Protein AF-0000000075216576 (afdb_homodimer)

Organism: NCBI:txid1325335

Foldseek 3Di:
DDQAEAFDALDPVLVVQPQQQDQEAEEALQQLCCLVVVHDCNVSSVVSLVVSVVVNHFYEYEVLSLVVLLVVLLLVLLVVVLVVVVPDDPSSSVVSCVPDDPVVNVVSSVVSVVVSVVSVVVRVVGHYYDYCCVVPVVQLVVQLVQQCVPQNDDSSLSSSCSRCLVVQHQHYEDQDLSNSSGHQHYYYYNHPNSVVRHDSPDHHGHRDRVSCVRVVVVVVVVVVVVVVD/DDQAEAFDALDPVLVVQPQQQDQEAEEALQQLCCLVVVHDCNVSSVVSLVVSVVVNHFYEYEVLSLVVLLVVLLLVLLVVVLVVVVPDDPSSSVVSCVPDDPVVNVVSSVVSVVVSVVSVVVRVVGHYYDYCCVVPVVQLVVQLVQQCVPQNDDSSLSSSCSSCLVVQHQHYEDQDLSNSSGHQHYYYYNHPNSVVRHDSPDHHGHRDRVSCVRVVVVVVVVVVVVVVD

Sequence (458 aa):
MNRTSISFDIRKENWNNRFLFPDIIYIDTCAIIDIFMQREHGSLTEQYIHELINRDGMITWSQHTVNEIIQFVHVDTYSKIAKKKNIKGNKTWKIAENIVSDEESRKAAEITMNKVYRIIEYLEQFGMKTDVDIAAPQCVETLTTELYLRYGGNQYDARHVAIANISGVNNILTQDGGYLRYPSLNIFGASKELVSNYNMNQSPNPYLDLTRSILHKEFREELDRENAKMNRTSISFDIRKENWNNRFLFPDIIYIDTCAIIDIFMQREHGSLTEQYIHELINRDGMITWSQHTVNEIIQFVHVDTYSKIAKKKNIKGNKTWKIAENIVSDEESRKAAEITMNKVYRIIEYLEQFGMKTDVDIAAPQCVETLTTELYLRYGGNQYDARHVAIANISGVNNILTQDGGYLRYPSLNIFGASKELVSNYNMNQSPNPYLDLTRSILHKEFREELDRENAK

pLDDT: mean 93.6, std 12.25, range [37.47, 98.94]

Solvent-accessible surface area (backbone atoms only — not comparable to full-atom values): 23889 Å² total; per-residue (Å²): 132,84,66,61,26,46,33,39,45,60,50,74,91,46,67,81,44,72,82,75,50,53,61,57,31,33,50,38,53,66,43,53,48,21,41,78,67,62,39,96,58,4,64,58,51,50,50,45,51,54,50,26,43,74,66,69,16,32,39,31,39,38,64,70,40,50,53,52,50,46,52,51,40,41,46,53,53,27,37,52,50,11,57,75,69,66,53,76,74,81,65,30,26,59,56,34,64,71,65,51,50,64,68,55,28,17,51,51,30,45,56,29,48,55,52,44,50,52,52,50,56,58,49,53,74,49,35,48,73,49,56,55,68,53,76,38,30,61,60,33,52,52,44,12,51,49,44,18,46,70,34,15,79,48,60,68,59,24,35,51,51,27,43,32,34,77,70,73,34,41,32,36,34,32,56,61,55,72,61,39,56,41,76,40,27,31,36,34,23,69,28,70,62,26,43,73,59,39,49,92,86,60,74,78,56,64,80,64,63,53,63,56,66,56,52,43,48,50,51,48,50,49,50,50,52,57,66,71,98,132,82,65,61,26,46,34,38,45,59,50,74,92,45,68,81,43,72,83,75,50,52,61,56,30,34,50,39,55,67,42,53,48,20,39,77,67,60,38,95,56,5,64,60,52,50,52,45,51,53,51,27,43,76,67,69,16,31,40,30,38,39,64,68,39,51,52,52,48,45,51,50,41,42,47,52,53,28,36,51,51,11,56,75,68,66,53,75,74,83,64,30,26,60,56,34,64,70,66,51,51,64,66,54,28,17,50,50,29,44,56,30,49,54,52,45,50,50,51,51,55,57,48,52,76,50,34,49,75,48,55,54,65,53,76,38,31,61,61,34,52,53,43,12,52,49,45,18,47,70,36,15,77,48,60,69,60,25,35,52,51,27,45,32,31,77,72,72,34,42,33,35,34,33,56,62,56,71,61,40,55,41,77,40,27,31,37,33,23,67,30,70,63,26,43,74,59,40,48,91,85,61,75,78,56,64,81,62,63,53,64,57,65,55,53,44,47,50,51,49,50,49,48,51,52,57,65,72,99

Radius of gyration: 23.41 Å; Cα contacts (8 Å, |Δi|>4): 763; chains: 2; bounding box: 71×69×46 Å

Nearest PDB structures (foldseek):
  9h6a-assembly1_A  TM=6.955E-01  e=4.518E-04  Escherichia coli KLY
  5ecw-assembly1_A  TM=6.661E-01  e=1.236E-03  Shigella flexneri
  6sd6-assembly1_C  TM=6.846E-01  e=1.728E-03  Shigella sonnei
  5ecw-assembly1_B  TM=6.128E-01  e=2.555E-03  Shigella flexneri
  9h6a-assembly1_A  TM=6.956E-01  e=4.509E-04  Escherichia coli KLY

InterPro domains:
  IPR029060 PIN-like domain superfamily [SSF88723] (25-185)

Secondary structure (DSSP, 8-state):
-----EEEE-SGGGTT-GGGS-SEEEEPHHHHHHHHTT-TTHHHHHHHHHHHHHTT-EEEE-HHHHHHHHHHHHHHHHHHHHHHTT--SSSHHHHHHHHS-HHHHHHHHHHHHHHHHHHHHHHHTTEEE--HHHHSHHHHHHHHHHHHHHH-S-HHHHHHHHHHHHTT--EEE-S-GGGGGSTT-EEEE-SHHHHHTB-TTPPPPPP--HIIIIIIHHHHHHHHHHHT-/-----EEEE-SGGGTT-GGGS-SEEEEPHHHHHHHHTT-TTHHHHHHHHHHHHHTT-EEEE-HHHHHHHHHHHHHHHHHHHHHHTT--SSSHHHHHHHHS-HHHHHHHHHHHHHHHHHHHHHHHTTEEE--HHHHSHHHHHHHHHHHHHHH-S-HHHHHHHHHHHHTT--EEE-S-GGGGGSTT-EEEE-SHHHHHTB-TTPPPPPP--HIIIIIIHHHHHHHHHHHT-

Structure (mmCIF, N/CA/C/O backbone):
data_AF-0000000075216576-model_v1
#
loop_
_entity.id
_entity.type
_entity.pdbx_description
1 polymer 'PIN domain'
#
loop_
_atom_site.group_PDB
_atom_site.id
_atom_site.type_symbol
_atom_site.label_atom_id
_atom_site.label_alt_id
_atom_site.label_comp_id
_atom_site.label_asym_id
_atom_site.label_entity_id
_atom_site.label_seq_id
_atom_site.pdbx_PDB_ins_code
_atom_site.Cartn_x
_atom_site.Cartn_y
_atom_site.Cartn_z
_atom_site.occupancy
_atom_site.B_iso_or_equiv
_atom_site.auth_seq_id
_atom_site.auth_comp_id
_atom_site.auth_asym_id
_atom_site.auth_atom_id
_atom_site.pdbx_PDB_model_num
ATOM 1 N N . MET A 1 1 ? -22.641 15.742 4.066 1 54.28 1 MET A N 1
ATOM 2 C CA . MET A 1 1 ? -22.375 15.945 5.488 1 54.28 1 MET A CA 1
ATOM 3 C C . MET A 1 1 ? -21.391 17.094 5.691 1 54.28 1 MET A C 1
ATOM 5 O O . MET A 1 1 ? -20.5 17.312 4.855 1 54.28 1 MET A O 1
ATOM 9 N N . ASN A 1 2 ? -21.625 17.922 6.621 1 74.06 2 ASN A N 1
ATOM 10 C CA . ASN A 1 2 ? -20.75 19.078 6.883 1 74.06 2 ASN A CA 1
ATOM 11 C C . ASN A 1 2 ? -19.406 18.641 7.441 1 74.06 2 ASN A C 1
ATOM 13 O O . ASN A 1 2 ? -19.344 17.766 8.32 1 74.06 2 ASN A O 1
ATOM 17 N N . ARG A 1 3 ? -18.359 19.125 6.797 1 87.38 3 ARG A N 1
ATOM 18 C CA . ARG A 1 3 ? -17.016 18.859 7.289 1 87.38 3 ARG A CA 1
ATOM 19 C C . ARG A 1 3 ? -16.812 19.406 8.695 1 87.38 3 ARG A C 1
ATOM 21 O O . ARG A 1 3 ? -17.266 20.516 9 1 87.38 3 ARG A O 1
ATOM 28 N N . THR A 1 4 ? -16.297 18.578 9.539 1 91.56 4 THR A N 1
ATOM 29 C CA . THR A 1 4 ? -16.078 18.984 10.914 1 91.56 4 THR A CA 1
ATOM 30 C C . THR A 1 4 ? 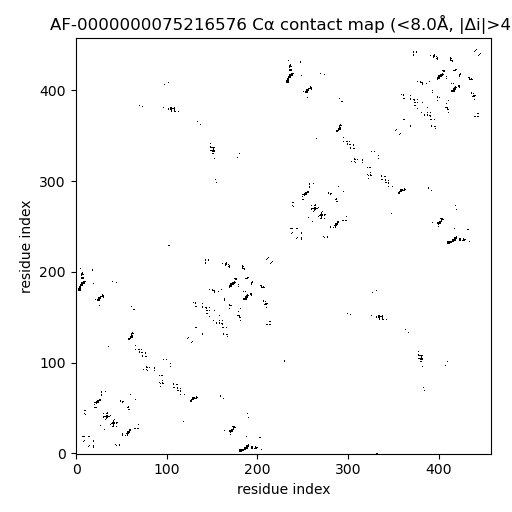-14.594 19.25 11.164 1 91.56 4 THR A C 1
ATOM 32 O O . THR A 1 4 ? -14.219 19.844 12.188 1 91.56 4 THR A O 1
ATOM 35 N N . SER A 1 5 ? -13.766 18.875 10.203 1 96.56 5 SER A N 1
ATOM 36 C CA . SER A 1 5 ? -12.336 19.094 10.336 1 96.56 5 SER A CA 1
ATOM 37 C C . SER A 1 5 ? -11.953 20.531 9.969 1 96.56 5 SER A C 1
ATOM 39 O O . SER A 1 5 ? -12.68 21.188 9.219 1 96.56 5 SER A O 1
ATOM 41 N N . ILE A 1 6 ? -10.867 20.953 10.547 1 97.31 6 ILE A N 1
ATOM 42 C CA . ILE A 1 6 ? -10.461 22.344 10.344 1 97.31 6 ILE A CA 1
ATOM 43 C C . ILE A 1 6 ? -9.039 22.391 9.805 1 97.31 6 ILE A C 1
ATOM 45 O O . ILE A 1 6 ? -8.258 21.453 10 1 97.31 6 ILE A O 1
ATOM 49 N N . SER A 1 7 ? -8.773 23.469 9.133 1 97.56 7 SER A N 1
ATOM 50 C CA . SER A 1 7 ? -7.469 23.656 8.508 1 97.56 7 SER A CA 1
ATOM 51 C C . SER A 1 7 ? -6.645 24.703 9.25 1 97.56 7 SER A C 1
ATOM 53 O O . SER A 1 7 ? -7.188 25.703 9.719 1 97.56 7 SER A O 1
ATOM 55 N N . PHE A 1 8 ? -5.391 24.484 9.359 1 98.44 8 PHE A N 1
ATOM 56 C CA . PHE A 1 8 ? -4.41 25.438 9.867 1 98.44 8 PHE A CA 1
ATOM 57 C C . PHE A 1 8 ? -3.342 25.719 8.828 1 98.44 8 PHE A C 1
ATOM 59 O O . PHE A 1 8 ? -2.656 24.812 8.359 1 98.44 8 PHE A O 1
ATOM 66 N N . ASP A 1 9 ? -3.219 26.969 8.469 1 98.44 9 ASP A N 1
ATOM 67 C CA . ASP A 1 9 ? -2.221 27.453 7.52 1 98.44 9 ASP A CA 1
ATOM 68 C C . ASP A 1 9 ? -0.854 27.594 8.188 1 98.44 9 ASP A C 1
ATOM 70 O O . ASP A 1 9 ? -0.656 28.484 9.016 1 98.44 9 ASP A O 1
ATOM 74 N N . ILE A 1 10 ? 0.132 26.812 7.73 1 98.44 10 ILE A N 1
ATOM 75 C CA . ILE A 1 10 ? 1.381 26.719 8.477 1 98.44 10 ILE A CA 1
ATOM 76 C C . ILE A 1 10 ? 2.363 27.781 7.973 1 98.44 10 ILE A C 1
ATOM 78 O O . ILE A 1 10 ? 3.543 27.766 8.336 1 98.44 10 ILE A O 1
ATOM 82 N N . ARG A 1 11 ? 2.025 28.688 7.133 1 97.56 11 ARG A N 1
ATOM 83 C CA . ARG A 1 11 ? 2.898 29.766 6.668 1 97.56 11 ARG A CA 1
ATOM 84 C C . ARG A 1 11 ? 3.322 30.672 7.828 1 97.56 11 ARG A C 1
ATOM 86 O O . ARG A 1 11 ? 2.566 30.844 8.781 1 97.56 11 ARG A O 1
ATOM 93 N N . LYS A 1 12 ? 4.391 31.266 7.68 1 96.94 12 LYS A N 1
ATOM 94 C CA . LYS A 1 12 ? 5.102 31.906 8.781 1 96.94 12 LYS A CA 1
ATOM 95 C C . LYS A 1 12 ? 4.305 33.094 9.32 1 96.94 12 LYS A C 1
ATOM 97 O O . LYS A 1 12 ? 4.379 33.406 10.508 1 96.94 12 LYS A O 1
ATOM 102 N N . GLU A 1 13 ? 3.541 33.719 8.539 1 96.5 13 GLU A N 1
ATOM 103 C CA . GLU A 1 13 ? 2.773 34.906 8.945 1 96.5 13 GLU A CA 1
ATOM 104 C C . GLU A 1 13 ? 1.729 34.531 10 1 96.5 13 GLU A C 1
ATOM 106 O O . GLU A 1 13 ? 1.229 35.406 10.711 1 96.5 13 GLU A O 1
ATOM 111 N N . ASN A 1 14 ? 1.429 33.25 10.109 1 97.19 14 ASN A N 1
ATOM 112 C CA . ASN A 1 14 ? 0.389 32.812 11.031 1 97.19 14 ASN A CA 1
ATOM 113 C C . ASN A 1 14 ? 0.985 32.219 12.312 1 97.19 14 ASN A C 1
ATOM 115 O O . ASN A 1 14 ? 0.254 31.766 13.188 1 97.19 14 ASN A O 1
ATOM 119 N N . TRP A 1 15 ? 2.312 32.281 12.508 1 97.06 15 TRP A N 1
ATOM 120 C CA . TRP A 1 15 ? 3.002 31.531 13.555 1 97.06 15 TRP A CA 1
ATOM 121 C C . TRP A 1 15 ? 2.76 32.156 14.922 1 97.06 15 TRP A C 1
ATOM 123 O O . TRP A 1 15 ? 3.117 31.578 15.953 1 97.06 15 TRP A O 1
ATOM 133 N N . ASN A 1 16 ? 2.053 33.281 14.953 1 94.75 16 ASN A N 1
ATOM 134 C CA . ASN A 1 16 ? 1.645 33.875 16.219 1 94.75 16 ASN A CA 1
ATOM 135 C C . ASN A 1 16 ? 0.415 33.188 16.797 1 94.75 16 ASN A C 1
ATOM 137 O O . ASN A 1 16 ? 0.091 33.344 17.969 1 94.75 16 ASN A O 1
ATOM 141 N N . ASN A 1 17 ? -0.267 32.406 15.945 1 93.81 17 ASN A N 1
ATOM 142 C CA . ASN A 1 17 ? -1.388 31.609 16.422 1 93.81 17 ASN A CA 1
ATOM 143 C C . ASN A 1 17 ? -0.909 30.406 17.234 1 93.81 17 ASN A C 1
ATOM 145 O O . ASN A 1 17 ? -0.28 29.5 16.688 1 93.81 17 ASN A O 1
ATOM 149 N N . ARG A 1 18 ? -1.271 30.406 18.422 1 88.38 18 ARG A N 1
ATOM 150 C CA . ARG A 1 18 ? -0.771 29.391 19.328 1 88.38 18 ARG A CA 1
ATOM 151 C C . ARG A 1 18 ? -1.291 28 18.938 1 88.38 18 ARG A C 1
ATOM 153 O O . ARG A 1 18 ? -0.661 26.984 19.25 1 88.38 18 ARG A O 1
ATOM 160 N N . PHE A 1 19 ? -2.365 27.922 18.234 1 94.5 19 PHE A N 1
ATOM 161 C CA . PHE A 1 19 ? -2.988 26.656 17.906 1 94.5 19 PHE A CA 1
ATOM 162 C C . PHE A 1 19 ? -2.256 25.984 16.75 1 94.5 19 PHE A C 1
ATOM 164 O O . PHE A 1 19 ? -2.496 24.812 16.453 1 94.5 19 PHE A O 1
ATOM 171 N N . LEU A 1 20 ? -1.272 26.641 16.234 1 97.38 20 LEU A N 1
ATOM 172 C CA . LEU A 1 20 ? -0.559 26.141 15.078 1 97.38 20 LEU A CA 1
ATOM 173 C C . LEU A 1 20 ? 0.508 25.125 15.5 1 97.38 20 LEU A C 1
ATOM 175 O O . LEU A 1 20 ? 1.057 24.406 14.656 1 97.38 20 LEU A O 1
ATOM 179 N N . PHE A 1 21 ? 0.774 25.078 16.734 1 98.12 21 PHE A N 1
ATOM 180 C CA . PHE A 1 21 ? 1.86 24.219 17.188 1 98.12 21 PHE A CA 1
ATOM 181 C C . PHE A 1 21 ? 1.392 23.297 18.297 1 98.12 21 PHE A C 1
ATOM 183 O O . PHE A 1 21 ? 1.674 23.547 19.484 1 98.12 21 PHE A O 1
ATOM 190 N N . PRO A 1 22 ? 0.727 22.25 17.938 1 98.25 22 PRO A N 1
ATOM 191 C CA . PRO A 1 22 ? 0.306 21.281 18.953 1 98.25 22 PRO A CA 1
ATOM 192 C C . PRO A 1 22 ? 1.47 20.469 19.5 1 98.25 22 PRO A C 1
ATOM 194 O O . PRO A 1 22 ? 2.58 20.516 18.969 1 98.25 22 PRO A O 1
ATOM 197 N N . ASP A 1 23 ? 1.195 19.688 20.531 1 98.31 23 ASP A N 1
ATOM 198 C CA . ASP A 1 23 ? 2.221 18.859 21.172 1 98.31 23 ASP A CA 1
ATOM 199 C C . ASP A 1 23 ? 2.66 17.719 20.266 1 98.31 23 ASP A C 1
ATOM 201 O O . ASP A 1 23 ? 3.83 17.328 20.266 1 98.31 23 ASP A O 1
ATOM 205 N N . ILE A 1 24 ? 1.7 17.109 19.594 1 98.75 24 ILE A N 1
ATOM 206 C CA . ILE A 1 24 ? 1.989 15.977 18.734 1 98.75 24 ILE A CA 1
ATOM 207 C C . ILE A 1 24 ? 1.259 16.141 17.406 1 98.75 24 ILE A C 1
ATOM 209 O O . ILE A 1 24 ? 0.073 16.484 17.375 1 98.75 24 ILE A O 1
ATOM 213 N N . ILE A 1 25 ? 1.927 15.93 16.297 1 98.88 25 ILE A N 1
ATOM 214 C CA . ILE A 1 25 ? 1.327 15.961 14.969 1 98.88 25 ILE A CA 1
ATOM 215 C C . ILE A 1 25 ? 1.729 14.711 14.195 1 98.88 25 ILE A C 1
ATOM 217 O O . ILE A 1 25 ? 2.898 14.312 14.203 1 98.88 25 ILE A O 1
ATOM 221 N N . TYR A 1 26 ? 0.755 13.992 13.641 1 98.94 26 TYR A N 1
ATOM 222 C CA . TYR A 1 26 ? 1.015 12.891 12.727 1 98.94 26 TYR A CA 1
ATOM 223 C C . TYR A 1 26 ? 1.34 13.406 11.328 1 98.94 26 TYR A C 1
ATOM 225 O O . TYR A 1 26 ? 0.58 14.188 10.758 1 98.94 26 TYR A O 1
ATOM 233 N N . ILE A 1 27 ? 2.475 13.008 10.789 1 98.94 27 ILE A N 1
ATOM 234 C CA . ILE A 1 27 ? 2.904 13.555 9.508 1 98.94 27 ILE A CA 1
ATOM 235 C C . ILE A 1 27 ? 2.547 12.578 8.391 1 98.94 27 ILE A C 1
ATOM 237 O O . ILE A 1 27 ? 2.895 11.398 8.445 1 98.94 27 ILE A O 1
ATOM 241 N N . ASP A 1 28 ? 1.837 13.062 7.402 1 98.44 28 ASP A N 1
ATOM 242 C CA . ASP A 1 28 ? 1.485 12.352 6.18 1 98.44 28 ASP A CA 1
ATOM 243 C C . ASP A 1 28 ? 2.703 12.18 5.277 1 98.44 28 ASP A C 1
ATOM 245 O O . ASP A 1 28 ? 3.639 12.977 5.328 1 98.44 28 ASP A O 1
ATOM 249 N N . THR A 1 29 ? 2.674 11.172 4.453 1 98.69 29 THR A N 1
ATOM 250 C CA . THR A 1 29 ? 3.814 10.828 3.611 1 98.69 29 THR A CA 1
ATOM 251 C C . THR A 1 29 ? 4.113 11.953 2.625 1 98.69 29 THR A C 1
ATOM 253 O O . THR A 1 29 ? 5.277 12.219 2.311 1 98.69 29 THR A O 1
ATOM 256 N N . CYS A 1 30 ? 3.094 12.625 2.104 1 97.94 30 CYS A N 1
ATOM 257 C CA . CYS A 1 30 ? 3.307 13.656 1.099 1 97.94 30 CYS A CA 1
ATOM 258 C C . CYS A 1 30 ? 4.117 14.812 1.67 1 97.94 30 CYS A C 1
ATOM 260 O O . CYS A 1 30 ? 4.949 15.398 0.973 1 97.94 30 CYS A O 1
ATOM 262 N N . ALA A 1 31 ? 3.928 15.156 2.936 1 98.56 31 ALA A N 1
ATOM 263 C CA . ALA A 1 31 ? 4.695 16.219 3.586 1 98.56 31 ALA A CA 1
ATOM 264 C C . ALA A 1 31 ? 6.168 15.828 3.701 1 98.56 31 ALA A C 1
ATOM 266 O O . ALA A 1 31 ? 7.055 16.672 3.504 1 98.56 31 ALA A O 1
ATOM 267 N N . ILE A 1 32 ? 6.43 14.594 3.988 1 98.75 32 ILE A N 1
ATOM 268 C CA . ILE A 1 32 ? 7.793 14.086 4.098 1 98.75 32 ILE A CA 1
ATOM 269 C C . ILE A 1 32 ? 8.477 14.141 2.73 1 98.75 32 ILE A C 1
ATOM 271 O O . ILE A 1 32 ? 9.609 14.594 2.613 1 98.75 32 ILE A O 1
ATOM 275 N N . ILE A 1 33 ? 7.754 13.656 1.763 1 98.38 33 ILE A N 1
ATOM 276 C CA . ILE A 1 33 ? 8.297 13.617 0.409 1 98.38 33 ILE A CA 1
ATOM 277 C C . ILE A 1 33 ? 8.594 15.039 -0.072 1 98.38 33 ILE A C 1
ATOM 279 O O . ILE A 1 33 ? 9.586 15.281 -0.753 1 98.38 33 ILE A O 1
ATOM 283 N N . ASP A 1 34 ? 7.727 16 0.298 1 98.25 34 ASP A N 1
ATOM 284 C CA . ASP A 1 34 ? 7.953 17.391 -0.07 1 98.25 34 ASP A CA 1
ATOM 285 C C . ASP A 1 34 ? 9.289 17.891 0.473 1 98.25 34 ASP A C 1
ATOM 287 O O . ASP A 1 34 ? 10.023 18.609 -0.221 1 98.25 34 ASP A O 1
ATOM 291 N N . ILE A 1 35 ? 9.555 17.562 1.657 1 98.44 35 ILE A N 1
ATOM 292 C CA . ILE A 1 35 ? 10.797 17.984 2.293 1 98.44 35 ILE A CA 1
ATOM 293 C C . ILE A 1 35 ? 11.984 17.375 1.552 1 98.44 35 ILE A C 1
ATOM 295 O O . ILE A 1 35 ? 12.883 18.109 1.108 1 98.44 35 ILE A O 1
ATOM 299 N N . PHE A 1 36 ? 11.984 16.125 1.285 1 97.69 36 PHE A N 1
ATOM 300 C CA . PHE A 1 36 ? 13.172 15.398 0.838 1 97.69 36 PHE A CA 1
ATOM 301 C C . PHE A 1 36 ? 13.367 15.555 -0.666 1 97.69 36 PHE A C 1
ATOM 303 O O . PHE A 1 36 ? 14.484 15.461 -1.165 1 97.69 36 PHE A O 1
ATOM 310 N N . MET A 1 37 ? 12.234 15.781 -1.306 1 96.56 37 MET A N 1
ATOM 311 C CA . MET A 1 37 ? 12.352 15.992 -2.746 1 96.56 37 MET A CA 1
ATOM 312 C C . MET A 1 37 ? 12.406 17.484 -3.074 1 96.56 37 MET A C 1
ATOM 314 O O . MET A 1 37 ? 12.414 17.859 -4.246 1 96.56 37 MET A O 1
ATOM 318 N N . GLN A 1 38 ? 12.383 18.312 -2.057 1 95.88 38 GLN A N 1
ATOM 319 C CA . GLN A 1 38 ? 12.453 19.766 -2.211 1 95.88 38 GLN A CA 1
ATOM 320 C C . GLN A 1 38 ? 11.375 20.266 -3.164 1 95.88 38 GLN A C 1
ATOM 322 O O . GLN A 1 38 ? 11.664 21.016 -4.105 1 95.88 38 GLN A O 1
ATOM 327 N N . ARG A 1 39 ? 10.211 19.781 -2.902 1 96.38 39 ARG A N 1
ATOM 328 C CA . ARG A 1 39 ? 9.055 20.219 -3.678 1 96.38 39 ARG A CA 1
ATOM 329 C C . ARG A 1 39 ? 8.523 21.547 -3.16 1 96.38 39 ARG A C 1
ATOM 331 O O . ARG A 1 39 ? 9.164 22.203 -2.338 1 96.38 39 ARG A O 1
ATOM 338 N N . GLU A 1 40 ? 7.438 22.016 -3.693 1 94.88 40 GLU A N 1
ATOM 339 C CA . GLU A 1 40 ? 6.898 23.359 -3.518 1 94.88 40 GLU A CA 1
ATOM 340 C C . GLU A 1 40 ? 6.789 23.719 -2.041 1 94.88 40 GLU A C 1
ATOM 342 O O . GLU A 1 40 ? 7.152 24.828 -1.64 1 94.88 40 GLU A O 1
ATOM 347 N N . HIS A 1 41 ? 6.391 22.844 -1.191 1 96.62 41 HIS A N 1
ATOM 348 C CA . HIS A 1 41 ? 6.148 23.188 0.207 1 96.62 41 HIS A CA 1
ATOM 349 C C . HIS A 1 41 ? 7.184 22.531 1.118 1 96.62 41 HIS A C 1
ATOM 351 O O . HIS A 1 41 ? 7.023 22.531 2.342 1 96.62 41 HIS A O 1
ATOM 357 N N . GLY A 1 42 ? 8.195 21.984 0.525 1 98.06 42 GLY A N 1
ATOM 358 C CA . GLY A 1 42 ? 9.188 21.219 1.273 1 98.06 42 GLY A CA 1
ATOM 359 C C . GLY A 1 42 ? 9.914 22.047 2.314 1 98.06 42 GLY A C 1
ATOM 360 O O . GLY A 1 42 ? 9.922 21.703 3.496 1 98.06 42 GLY A O 1
ATOM 361 N N . SER A 1 43 ? 10.422 23.172 1.898 1 98.25 43 SER A N 1
ATOM 362 C CA . SER A 1 43 ? 11.195 24.031 2.785 1 98.25 43 SER A CA 1
ATOM 363 C C . SER A 1 43 ? 10.328 24.578 3.914 1 98.25 43 SER A C 1
ATOM 365 O O . SER A 1 43 ? 10.734 24.562 5.078 1 98.25 43 SER A O 1
ATOM 367 N N . LEU A 1 44 ? 9.188 25.031 3.568 1 98.56 44 LEU A N 1
ATOM 368 C CA . LEU A 1 44 ? 8.273 25.578 4.566 1 98.56 44 LEU A CA 1
ATOM 369 C C . LEU A 1 44 ? 7.879 24.516 5.582 1 98.56 44 LEU A C 1
ATOM 371 O O . LEU A 1 44 ? 7.832 24.781 6.785 1 98.56 44 LEU A O 1
ATOM 375 N N . THR A 1 45 ? 7.551 23.344 5.105 1 98.75 45 THR A N 1
ATOM 376 C CA . THR A 1 45 ? 7.16 22.234 5.969 1 98.75 45 THR A CA 1
ATOM 377 C C . THR A 1 45 ? 8.289 21.891 6.945 1 98.75 45 THR A C 1
ATOM 379 O O . THR A 1 45 ? 8.039 21.656 8.125 1 98.75 45 THR A O 1
ATOM 382 N N . GLU A 1 46 ? 9.469 21.859 6.43 1 98.69 46 GLU A N 1
ATOM 383 C CA . GLU A 1 46 ? 10.617 21.562 7.27 1 98.69 46 GLU A CA 1
ATOM 384 C C . GLU A 1 46 ? 10.812 22.625 8.344 1 98.69 46 GLU A C 1
ATOM 386 O O . GLU A 1 46 ? 11.062 22.312 9.508 1 98.69 46 GLU A O 1
ATOM 391 N N . GLN A 1 47 ? 10.703 23.875 7.988 1 98.69 47 GLN A N 1
ATOM 392 C CA . GLN A 1 47 ? 10.805 24.969 8.945 1 98.69 47 GLN A CA 1
ATOM 393 C C . GLN A 1 47 ? 9.727 24.875 10.016 1 98.69 47 GLN A C 1
ATOM 395 O O . GLN A 1 47 ? 9.984 25.125 11.188 1 98.69 47 GLN A O 1
ATOM 400 N N . TYR A 1 48 ? 8.547 24.578 9.531 1 98.88 48 TYR A N 1
ATOM 401 C CA . TYR A 1 48 ? 7.438 24.422 10.469 1 98.88 48 TYR A CA 1
ATOM 402 C C . TYR A 1 48 ? 7.75 23.344 11.5 1 98.88 48 TYR A C 1
ATOM 404 O O . TYR A 1 48 ? 7.484 23.531 12.688 1 98.88 48 TYR A O 1
ATOM 412 N N . ILE A 1 49 ? 8.305 22.172 11.07 1 98.88 49 ILE A N 1
ATOM 413 C CA . ILE A 1 49 ? 8.641 21.078 11.977 1 98.88 49 ILE A CA 1
ATOM 414 C C . ILE A 1 49 ? 9.703 21.547 12.969 1 98.88 49 ILE A C 1
ATOM 416 O O . ILE A 1 49 ? 9.617 21.25 14.164 1 98.88 49 ILE A O 1
ATOM 420 N N . HIS A 1 50 ? 10.656 22.297 12.523 1 98.69 50 HIS A N 1
ATOM 421 C CA . HIS A 1 50 ? 11.68 22.844 13.414 1 98.69 50 HIS A CA 1
ATOM 422 C C . HIS A 1 50 ? 11.062 23.734 14.484 1 98.69 50 HIS A C 1
ATOM 424 O O . HIS A 1 50 ? 11.422 23.641 15.656 1 98.69 50 HIS A O 1
ATOM 430 N N . GLU A 1 51 ? 10.156 24.562 14.062 1 98.5 51 GLU A N 1
ATOM 431 C CA . GLU A 1 51 ? 9.492 25.438 15.016 1 98.5 51 GLU A CA 1
ATOM 432 C C . GLU A 1 51 ? 8.625 24.656 15.992 1 98.5 51 GLU A C 1
ATOM 434 O O . GLU A 1 51 ? 8.547 25 17.172 1 98.5 51 GLU A O 1
ATOM 439 N N . LEU A 1 52 ? 7.973 23.641 15.438 1 98.62 52 LEU A N 1
ATOM 440 C CA . LEU A 1 52 ? 7.191 22.75 16.281 1 98.62 52 LEU A CA 1
ATOM 441 C C . LEU A 1 52 ? 8.047 22.188 17.422 1 98.62 52 LEU A C 1
ATOM 443 O O . LEU A 1 52 ? 7.625 22.188 18.578 1 98.62 52 LEU A O 1
ATOM 447 N N . ILE A 1 53 ? 9.203 21.688 17.078 1 98.25 53 ILE A N 1
ATOM 448 C CA . ILE A 1 53 ? 10.125 21.109 18.047 1 98.25 53 ILE A CA 1
ATOM 449 C C . ILE A 1 53 ? 10.586 22.188 19.031 1 98.25 53 ILE A C 1
ATOM 451 O O . ILE A 1 53 ? 10.672 21.938 20.234 1 98.25 53 ILE A O 1
ATOM 455 N N . ASN A 1 54 ? 10.867 23.359 18.562 1 97.5 54 ASN A N 1
ATOM 456 C CA . ASN A 1 54 ? 11.289 24.469 19.406 1 97.5 54 ASN A CA 1
ATOM 457 C C . ASN A 1 54 ? 10.227 24.812 20.453 1 97.5 54 ASN A C 1
ATOM 459 O O . ASN A 1 54 ? 10.555 25.344 21.516 1 97.5 54 ASN A O 1
ATOM 463 N N . ARG A 1 55 ? 9.031 24.562 20.125 1 97.56 55 ARG A N 1
ATOM 464 C CA . ARG A 1 55 ? 7.926 24.859 21.031 1 97.56 55 ARG A CA 1
ATOM 465 C C . ARG A 1 55 ? 7.484 23.625 21.781 1 97.56 55 ARG A C 1
ATOM 467 O O . ARG A 1 55 ? 6.316 23.5 22.172 1 97.56 55 ARG A O 1
ATOM 474 N N . ASP A 1 56 ? 8.273 22.641 21.797 1 97.19 56 ASP A N 1
ATOM 475 C CA . ASP A 1 56 ? 8.164 21.438 22.609 1 97.19 56 ASP A CA 1
ATOM 476 C C . ASP A 1 56 ? 7.16 20.453 22.016 1 97.19 56 ASP A C 1
ATOM 478 O O . ASP A 1 56 ? 6.566 19.656 22.734 1 97.19 56 ASP A O 1
ATOM 482 N N . GLY A 1 57 ? 6.902 20.578 20.703 1 98.44 57 GLY A N 1
ATOM 483 C CA . GLY A 1 57 ? 6.098 19.594 20 1 98.44 57 GLY A CA 1
ATOM 484 C C . GLY A 1 57 ? 6.93 18.516 19.328 1 98.44 57 GLY A C 1
ATOM 485 O O . GLY A 1 57 ? 8.156 18.531 19.406 1 98.44 57 GLY A O 1
ATOM 486 N N . MET A 1 58 ? 6.234 17.531 18.703 1 98.75 58 MET A N 1
ATOM 487 C CA . MET A 1 58 ? 6.938 16.484 17.953 1 98.75 58 MET A CA 1
ATOM 488 C C . MET A 1 58 ? 6.059 15.938 16.828 1 98.75 58 MET A C 1
ATOM 490 O O . MET A 1 58 ? 4.84 16.125 16.844 1 98.75 58 MET A O 1
ATOM 494 N N . ILE A 1 59 ? 6.691 15.266 15.961 1 98.88 59 ILE A N 1
ATOM 495 C CA . ILE A 1 59 ? 5.941 14.586 14.914 1 98.88 59 ILE A CA 1
ATOM 496 C C . ILE A 1 59 ? 5.914 13.086 15.188 1 98.88 59 ILE A C 1
ATOM 498 O O . ILE A 1 59 ? 6.773 12.555 15.898 1 98.88 59 ILE A O 1
ATOM 502 N N . THR A 1 60 ? 4.914 12.414 14.672 1 98.88 60 THR A N 1
ATOM 503 C CA . THR A 1 60 ? 4.848 10.961 14.656 1 98.88 60 THR A CA 1
ATOM 504 C C . THR A 1 60 ? 4.527 10.445 13.25 1 98.88 60 THR A C 1
ATOM 506 O O . THR A 1 60 ? 3.971 11.18 12.43 1 98.88 60 THR A O 1
ATOM 509 N N . TRP A 1 61 ? 4.969 9.312 12.922 1 98.81 61 TRP A N 1
ATOM 510 C CA . TRP A 1 61 ? 4.656 8.609 11.68 1 98.81 61 TRP A CA 1
ATOM 511 C C . TRP A 1 61 ? 4.512 7.109 11.93 1 98.81 61 TRP A C 1
ATOM 513 O O . TRP A 1 61 ? 4.652 6.645 13.062 1 98.81 61 TRP A O 1
ATOM 523 N N . SER A 1 62 ? 4.16 6.348 10.914 1 98.69 62 SER A N 1
ATOM 524 C CA . SER A 1 62 ? 3.881 4.934 11.125 1 98.69 62 SER A CA 1
ATOM 525 C C . SER A 1 62 ? 4.605 4.07 10.094 1 98.69 62 SER A C 1
ATOM 527 O O . SER A 1 62 ? 5.324 4.59 9.234 1 98.69 62 SER A O 1
ATOM 529 N N . GLN A 1 63 ? 4.473 2.74 10.266 1 98.12 63 GLN A N 1
ATOM 530 C CA . GLN A 1 63 ? 4.996 1.825 9.258 1 98.12 63 GLN A CA 1
ATOM 531 C C . GLN A 1 63 ? 4.332 2.059 7.902 1 98.12 63 GLN A C 1
ATOM 533 O O . GLN A 1 63 ? 4.973 1.906 6.859 1 98.12 63 GLN A O 1
ATOM 538 N N . HIS A 1 64 ? 3.076 2.406 7.965 1 98.38 64 HIS A N 1
ATOM 539 C CA . HIS A 1 64 ? 2.371 2.773 6.742 1 98.38 64 HIS A CA 1
ATOM 540 C C . HIS A 1 64 ? 3.094 3.898 6.004 1 98.38 64 HIS A C 1
ATOM 542 O O . HIS A 1 64 ? 3.275 3.832 4.785 1 98.38 64 HIS A O 1
ATOM 548 N N . THR A 1 65 ? 3.551 4.91 6.719 1 98.75 65 THR A N 1
ATOM 549 C CA . THR A 1 65 ? 4.328 6.016 6.164 1 98.75 65 THR A CA 1
ATOM 550 C C . THR A 1 65 ? 5.621 5.508 5.539 1 98.75 65 THR A C 1
ATOM 552 O O . THR A 1 65 ? 5.961 5.883 4.414 1 98.75 65 THR A O 1
ATOM 555 N N . VAL A 1 66 ? 6.27 4.648 6.234 1 98.56 66 VAL A N 1
ATOM 556 C CA . VAL A 1 66 ? 7.543 4.109 5.77 1 98.56 66 VAL A CA 1
ATOM 557 C C . VAL A 1 66 ? 7.332 3.336 4.469 1 98.56 66 VAL A C 1
ATOM 559 O O . VAL A 1 66 ? 8.109 3.48 3.521 1 98.56 66 VAL A O 1
ATOM 562 N N . ASN A 1 67 ? 6.297 2.545 4.441 1 98.12 67 ASN A N 1
ATOM 563 C CA . ASN A 1 67 ? 6.004 1.758 3.248 1 98.12 67 ASN A CA 1
ATOM 564 C C . ASN A 1 67 ? 5.73 2.648 2.039 1 98.12 67 ASN A C 1
ATOM 566 O O . ASN A 1 67 ? 6.148 2.334 0.924 1 98.12 67 ASN A O 1
ATOM 570 N N . GLU A 1 68 ? 5.008 3.727 2.27 1 98.31 68 GLU A N 1
ATOM 571 C CA . GLU A 1 68 ? 4.75 4.66 1.179 1 98.31 68 GLU A CA 1
ATOM 572 C C . GLU A 1 68 ? 6.035 5.34 0.717 1 98.31 68 GLU A C 1
ATOM 574 O O . GLU A 1 68 ? 6.223 5.578 -0.478 1 98.31 68 GLU A O 1
ATOM 579 N N . ILE A 1 69 ? 6.906 5.66 1.686 1 98.75 69 ILE A N 1
ATOM 580 C CA . ILE A 1 69 ? 8.195 6.25 1.33 1 98.75 69 ILE A CA 1
ATOM 581 C C . ILE A 1 69 ? 8.992 5.27 0.48 1 98.75 69 ILE A C 1
ATOM 583 O O . ILE A 1 69 ? 9.586 5.652 -0.531 1 98.75 69 ILE A O 1
ATOM 587 N N . ILE A 1 70 ? 9 3.988 0.876 1 98.75 70 ILE A N 1
ATOM 588 C CA . ILE A 1 70 ? 9.719 2.969 0.122 1 98.75 70 ILE A CA 1
ATOM 589 C C . ILE A 1 70 ? 9.211 2.939 -1.319 1 98.75 70 ILE A C 1
ATOM 591 O O . ILE A 1 70 ? 10.008 2.945 -2.262 1 98.75 70 ILE A O 1
ATOM 595 N N . GLN A 1 71 ? 7.918 2.951 -1.472 1 98.44 71 GLN A N 1
ATOM 596 C CA . GLN A 1 71 ? 7.336 2.9 -2.809 1 98.44 71 GLN A CA 1
ATOM 597 C C . GLN A 1 71 ? 7.734 4.121 -3.631 1 98.44 71 GLN A C 1
ATOM 599 O O . GLN A 1 71 ? 8.062 4 -4.812 1 98.44 71 GLN A O 1
ATOM 604 N N . PHE A 1 72 ? 7.691 5.254 -3 1 98.56 72 PHE A N 1
ATOM 605 C CA . PHE A 1 72 ? 8.039 6.48 -3.703 1 98.56 72 PHE A CA 1
ATOM 606 C C . PHE A 1 72 ? 9.492 6.445 -4.172 1 98.56 72 PHE A C 1
ATOM 608 O O . PHE A 1 72 ? 9.781 6.75 -5.328 1 98.56 72 PHE A O 1
ATOM 615 N N . VAL A 1 73 ? 10.367 6.117 -3.264 1 98.69 73 VAL A N 1
ATOM 616 C CA . VAL A 1 73 ? 11.797 6.109 -3.574 1 98.69 73 VAL A CA 1
ATOM 617 C C . VAL A 1 73 ? 12.094 5.023 -4.602 1 98.69 73 VAL A C 1
ATOM 619 O O . VAL A 1 73 ? 12.953 5.199 -5.469 1 98.69 73 VAL A O 1
ATOM 622 N N . HIS A 1 74 ? 11.383 3.877 -4.477 1 98.75 74 HIS A N 1
ATOM 623 C CA . HIS A 1 74 ? 11.508 2.807 -5.461 1 98.75 74 HIS A CA 1
ATOM 624 C C . HIS A 1 74 ? 11.188 3.305 -6.863 1 98.75 74 HIS A C 1
ATOM 626 O O . HIS A 1 74 ? 11.969 3.094 -7.797 1 98.75 74 HIS A O 1
ATOM 632 N N . VAL A 1 75 ? 10.094 3.941 -6.973 1 98.25 75 VAL A N 1
ATOM 633 C CA . VAL A 1 75 ? 9.664 4.48 -8.258 1 98.25 75 VAL A CA 1
ATOM 634 C C . VAL A 1 75 ? 10.695 5.492 -8.766 1 98.25 75 VAL A C 1
ATOM 636 O O . VAL A 1 75 ? 11.047 5.496 -9.945 1 98.25 75 VAL A O 1
ATOM 639 N N . ASP A 1 76 ? 11.164 6.375 -7.895 1 97.94 76 ASP A N 1
ATOM 640 C CA . ASP A 1 76 ? 12.172 7.371 -8.25 1 97.94 76 ASP A CA 1
ATOM 641 C C . ASP A 1 76 ? 13.453 6.707 -8.75 1 97.94 76 ASP A C 1
ATOM 643 O O . ASP A 1 76 ? 14.039 7.145 -9.742 1 97.94 76 ASP A O 1
ATOM 647 N N . THR A 1 77 ? 13.875 5.66 -8.055 1 98.56 77 THR A N 1
ATOM 648 C CA . THR A 1 77 ? 15.086 4.926 -8.406 1 98.56 77 THR A CA 1
ATOM 649 C C . THR A 1 77 ? 14.961 4.312 -9.797 1 98.56 77 THR A C 1
ATOM 651 O O . THR A 1 77 ? 15.852 4.465 -10.633 1 98.56 77 THR A O 1
ATOM 654 N N . TYR A 1 78 ? 13.852 3.697 -10.055 1 98.44 78 TYR A N 1
ATOM 655 C CA . TYR A 1 78 ? 13.68 3.041 -11.352 1 98.44 78 TYR A CA 1
ATOM 656 C C . TYR A 1 78 ? 13.414 4.062 -12.445 1 98.44 78 TYR A C 1
ATOM 658 O O . TYR A 1 78 ? 13.703 3.812 -13.617 1 98.44 78 TYR A O 1
ATOM 666 N N . SER A 1 79 ? 12.828 5.176 -12.078 1 98.06 79 SER A N 1
ATOM 667 C CA . SER A 1 79 ? 12.711 6.254 -13.055 1 98.06 79 SER A CA 1
ATOM 668 C C . SER A 1 79 ? 14.078 6.719 -13.531 1 98.06 79 SER A C 1
ATOM 670 O O . SER A 1 79 ? 14.266 7.008 -14.719 1 98.06 79 SER A O 1
ATOM 672 N N . LYS A 1 80 ? 15 6.836 -12.648 1 97.75 80 LYS A N 1
ATOM 673 C CA . LYS A 1 80 ? 16.375 7.211 -13 1 97.75 80 LYS A CA 1
ATOM 674 C C . LYS A 1 80 ? 17.031 6.137 -13.859 1 97.75 80 LYS A C 1
ATOM 676 O O . LYS A 1 80 ? 17.75 6.453 -14.812 1 97.75 80 LYS A O 1
ATOM 681 N N . ILE A 1 81 ? 16.797 4.895 -13.539 1 97.88 81 ILE A N 1
ATOM 682 C CA . ILE A 1 81 ? 17.312 3.791 -14.344 1 97.88 81 ILE A CA 1
ATOM 683 C C . ILE A 1 81 ? 16.719 3.848 -15.75 1 97.88 81 ILE A C 1
ATOM 685 O O . ILE A 1 81 ? 17.438 3.664 -16.734 1 97.88 81 ILE A O 1
ATOM 689 N N . ALA A 1 82 ? 15.43 4.102 -15.773 1 98.31 82 ALA A N 1
ATOM 690 C CA . ALA A 1 82 ? 14.75 4.207 -17.062 1 98.31 82 ALA A CA 1
ATOM 691 C C . ALA A 1 82 ? 15.359 5.316 -17.922 1 98.31 82 ALA A C 1
ATOM 693 O O . ALA A 1 82 ? 15.555 5.145 -19.125 1 98.31 82 ALA A O 1
ATOM 694 N N . LYS A 1 83 ? 15.641 6.422 -17.328 1 97.44 83 LYS A N 1
ATOM 695 C CA . LYS A 1 83 ? 16.266 7.543 -18.031 1 97.44 83 LYS A CA 1
ATOM 696 C C . LYS A 1 83 ? 17.641 7.168 -18.547 1 97.44 83 LYS A C 1
ATOM 698 O O . LYS A 1 83 ? 17.984 7.465 -19.688 1 97.44 83 LYS A O 1
ATOM 703 N N . LYS A 1 84 ? 18.406 6.539 -17.719 1 97.12 84 LYS A N 1
ATOM 704 C CA . LYS A 1 84 ? 19.75 6.133 -18.094 1 97.12 84 LYS A CA 1
ATOM 705 C C . LYS A 1 84 ? 19.734 5.148 -19.266 1 97.12 84 LYS A C 1
ATOM 707 O O . LYS A 1 84 ? 20.609 5.184 -20.125 1 97.12 84 LYS A O 1
ATOM 712 N N . LYS A 1 85 ? 18.766 4.301 -19.266 1 96.94 85 LYS A N 1
ATOM 713 C CA . LYS A 1 85 ? 18.672 3.285 -20.312 1 96.94 85 LYS A CA 1
ATOM 714 C C . LYS A 1 85 ? 17.875 3.799 -21.516 1 96.94 85 LYS A C 1
ATOM 716 O O . LYS A 1 85 ? 17.578 3.045 -22.438 1 96.94 85 LYS A O 1
ATOM 721 N N . ASN A 1 86 ? 17.391 5.008 -21.484 1 96.88 86 ASN A N 1
ATOM 722 C CA . ASN A 1 86 ? 16.656 5.672 -22.547 1 96.88 86 ASN A CA 1
ATOM 723 C C . ASN A 1 86 ? 15.359 4.938 -22.859 1 96.88 86 ASN A C 1
ATOM 725 O O . ASN A 1 86 ? 15.031 4.727 -24.031 1 96.88 86 ASN A O 1
ATOM 729 N N . ILE A 1 87 ? 14.75 4.512 -21.781 1 96.62 87 ILE A N 1
ATOM 730 C CA . ILE A 1 87 ? 13.453 3.861 -21.938 1 96.62 87 ILE A CA 1
ATOM 731 C C . ILE A 1 87 ? 12.375 4.91 -22.188 1 96.62 87 ILE A C 1
ATOM 733 O O . ILE A 1 87 ? 12.305 5.914 -21.469 1 96.62 87 ILE A O 1
ATOM 737 N N . LYS A 1 88 ? 11.523 4.676 -23.172 1 92.75 88 LYS A N 1
ATOM 738 C CA . LYS A 1 88 ? 10.477 5.621 -23.547 1 92.75 88 LYS A CA 1
ATOM 739 C C . LYS A 1 88 ? 9.086 5.016 -23.328 1 92.75 88 LYS A C 1
ATOM 741 O O . LYS A 1 88 ? 8.953 3.797 -23.188 1 92.75 88 LYS A O 1
ATOM 746 N N . GLY A 1 89 ? 8.086 5.875 -23.266 1 89.25 89 GLY A N 1
ATOM 747 C CA . GLY A 1 89 ? 6.711 5.422 -23.125 1 89.25 89 GLY A CA 1
ATOM 748 C C . GLY A 1 89 ? 6.074 5.848 -21.812 1 89.25 89 GLY A C 1
ATOM 749 O O . GLY A 1 89 ? 6.594 6.727 -21.125 1 89.25 89 GLY A O 1
ATOM 750 N N . ASN A 1 90 ? 4.91 5.219 -21.594 1 86.81 90 ASN A N 1
ATOM 751 C CA . ASN A 1 90 ? 4.195 5.496 -20.359 1 86.81 90 ASN A CA 1
ATOM 752 C C . ASN A 1 90 ? 4.688 4.613 -19.219 1 86.81 90 ASN A C 1
ATOM 754 O O . ASN A 1 90 ? 5.02 3.445 -19.422 1 86.81 90 ASN A O 1
ATOM 758 N N . LYS A 1 91 ? 4.836 5.082 -18.031 1 90.19 91 LYS A N 1
ATOM 759 C CA . LYS A 1 91 ? 5.285 4.379 -16.844 1 90.19 91 LYS A CA 1
ATOM 760 C C . LYS A 1 91 ? 6.648 3.729 -17.062 1 90.19 91 LYS A C 1
ATOM 762 O O . LYS A 1 91 ? 6.816 2.529 -16.828 1 90.19 91 LYS A O 1
ATOM 767 N N . THR A 1 92 ? 7.59 4.477 -17.438 1 95.38 92 THR A N 1
ATOM 768 C CA . THR A 1 92 ? 8.922 4.008 -17.812 1 95.38 92 THR A CA 1
ATOM 769 C C . THR A 1 92 ? 9.594 3.295 -16.641 1 95.38 92 THR A C 1
ATOM 771 O O . THR A 1 92 ? 10.375 2.363 -16.844 1 95.38 92 THR A O 1
ATOM 774 N N . TRP A 1 93 ? 9.25 3.723 -15.453 1 96.75 93 TRP A N 1
ATOM 775 C CA . TRP A 1 93 ? 9.867 3.094 -14.297 1 96.75 93 TRP A CA 1
ATOM 776 C C . TRP A 1 93 ? 9.461 1.626 -14.188 1 96.75 93 TRP A C 1
ATOM 778 O O . TRP A 1 93 ? 10.281 0.778 -13.82 1 96.75 93 TRP A O 1
ATOM 788 N N . LYS A 1 94 ? 8.219 1.337 -14.516 1 94.88 94 LYS A N 1
ATOM 789 C CA . LYS A 1 94 ? 7.742 -0.041 -14.453 1 94.88 94 LYS A CA 1
ATOM 790 C C . LYS A 1 94 ? 8.398 -0.899 -15.531 1 94.88 94 LYS A C 1
ATOM 792 O O . LYS A 1 94 ? 8.695 -2.072 -15.305 1 94.88 94 LYS A O 1
ATOM 797 N N . ILE A 1 95 ? 8.57 -0.323 -16.734 1 95 95 ILE A N 1
ATOM 798 C CA . ILE A 1 95 ? 9.273 -1.018 -17.812 1 95 95 ILE A CA 1
ATOM 799 C C . ILE A 1 95 ? 10.695 -1.344 -17.375 1 95 95 ILE A C 1
ATOM 801 O O . ILE A 1 95 ? 11.172 -2.467 -17.562 1 95 95 ILE A O 1
ATOM 805 N N . ALA A 1 96 ? 11.336 -0.345 -16.781 1 97.19 96 ALA A N 1
ATOM 806 C CA . ALA A 1 96 ? 12.688 -0.546 -16.281 1 97.19 96 ALA A CA 1
ATOM 807 C C . ALA A 1 96 ? 12.727 -1.663 -15.242 1 97.19 96 ALA A C 1
ATOM 809 O O . ALA A 1 96 ? 13.617 -2.518 -15.273 1 97.19 96 ALA A O 1
ATOM 810 N N . GLU A 1 97 ? 11.797 -1.627 -14.312 1 96.19 97 GLU A N 1
ATOM 811 C CA . GLU A 1 97 ? 11.711 -2.631 -13.25 1 96.19 97 GLU A CA 1
ATOM 812 C C . GLU A 1 97 ? 11.617 -4.039 -13.836 1 96.19 97 GLU A C 1
ATOM 814 O O . GLU A 1 97 ? 12.188 -4.98 -13.281 1 96.19 97 GLU A O 1
ATOM 819 N N . ASN A 1 98 ? 10.953 -4.152 -14.953 1 91.5 98 ASN A N 1
ATOM 820 C CA . ASN A 1 98 ? 10.672 -5.457 -15.547 1 91.5 98 ASN A CA 1
ATOM 821 C C . ASN A 1 98 ? 11.859 -5.969 -16.359 1 91.5 98 ASN A C 1
ATOM 823 O O . ASN A 1 98 ? 11.977 -7.172 -16.609 1 91.5 98 ASN A O 1
ATOM 827 N N . ILE A 1 99 ? 12.727 -5.117 -16.797 1 92.38 99 ILE A N 1
ATOM 828 C CA . ILE A 1 99 ? 13.734 -5.57 -17.75 1 92.38 99 ILE A CA 1
ATOM 829 C C . ILE A 1 99 ? 15.094 -5.664 -17.078 1 92.38 99 ILE A C 1
ATOM 831 O O . ILE A 1 99 ? 16.031 -6.258 -17.625 1 92.38 99 ILE A O 1
ATOM 835 N N . VAL A 1 100 ? 15.266 -5.062 -15.977 1 94.88 100 VAL A N 1
ATOM 836 C CA . VAL A 1 100 ? 16.562 -5.062 -15.312 1 94.88 100 VAL A CA 1
ATOM 837 C C . VAL A 1 100 ? 16.906 -6.48 -14.867 1 94.88 100 VAL A C 1
ATOM 839 O O . VAL A 1 100 ? 16.016 -7.281 -14.57 1 94.88 100 VAL A O 1
ATOM 842 N N . SER A 1 101 ? 18.219 -6.766 -14.836 1 94.44 101 SER A N 1
ATOM 843 C CA . SER A 1 101 ? 18.703 -8.047 -14.336 1 94.44 101 SER A CA 1
ATOM 844 C C . SER A 1 101 ? 18.453 -8.195 -12.844 1 94.44 101 SER A C 1
ATOM 846 O O . SER A 1 101 ? 18.156 -7.207 -12.156 1 94.44 101 SER A O 1
ATOM 848 N N . ASP A 1 102 ? 18.609 -9.422 -12.352 1 94.94 102 ASP A N 1
ATOM 849 C CA . ASP A 1 102 ? 18.453 -9.672 -10.914 1 94.94 102 ASP A CA 1
ATOM 850 C C . ASP A 1 102 ? 19.469 -8.852 -10.109 1 94.94 102 ASP A C 1
ATOM 852 O O . ASP A 1 102 ? 19.125 -8.312 -9.055 1 94.94 102 ASP A O 1
ATOM 856 N N . GLU A 1 103 ? 20.641 -8.789 -10.602 1 95.88 103 GLU A N 1
ATOM 857 C CA . GLU A 1 103 ? 21.688 -8.031 -9.922 1 95.88 103 GLU A CA 1
ATOM 858 C C . GLU A 1 103 ? 21.359 -6.543 -9.891 1 95.88 103 GLU A C 1
ATOM 860 O O . GLU A 1 103 ? 21.5 -5.891 -8.859 1 95.88 103 GLU A O 1
ATOM 865 N N . GLU A 1 104 ? 20.922 -6.023 -10.992 1 96.81 104 GLU A N 1
ATOM 866 C CA . GLU A 1 104 ? 20.531 -4.617 -11.062 1 96.81 104 GLU A CA 1
ATOM 867 C C . GLU A 1 104 ? 19.359 -4.328 -10.133 1 96.81 104 GLU A C 1
ATOM 869 O O . GLU A 1 104 ? 19.297 -3.262 -9.523 1 96.81 104 GLU A O 1
ATOM 874 N N . SER A 1 105 ? 18.469 -5.234 -10.125 1 97.31 105 SER A N 1
ATOM 875 C CA . SER A 1 105 ? 17.297 -5.09 -9.273 1 97.31 105 SER A CA 1
ATOM 876 C C . SER A 1 105 ? 17.688 -5.047 -7.797 1 97.31 105 SER A C 1
ATOM 878 O O . SER A 1 105 ? 17.156 -4.242 -7.031 1 97.31 105 SER A O 1
ATOM 880 N N . ARG A 1 106 ? 18.562 -5.906 -7.402 1 96.75 106 ARG A N 1
ATOM 881 C CA . ARG A 1 106 ? 19.062 -5.91 -6.031 1 96.75 106 ARG A CA 1
ATOM 882 C C . ARG A 1 106 ? 19.75 -4.594 -5.695 1 96.75 106 ARG A C 1
ATOM 884 O O . ARG A 1 106 ? 19.547 -4.043 -4.609 1 96.75 106 ARG A O 1
ATOM 891 N N . LYS A 1 107 ? 20.547 -4.145 -6.598 1 97.94 107 LYS A N 1
ATOM 892 C CA . LYS A 1 107 ? 21.219 -2.871 -6.391 1 97.94 107 LYS A CA 1
ATOM 893 C C . LYS A 1 107 ? 20.219 -1.728 -6.254 1 97.94 107 LYS A C 1
ATOM 895 O O . LYS A 1 107 ? 20.406 -0.828 -5.434 1 97.94 107 LYS A O 1
ATOM 900 N N . ALA A 1 108 ? 19.203 -1.751 -7.094 1 98.5 108 ALA A N 1
ATOM 901 C CA . ALA A 1 108 ? 18.141 -0.743 -7.008 1 98.5 108 ALA A CA 1
ATOM 902 C C . ALA A 1 108 ? 17.469 -0.769 -5.637 1 98.5 108 ALA A C 1
ATOM 904 O O . ALA A 1 108 ? 17.172 0.282 -5.066 1 98.5 108 ALA A O 1
ATOM 905 N N . ALA A 1 109 ? 17.266 -1.965 -5.152 1 98.5 109 ALA A N 1
ATOM 906 C CA . ALA A 1 109 ? 16.672 -2.115 -3.83 1 98.5 109 ALA A CA 1
ATOM 907 C C . ALA A 1 109 ? 17.578 -1.537 -2.746 1 98.5 109 ALA A C 1
ATOM 909 O O . ALA A 1 109 ? 17.109 -0.862 -1.828 1 98.5 109 ALA A O 1
ATOM 910 N N . GLU A 1 110 ? 18.812 -1.794 -2.863 1 98.31 110 GLU A N 1
ATOM 911 C CA . GLU A 1 110 ? 19.781 -1.265 -1.915 1 98.31 110 GLU A CA 1
ATOM 912 C C . GLU A 1 110 ? 19.797 0.261 -1.924 1 98.31 110 GLU A C 1
ATOM 914 O O . GLU A 1 110 ? 19.781 0.894 -0.866 1 98.31 110 GLU A O 1
ATOM 919 N N . ILE A 1 111 ? 19.844 0.809 -3.086 1 98.62 111 ILE A N 1
ATOM 920 C CA . ILE A 1 111 ? 19.828 2.26 -3.23 1 98.62 111 ILE A CA 1
ATOM 921 C C . ILE A 1 111 ? 18.547 2.82 -2.605 1 98.62 111 ILE A C 1
ATOM 923 O O . ILE A 1 111 ? 18.594 3.807 -1.868 1 98.62 111 ILE A O 1
ATOM 927 N N . THR A 1 112 ? 17.484 2.195 -2.922 1 98.75 112 THR A N 1
ATOM 928 C CA . THR A 1 112 ? 16.172 2.615 -2.414 1 98.75 112 THR A CA 1
ATOM 929 C C . THR A 1 112 ? 16.172 2.604 -0.888 1 98.75 112 THR A C 1
ATOM 931 O O . THR A 1 112 ? 15.852 3.613 -0.257 1 98.75 112 THR A O 1
ATOM 934 N N . MET A 1 113 ? 16.562 1.532 -0.323 1 98.5 113 MET A N 1
ATOM 935 C CA . MET A 1 113 ? 16.438 1.368 1.124 1 98.5 113 MET A CA 1
ATOM 936 C C . MET A 1 113 ? 17.438 2.258 1.854 1 98.5 113 MET A C 1
ATOM 938 O O . MET A 1 113 ? 17.156 2.76 2.941 1 98.5 113 MET A O 1
ATOM 942 N N . ASN A 1 114 ? 18.578 2.432 1.29 1 98.56 114 ASN A N 1
ATOM 943 C CA . ASN A 1 114 ? 19.531 3.363 1.881 1 98.56 114 ASN A CA 1
ATOM 944 C C . ASN A 1 114 ? 18.953 4.77 1.983 1 98.56 114 ASN A C 1
ATOM 946 O O . ASN A 1 114 ? 19.125 5.445 3 1 98.56 114 ASN A O 1
ATOM 950 N N . LYS A 1 115 ? 18.344 5.164 0.946 1 98.62 115 LYS A N 1
ATOM 951 C CA . LYS A 1 115 ? 17.703 6.477 0.965 1 98.62 115 LYS A CA 1
ATOM 952 C C . LYS A 1 115 ? 16.562 6.52 1.982 1 98.62 115 LYS A C 1
ATOM 954 O O . LYS A 1 115 ? 16.391 7.512 2.691 1 98.62 115 LYS A O 1
ATOM 959 N N . VAL A 1 116 ? 15.766 5.488 2.021 1 98.75 116 VAL A N 1
ATOM 960 C CA . VAL A 1 116 ? 14.656 5.402 2.967 1 98.75 116 VAL A CA 1
ATOM 961 C C . VAL A 1 116 ? 15.188 5.48 4.395 1 98.75 116 VAL A C 1
ATOM 963 O O . VAL A 1 116 ? 14.641 6.215 5.227 1 98.75 116 VAL A O 1
ATOM 966 N N . TYR A 1 117 ? 16.203 4.773 4.684 1 98.38 117 TYR A N 1
ATOM 967 C CA . TYR A 1 117 ? 16.797 4.777 6.023 1 98.38 117 TYR A CA 1
ATOM 968 C C . TYR A 1 117 ? 17.281 6.168 6.398 1 98.38 117 TYR A C 1
ATOM 970 O O . TYR A 1 117 ? 17.141 6.594 7.547 1 98.38 117 TYR A O 1
ATOM 978 N N . ARG A 1 118 ? 17.828 6.863 5.461 1 98.44 118 ARG A N 1
ATOM 979 C CA . ARG A 1 118 ? 18.281 8.227 5.715 1 98.44 118 ARG A CA 1
ATOM 980 C C . ARG A 1 118 ? 17.094 9.141 6.035 1 98.44 118 ARG A C 1
ATOM 982 O O . ARG A 1 118 ? 17.188 10 6.918 1 98.44 118 ARG A O 1
ATOM 989 N N . ILE A 1 119 ? 16.047 8.977 5.324 1 98.69 119 ILE A N 1
ATOM 990 C CA . ILE A 1 119 ? 14.844 9.766 5.566 1 98.69 119 ILE A CA 1
ATOM 991 C C . ILE A 1 119 ? 14.312 9.484 6.973 1 98.69 119 ILE A C 1
ATOM 993 O O . ILE A 1 119 ? 13.992 10.414 7.715 1 98.69 119 ILE A O 1
ATOM 997 N N . ILE A 1 120 ? 14.289 8.219 7.336 1 98.69 120 ILE A N 1
ATOM 998 C CA . ILE A 1 120 ? 13.766 7.824 8.641 1 98.69 120 ILE A CA 1
ATOM 999 C C . ILE A 1 120 ? 14.672 8.367 9.742 1 98.69 120 ILE A C 1
ATOM 1001 O O . ILE A 1 120 ? 14.195 8.883 10.758 1 98.69 120 ILE A O 1
ATOM 1005 N N . GLU A 1 121 ? 15.906 8.273 9.539 1 98.56 121 GLU A N 1
ATOM 1006 C CA . GLU A 1 121 ? 16.875 8.82 10.492 1 98.56 121 GLU A CA 1
ATOM 1007 C C . GLU A 1 121 ? 16.672 10.32 10.688 1 98.56 121 GLU A C 1
ATOM 1009 O O . GLU A 1 121 ? 16.734 10.82 11.812 1 98.56 121 GLU A O 1
ATOM 1014 N N . TYR A 1 122 ? 16.469 10.945 9.617 1 98.56 122 TYR A N 1
ATOM 1015 C CA . TYR A 1 122 ? 16.203 12.383 9.688 1 98.56 122 TYR A CA 1
ATOM 1016 C C . TYR A 1 122 ? 14.938 12.664 10.484 1 98.56 122 TYR A C 1
ATOM 1018 O O . TYR A 1 122 ? 14.922 13.555 11.344 1 98.56 122 TYR A O 1
ATOM 1026 N N . LEU A 1 123 ? 13.875 11.977 10.242 1 98.75 123 LEU A N 1
ATOM 1027 C CA . LEU A 1 123 ? 12.609 12.156 10.945 1 98.75 123 LEU A CA 1
ATOM 1028 C C . LEU A 1 123 ? 12.781 11.906 12.438 1 98.75 123 LEU A C 1
ATOM 1030 O O . LEU A 1 123 ? 12.141 12.57 13.258 1 98.75 123 LEU A O 1
ATOM 1034 N N . GLU A 1 124 ? 13.586 10.953 12.766 1 98.62 124 GLU A N 1
ATOM 1035 C CA . GLU A 1 124 ? 13.789 10.547 14.156 1 98.62 124 GLU A CA 1
ATOM 1036 C C . GLU A 1 124 ? 14.375 11.68 14.984 1 98.62 124 GLU A C 1
ATOM 1038 O O . GLU A 1 124 ? 14.289 11.672 16.219 1 98.62 124 GLU A O 1
ATOM 1043 N N . GLN A 1 125 ? 14.891 12.672 14.312 1 98.19 125 GLN A N 1
ATOM 1044 C CA . GLN A 1 125 ? 15.383 13.852 15.016 1 98.19 125 GLN A CA 1
ATOM 1045 C C . GLN A 1 125 ? 14.234 14.695 15.547 1 98.19 125 GLN A C 1
ATOM 1047 O O . GLN A 1 125 ? 14.43 15.523 16.438 1 98.19 125 GLN A O 1
ATOM 1052 N N . PHE A 1 126 ? 13.047 14.484 15 1 98.5 126 PHE A N 1
ATOM 1053 C CA . PHE A 1 126 ? 11.945 15.398 15.273 1 98.5 126 PHE A CA 1
ATOM 1054 C C . PHE A 1 126 ? 10.805 14.68 15.984 1 98.5 126 PHE A C 1
ATOM 1056 O O . PHE A 1 126 ? 9.844 15.312 16.422 1 98.5 126 PHE A O 1
ATOM 1063 N N . GLY A 1 127 ? 10.859 13.438 16.031 1 98.44 127 GLY A N 1
ATOM 1064 C CA . GLY A 1 127 ? 9.75 12.695 16.609 1 98.44 127 GLY A CA 1
ATOM 1065 C C . GLY A 1 127 ? 9.984 11.195 16.625 1 98.44 127 GLY A C 1
ATOM 1066 O O . GLY A 1 127 ? 11.109 10.734 16.828 1 98.44 127 GLY A O 1
ATOM 1067 N N . MET A 1 128 ? 8.875 10.43 16.609 1 98.38 128 MET A N 1
ATOM 1068 C CA . MET A 1 128 ? 9 8.984 16.75 1 98.38 128 MET A CA 1
ATOM 1069 C C . MET A 1 128 ? 7.973 8.258 15.875 1 98.38 128 MET A C 1
ATOM 1071 O O . MET A 1 128 ? 6.93 8.82 15.547 1 98.38 128 MET A O 1
ATOM 1075 N N . LYS A 1 129 ? 8.344 7.055 15.602 1 98.38 129 LYS A N 1
ATOM 1076 C CA . LYS A 1 129 ? 7.438 6.168 14.883 1 98.38 129 LYS A CA 1
ATOM 1077 C C . LYS A 1 129 ? 6.441 5.512 15.836 1 98.38 129 LYS A C 1
ATOM 1079 O O . LYS A 1 129 ? 6.836 4.91 16.828 1 98.38 129 LYS A O 1
ATOM 1084 N N . THR A 1 130 ? 5.137 5.703 15.547 1 98.31 130 THR A N 1
ATOM 1085 C CA . THR A 1 130 ? 4.141 4.941 16.297 1 98.31 130 THR A CA 1
ATOM 1086 C C . THR A 1 130 ? 4.066 3.504 15.781 1 98.31 130 THR A C 1
ATOM 1088 O O . THR A 1 130 ? 4.293 3.25 14.594 1 98.31 130 THR A O 1
ATOM 1091 N N . ASP A 1 131 ? 3.689 2.541 16.609 1 95.19 131 ASP A N 1
ATOM 1092 C CA . ASP A 1 131 ? 3.68 1.138 16.219 1 95.19 131 ASP A CA 1
ATOM 1093 C C . ASP A 1 131 ? 2.256 0.585 16.188 1 95.19 131 ASP A C 1
ATOM 1095 O O . ASP A 1 131 ? 2.057 -0.632 16.172 1 95.19 131 ASP A O 1
ATOM 1099 N N . VAL A 1 132 ? 1.34 1.414 16.141 1 96.19 132 VAL A N 1
ATOM 1100 C CA . VAL A 1 132 ? -0.047 0.988 16.297 1 96.19 132 VAL A CA 1
ATOM 1101 C C . VAL A 1 132 ? -0.445 0.088 15.125 1 96.19 132 VAL A C 1
ATOM 1103 O O . VAL A 1 132 ? -1.213 -0.861 15.305 1 96.19 132 VAL A O 1
ATOM 1106 N N . ASP A 1 133 ? 0.093 0.361 13.969 1 95 133 ASP A N 1
ATOM 1107 C CA . ASP A 1 133 ? -0.289 -0.438 12.812 1 95 133 ASP A CA 1
ATOM 1108 C C . ASP A 1 133 ? 0.364 -1.817 12.852 1 95 133 ASP A C 1
ATOM 1110 O O . ASP A 1 133 ? -0.069 -2.736 12.156 1 95 133 ASP A O 1
ATOM 1114 N N . ILE A 1 134 ? 1.298 -1.983 13.719 1 94.5 134 ILE A N 1
ATOM 1115 C CA . ILE A 1 134 ? 1.926 -3.281 13.953 1 94.5 134 ILE A CA 1
ATOM 1116 C C . ILE A 1 134 ? 1.303 -3.947 15.172 1 94.5 134 ILE A C 1
ATOM 1118 O O . ILE A 1 134 ? 1.047 -5.152 15.172 1 94.5 134 ILE A O 1
ATOM 1122 N N . ALA A 1 135 ? 1.011 -3.174 16.156 1 94.94 135 ALA A N 1
ATOM 1123 C CA . ALA A 1 135 ? 0.539 -3.684 17.438 1 94.94 135 ALA A CA 1
ATOM 1124 C C . ALA A 1 135 ? -0.949 -4.02 17.391 1 94.94 135 ALA A C 1
ATOM 1126 O O . ALA A 1 135 ? -1.413 -4.93 18.078 1 94.94 135 ALA A O 1
ATOM 1127 N N . ALA A 1 136 ? -1.686 -3.309 16.625 1 96.06 136 ALA A N 1
ATOM 1128 C CA . ALA A 1 136 ? -3.131 -3.504 16.547 1 96.06 136 ALA A CA 1
ATOM 1129 C C . ALA A 1 136 ? -3.604 -3.453 15.086 1 96.06 136 ALA A C 1
ATOM 1131 O O . ALA A 1 136 ? -4.508 -2.686 14.75 1 96.06 136 ALA A O 1
ATOM 1132 N N . PRO A 1 137 ? -3.078 -4.379 14.297 1 95.75 137 PRO A N 1
ATOM 1133 C CA . PRO A 1 137 ? -3.34 -4.312 12.859 1 95.75 137 PRO A CA 1
ATOM 1134 C C . PRO A 1 137 ? -4.816 -4.504 12.523 1 95.75 137 PRO A C 1
ATOM 1136 O O . PRO A 1 137 ? -5.328 -3.869 11.594 1 95.75 137 PRO A O 1
ATOM 1139 N N . GLN A 1 138 ? -5.539 -5.316 13.242 1 95.31 138 GLN A N 1
ATOM 1140 C CA . GLN A 1 138 ? -6.953 -5.551 12.969 1 95.31 138 GLN A CA 1
ATOM 1141 C C . GLN A 1 138 ? -7.777 -4.289 13.211 1 95.31 138 GLN A C 1
ATOM 1143 O O . GLN A 1 138 ? -8.664 -3.961 12.43 1 95.31 138 GLN A O 1
ATOM 1148 N N . CYS A 1 139 ? -7.465 -3.621 14.305 1 96.12 139 CYS A N 1
ATOM 1149 C CA . CYS A 1 139 ? -8.172 -2.389 14.633 1 96.12 139 CYS A CA 1
ATOM 1150 C C . CYS A 1 139 ? -7.938 -1.323 13.57 1 96.12 139 CYS A C 1
ATOM 1152 O O . CYS A 1 139 ? -8.875 -0.638 13.156 1 96.12 139 CYS A O 1
ATOM 1154 N N . VAL A 1 140 ? -6.723 -1.236 13.125 1 97.62 140 VAL A N 1
ATOM 1155 C CA . VAL A 1 140 ? -6.352 -0.257 12.102 1 97.62 140 VAL A CA 1
ATOM 1156 C C . VAL A 1 140 ? -7.09 -0.561 10.805 1 97.62 140 VAL A C 1
ATOM 1158 O O . VAL A 1 140 ? -7.652 0.34 10.18 1 97.62 140 VAL A O 1
ATOM 1161 N N . GLU A 1 141 ? -7.121 -1.854 10.43 1 97.19 141 GLU A N 1
ATOM 1162 C CA . GLU A 1 141 ? -7.773 -2.25 9.188 1 97.19 141 GLU A CA 1
ATOM 1163 C C . GLU A 1 141 ? -9.273 -1.962 9.234 1 97.19 141 GLU A C 1
ATOM 1165 O O . GLU A 1 141 ? -9.844 -1.464 8.266 1 97.19 141 GLU A O 1
ATOM 1170 N N . THR A 1 142 ? -9.859 -2.262 10.305 1 96.62 142 THR A N 1
ATOM 1171 C CA . THR A 1 142 ? -11.297 -2.076 10.453 1 96.62 142 THR A CA 1
ATOM 1172 C C . THR A 1 142 ? -11.656 -0.596 10.391 1 96.62 142 THR A C 1
ATOM 1174 O O . THR A 1 142 ? -12.578 -0.207 9.664 1 96.62 142 THR A O 1
ATOM 1177 N N . LEU A 1 143 ? -10.961 0.213 11.148 1 97.69 143 LEU A N 1
ATOM 1178 C CA . LEU A 1 143 ? -11.25 1.642 11.148 1 97.69 143 LEU A CA 1
ATOM 1179 C C . LEU A 1 143 ? -10.961 2.262 9.789 1 97.69 143 LEU A C 1
ATOM 1181 O O . LEU A 1 143 ? -11.688 3.154 9.344 1 97.69 143 LEU A O 1
ATOM 1185 N N . THR A 1 144 ? -9.867 1.825 9.117 1 98.31 144 THR A N 1
ATOM 1186 C CA . THR A 1 144 ? -9.539 2.301 7.781 1 98.31 144 THR A CA 1
ATOM 1187 C C . THR A 1 144 ? -10.703 2.08 6.824 1 98.31 144 THR A C 1
ATOM 1189 O O . THR A 1 144 ? -11.109 3 6.109 1 98.31 144 THR A O 1
ATOM 1192 N N . THR A 1 145 ? -11.219 0.889 6.855 1 97.5 145 THR A N 1
ATOM 1193 C CA . THR A 1 145 ? -12.297 0.521 5.945 1 97.5 145 THR A CA 1
ATOM 1194 C C . THR A 1 145 ? -13.539 1.358 6.219 1 97.5 145 THR A C 1
ATOM 1196 O O . THR A 1 145 ? -14.18 1.855 5.289 1 97.5 145 THR A O 1
ATOM 1199 N N . GLU A 1 146 ? -13.844 1.54 7.43 1 97.06 146 GLU A N 1
ATOM 1200 C CA . GLU A 1 146 ? -15.023 2.307 7.801 1 97.06 146 GLU A CA 1
ATOM 1201 C C . GLU A 1 146 ? -14.875 3.775 7.41 1 97.06 146 GLU A C 1
ATOM 1203 O O . GLU A 1 146 ? -15.82 4.387 6.91 1 97.06 146 GLU A O 1
ATOM 1208 N N . LEU A 1 147 ? -13.75 4.32 7.703 1 97.5 147 LEU A N 1
ATOM 1209 C CA . LEU A 1 147 ? -13.492 5.707 7.336 1 97.5 147 LEU A CA 1
ATOM 1210 C C . LEU A 1 147 ? -13.617 5.906 5.828 1 97.5 147 LEU A C 1
ATOM 1212 O O . LEU A 1 147 ? -14.227 6.879 5.375 1 97.5 147 LEU A O 1
ATOM 1216 N N . TYR A 1 148 ? -13.055 4.961 5.086 1 98 148 TYR A N 1
ATOM 1217 C CA . TYR A 1 148 ? -13.125 5.035 3.629 1 98 148 TYR A CA 1
ATOM 1218 C C . TYR A 1 148 ? -14.57 4.953 3.148 1 98 148 TYR A C 1
ATOM 1220 O O . TYR A 1 148 ? -15 5.754 2.318 1 98 148 TYR A O 1
ATOM 1228 N N . LEU A 1 149 ? -15.289 4.07 3.688 1 96.62 149 LEU A N 1
ATOM 1229 C CA . LEU A 1 149 ? -16.672 3.84 3.281 1 96.62 149 LEU A CA 1
ATOM 1230 C C . LEU A 1 149 ? -17.547 5.039 3.631 1 96.62 149 LEU A C 1
ATOM 1232 O O . LEU A 1 149 ? -18.406 5.43 2.844 1 96.62 149 LEU A O 1
ATOM 1236 N N . ARG A 1 150 ? -17.328 5.645 4.738 1 94.94 150 ARG A N 1
ATOM 1237 C CA . ARG A 1 150 ? -18.219 6.676 5.262 1 94.94 150 ARG A CA 1
ATOM 1238 C C . ARG A 1 150 ? -17.875 8.047 4.676 1 94.94 150 ARG A C 1
ATOM 1240 O O . ARG A 1 150 ? -18.766 8.875 4.48 1 94.94 150 ARG A O 1
ATOM 1247 N N . TYR A 1 151 ? -16.609 8.234 4.375 1 96.25 151 TYR A N 1
ATOM 1248 C CA . TYR A 1 151 ? -16.219 9.617 4.074 1 96.25 151 TYR A CA 1
ATOM 1249 C C . TYR A 1 151 ? -15.578 9.711 2.697 1 96.25 151 TYR A C 1
ATOM 1251 O O . TYR A 1 151 ? -15.383 10.805 2.172 1 96.25 151 TYR A O 1
ATOM 1259 N N . GLY A 1 152 ? -15.227 8.617 2.105 1 96.81 152 GLY A N 1
ATOM 1260 C CA . GLY A 1 152 ? -14.609 8.633 0.789 1 96.81 152 GLY A CA 1
ATOM 1261 C C . GLY A 1 152 ? -13.125 8.953 0.829 1 96.81 152 GLY A C 1
ATOM 1262 O O . GLY A 1 152 ? -12.43 8.578 1.776 1 96.81 152 GLY A O 1
ATOM 1263 N N . GLY A 1 153 ? -12.672 9.539 -0.203 1 95.75 153 GLY A N 1
ATOM 1264 C CA . GLY A 1 153 ? -11.234 9.727 -0.354 1 95.75 153 GLY A CA 1
ATOM 1265 C C . GLY A 1 153 ? -10.516 8.484 -0.84 1 95.75 153 GLY A C 1
ATOM 1266 O O . GLY A 1 153 ? -11.008 7.789 -1.734 1 95.75 153 GLY A O 1
ATOM 1267 N N . ASN A 1 154 ? -9.312 8.289 -0.375 1 95.25 154 ASN A N 1
ATOM 1268 C CA . ASN A 1 154 ? -8.578 7.074 -0.72 1 95.25 154 ASN A CA 1
ATOM 1269 C C . ASN A 1 154 ? -8.219 6.266 0.521 1 95.25 154 ASN A C 1
ATOM 1271 O O . ASN A 1 154 ? -8.086 6.82 1.613 1 95.25 154 ASN A O 1
ATOM 1275 N N . GLN A 1 155 ? -8.078 5.004 0.335 1 97.31 155 GLN A N 1
ATOM 1276 C CA . GLN A 1 155 ? -7.879 4.094 1.46 1 97.31 155 GLN A CA 1
ATOM 1277 C C . GLN A 1 155 ? -6.559 4.383 2.17 1 97.31 155 GLN A C 1
ATOM 1279 O O . GLN A 1 155 ? -6.445 4.18 3.381 1 97.31 155 GLN A O 1
ATOM 1284 N N . TYR A 1 156 ? -5.582 4.84 1.473 1 97.88 156 TYR A N 1
ATOM 1285 C CA . TYR A 1 156 ? -4.285 5.117 2.082 1 97.88 156 TYR A CA 1
ATOM 1286 C C . TYR A 1 156 ? -4.371 6.301 3.037 1 97.88 156 TYR A C 1
ATOM 1288 O O . TYR A 1 156 ? -3.787 6.277 4.121 1 97.88 156 TYR A O 1
ATOM 1296 N N . ASP A 1 157 ? -5.141 7.355 2.678 1 98.12 157 ASP A N 1
ATOM 1297 C CA . ASP A 1 157 ? -5.379 8.5 3.559 1 98.12 157 ASP A CA 1
ATOM 1298 C C . ASP A 1 157 ? -6.211 8.094 4.773 1 98.12 157 ASP A C 1
ATOM 1300 O O . ASP A 1 157 ? -5.922 8.508 5.895 1 98.12 157 ASP A O 1
ATOM 1304 N N . ALA A 1 158 ? -7.227 7.266 4.473 1 98.5 158 ALA A N 1
ATOM 1305 C CA . ALA A 1 158 ? -8.047 6.75 5.57 1 98.5 158 ALA A CA 1
ATOM 1306 C C . ALA A 1 158 ? -7.191 5.988 6.578 1 98.5 158 ALA A C 1
ATOM 1308 O O . ALA A 1 158 ? -7.438 6.059 7.785 1 98.5 158 ALA A O 1
ATOM 1309 N N . ARG A 1 159 ? -6.227 5.297 6.059 1 98.75 159 ARG A N 1
ATOM 1310 C CA . ARG A 1 159 ? -5.359 4.512 6.93 1 98.75 159 ARG A CA 1
ATOM 1311 C C . ARG A 1 159 ? -4.469 5.418 7.773 1 98.75 159 ARG A C 1
ATOM 1313 O O . ARG A 1 159 ? -4.215 5.129 8.945 1 98.75 159 ARG A O 1
ATOM 1320 N N . HIS A 1 160 ? -3.988 6.477 7.227 1 98.88 160 HIS A N 1
ATOM 1321 C CA . HIS A 1 160 ? -3.27 7.469 8.016 1 98.88 160 HIS A CA 1
ATOM 1322 C C . HIS A 1 160 ? -4.133 7.996 9.156 1 98.88 160 HIS A C 1
ATOM 1324 O O . HIS A 1 160 ? -3.67 8.086 10.297 1 98.88 160 HIS A O 1
ATOM 1330 N N . VAL A 1 161 ? -5.332 8.336 8.844 1 98.75 161 VAL A N 1
ATOM 1331 C CA . VAL A 1 161 ? -6.25 8.883 9.836 1 98.75 161 VAL A CA 1
ATOM 1332 C C . VAL A 1 161 ? -6.531 7.84 10.914 1 98.75 161 VAL A C 1
ATOM 1334 O O . VAL A 1 161 ? -6.523 8.156 12.109 1 98.75 161 VAL A O 1
ATOM 1337 N N . ALA A 1 162 ? -6.746 6.59 10.484 1 98.69 162 ALA A N 1
ATOM 1338 C CA . ALA A 1 162 ? -7.004 5.508 11.43 1 98.69 162 ALA A CA 1
ATOM 1339 C C . ALA A 1 162 ? -5.836 5.336 12.398 1 98.69 162 ALA A C 1
ATOM 1341 O O . ALA A 1 162 ? -6.031 5.27 13.609 1 98.69 162 ALA A O 1
ATOM 1342 N N . ILE A 1 163 ? -4.656 5.32 11.852 1 98.81 163 ILE A N 1
ATOM 1343 C CA . ILE A 1 163 ? -3.461 5.094 12.656 1 98.81 163 ILE A CA 1
ATOM 1344 C C . ILE A 1 163 ? -3.258 6.266 13.617 1 98.81 163 ILE A C 1
ATOM 1346 O O . ILE A 1 163 ? -3.041 6.062 14.82 1 98.81 163 ILE A O 1
ATOM 1350 N N . ALA A 1 164 ? -3.342 7.48 13.086 1 98.81 164 ALA A N 1
ATOM 1351 C CA . ALA A 1 164 ? -3.199 8.656 13.938 1 98.81 164 ALA A CA 1
ATOM 1352 C C . ALA A 1 164 ? -4.219 8.648 15.078 1 98.81 164 ALA A C 1
ATOM 1354 O O . ALA A 1 164 ? -3.863 8.836 16.234 1 98.81 164 ALA A O 1
ATOM 1355 N N . ASN A 1 165 ? -5.426 8.336 14.766 1 98.56 165 ASN A N 1
ATOM 1356 C CA . ASN A 1 165 ? -6.504 8.375 15.75 1 98.56 165 ASN A CA 1
ATOM 1357 C C . ASN A 1 165 ? -6.316 7.316 16.828 1 98.56 165 ASN A C 1
ATOM 1359 O O . ASN A 1 165 ? -6.453 7.605 18.016 1 98.56 165 ASN A O 1
ATOM 1363 N N . ILE A 1 166 ? -6.023 6.121 16.375 1 98 166 ILE A N 1
ATOM 1364 C CA . ILE A 1 166 ? -5.836 5.031 17.344 1 98 166 ILE A CA 1
ATOM 1365 C C . ILE A 1 166 ? -4.637 5.336 18.234 1 98 166 ILE A C 1
ATOM 1367 O O . ILE A 1 166 ? -4.598 4.914 19.391 1 98 166 ILE A O 1
ATOM 1371 N N . SER A 1 167 ? -3.697 6.191 17.75 1 97.94 167 SER A N 1
ATOM 1372 C CA . SER A 1 167 ? -2.541 6.605 18.547 1 97.94 167 SER A CA 1
ATOM 1373 C C . SER A 1 167 ? -2.885 7.781 19.453 1 97.94 167 SER A C 1
ATOM 1375 O O . SER A 1 167 ? -2.01 8.32 20.125 1 97.94 167 SER A O 1
ATOM 1377 N N . GLY A 1 168 ? -4.109 8.281 19.375 1 97.56 168 GLY A N 1
ATOM 1378 C CA . GLY A 1 168 ? -4.543 9.383 20.219 1 97.56 168 GLY A CA 1
ATOM 1379 C C . GLY A 1 168 ? -4.25 10.742 19.625 1 97.56 168 GLY A C 1
ATOM 1380 O O . GLY A 1 168 ? -4.18 11.742 20.344 1 97.56 168 GLY A O 1
ATOM 1381 N N . VAL A 1 169 ? -4.031 10.805 18.344 1 98.56 169 VAL A N 1
ATOM 1382 C CA . VAL A 1 169 ? -3.629 12.039 17.672 1 98.56 169 VAL A CA 1
ATOM 1383 C C . VAL A 1 169 ? -4.652 12.398 16.609 1 98.56 169 VAL A C 1
ATOM 1385 O O . VAL A 1 169 ? -5.082 11.539 15.836 1 98.56 169 VAL A O 1
ATOM 1388 N N . ASN A 1 170 ? -5.121 13.633 16.578 1 98.62 170 ASN A N 1
ATOM 1389 C CA . ASN A 1 170 ? -6.02 14.062 15.508 1 98.62 170 ASN A CA 1
ATOM 1390 C C . ASN A 1 170 ? -5.469 15.281 14.766 1 98.62 170 ASN A C 1
ATOM 1392 O O . ASN A 1 170 ? -6.195 15.938 14.023 1 98.62 170 ASN A O 1
ATOM 1396 N N . ASN A 1 171 ? -4.188 15.656 15.031 1 98.88 171 ASN A N 1
ATOM 1397 C CA . ASN A 1 171 ? -3.426 16.641 14.273 1 98.88 171 ASN A CA 1
ATOM 1398 C C . ASN A 1 171 ? -2.641 15.992 13.141 1 98.88 171 ASN A C 1
ATOM 1400 O O . ASN A 1 171 ? -1.791 15.133 13.383 1 98.88 171 ASN A O 1
ATOM 1404 N N . ILE A 1 172 ? -2.936 16.391 11.906 1 98.94 172 ILE A N 1
ATOM 1405 C CA . ILE A 1 172 ? -2.289 15.773 10.758 1 98.94 172 ILE A CA 1
ATOM 1406 C C . ILE A 1 172 ? -1.548 16.828 9.945 1 98.94 172 ILE A C 1
ATOM 1408 O O . ILE A 1 172 ? -2.125 17.859 9.586 1 98.94 172 ILE A O 1
ATOM 1412 N N . LEU A 1 173 ? -0.288 16.672 9.719 1 98.94 173 LEU A N 1
ATOM 1413 C CA . LEU A 1 173 ? 0.497 17.516 8.828 1 98.94 173 LEU A CA 1
ATOM 1414 C C . LEU A 1 173 ? 0.517 16.953 7.414 1 98.94 173 LEU A C 1
ATOM 1416 O O . LEU A 1 173 ? 1.067 15.867 7.184 1 98.94 173 LEU A O 1
ATOM 1420 N N . THR A 1 174 ? -0.111 17.609 6.477 1 98.75 174 THR A N 1
ATOM 1421 C CA . THR A 1 174 ? -0.253 17.141 5.102 1 98.75 174 THR A CA 1
ATOM 1422 C C . THR A 1 174 ? -0.463 18.328 4.156 1 98.75 174 THR A C 1
ATOM 1424 O O . THR A 1 174 ? -0.735 19.438 4.602 1 98.75 174 THR A O 1
ATOM 1427 N N . GLN A 1 175 ? -0.243 18.094 2.885 1 98 175 GLN A N 1
ATOM 1428 C CA . GLN A 1 175 ? -0.586 19.094 1.878 1 98 175 GLN A CA 1
ATOM 1429 C C . GLN A 1 175 ? -1.883 18.734 1.161 1 98 175 GLN A C 1
ATOM 1431 O O . GLN A 1 175 ? -2.322 19.453 0.259 1 98 175 GLN A O 1
ATOM 1436 N N . ASP A 1 176 ? -2.422 17.609 1.524 1 96 176 ASP A N 1
ATOM 1437 C CA . ASP A 1 176 ? -3.627 17.125 0.859 1 96 176 ASP A CA 1
ATOM 1438 C C . ASP A 1 176 ? -4.883 17.625 1.564 1 96 176 ASP A C 1
ATOM 1440 O O . ASP A 1 176 ? -5.195 17.188 2.674 1 96 176 ASP A O 1
ATOM 1444 N N . GLY A 1 177 ? -5.645 18.5 0.886 1 95.06 177 GLY A N 1
ATOM 1445 C CA . GLY A 1 177 ? -6.879 19.031 1.434 1 95.06 177 GLY A CA 1
ATOM 1446 C C . GLY A 1 177 ? -7.977 18 1.577 1 95.06 177 GLY A C 1
ATOM 1447 O O . GLY A 1 177 ? -8.969 18.219 2.27 1 95.06 177 GLY A O 1
ATOM 1448 N N . GLY A 1 178 ? -7.766 16.797 0.954 1 94.38 178 GLY A N 1
ATOM 1449 C CA . GLY A 1 178 ? -8.734 15.711 1.033 1 94.38 178 GLY A CA 1
ATOM 1450 C C . GLY A 1 178 ? -8.945 15.203 2.447 1 94.38 178 GLY A C 1
ATOM 1451 O O . GLY A 1 178 ? -9.992 14.625 2.756 1 94.38 178 GLY A O 1
ATOM 1452 N N . TYR A 1 179 ? -8.078 15.484 3.352 1 97.31 179 TYR A N 1
ATOM 1453 C CA . TYR A 1 179 ? -8.172 15.047 4.742 1 97.31 179 TYR A CA 1
ATOM 1454 C C . TYR A 1 179 ? -9.328 15.742 5.453 1 97.31 179 TYR A C 1
ATOM 1456 O O . TYR A 1 179 ? -9.805 15.266 6.48 1 97.31 179 TYR A O 1
ATOM 1464 N N . LEU A 1 180 ? -9.75 16.875 4.938 1 96.62 180 LEU A N 1
ATOM 1465 C CA . LEU A 1 180 ? -10.812 17.641 5.574 1 96.62 180 LEU A CA 1
ATOM 1466 C C . LEU A 1 180 ? -12.133 16.875 5.543 1 96.62 180 LEU A C 1
ATOM 1468 O O . LEU A 1 180 ? -13.062 17.203 6.273 1 96.62 180 LEU A O 1
ATOM 1472 N N . ARG A 1 181 ? -12.227 15.859 4.75 1 95.5 181 ARG A N 1
ATOM 1473 C CA . ARG A 1 181 ? -13.453 15.078 4.648 1 95.5 181 ARG A CA 1
ATOM 1474 C C . ARG A 1 181 ? -13.656 14.219 5.891 1 95.5 181 ARG A C 1
ATOM 1476 O O . ARG A 1 181 ? -14.781 13.82 6.199 1 95.5 181 ARG A O 1
ATOM 1483 N N . TYR A 1 182 ? -12.578 13.852 6.57 1 96.44 182 TYR A N 1
ATOM 1484 C CA . TYR A 1 182 ? -12.656 13.008 7.754 1 96.44 182 TYR A CA 1
ATOM 1485 C C . TYR A 1 182 ? -13.078 13.812 8.977 1 96.44 182 TYR A C 1
ATOM 1487 O O . TYR A 1 182 ? -12.891 15.031 9.023 1 96.44 182 TYR A O 1
ATOM 1495 N N . PRO A 1 183 ? -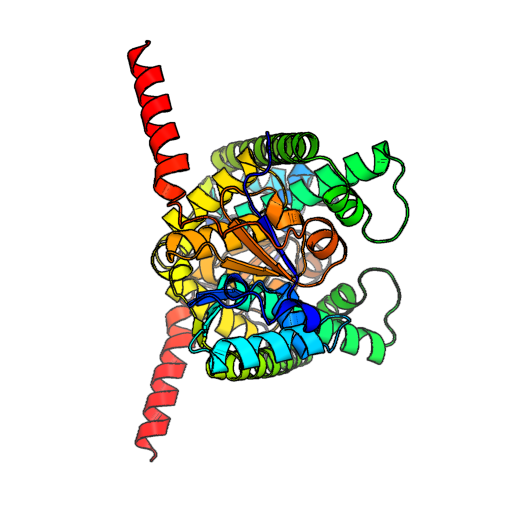13.641 13.195 9.961 1 95.44 183 PRO A N 1
ATOM 1496 C CA . PRO A 1 183 ? -14.242 13.953 11.055 1 95.44 183 PRO A CA 1
ATOM 1497 C C . PRO A 1 183 ? -13.227 14.352 12.125 1 95.44 183 PRO A C 1
ATOM 1499 O O . PRO A 1 183 ? -12.344 13.562 12.461 1 95.44 183 PRO A O 1
ATOM 1502 N N . SER A 1 184 ? -13.367 15.562 12.578 1 96.5 184 SER A N 1
ATOM 1503 C CA . SER A 1 184 ? -12.789 16.047 13.828 1 96.5 184 SER A CA 1
ATOM 1504 C C . SER A 1 184 ? -11.266 16.047 13.773 1 96.5 184 SER A C 1
ATOM 1506 O O . SER A 1 184 ? -10.602 15.703 14.75 1 96.5 184 SER A O 1
ATOM 1508 N N . LEU A 1 185 ? -10.711 16.375 12.617 1 98.38 185 LEU A N 1
ATOM 1509 C CA . LEU A 1 185 ? -9.266 16.5 12.469 1 98.38 185 LEU A CA 1
ATOM 1510 C C . LEU A 1 185 ? -8.836 17.953 12.484 1 98.38 185 LEU A C 1
ATOM 1512 O O . LEU A 1 185 ? -9.633 18.844 12.211 1 98.38 185 LEU A O 1
ATOM 1516 N N . ASN A 1 186 ? -7.656 18.156 12.93 1 98.75 186 ASN A N 1
ATOM 1517 C CA . ASN A 1 186 ? -6.91 19.391 12.711 1 98.75 186 ASN A CA 1
ATOM 1518 C C . ASN A 1 186 ? -5.828 19.219 11.648 1 98.75 186 ASN A C 1
ATOM 1520 O O . ASN A 1 186 ? -4.836 18.531 11.875 1 98.75 186 ASN A O 1
ATOM 1524 N N . ILE A 1 187 ? -6.039 19.875 10.523 1 98.75 187 ILE A N 1
ATOM 1525 C CA . ILE A 1 187 ? -5.16 19.625 9.383 1 98.75 187 ILE A CA 1
ATOM 1526 C C . ILE A 1 187 ? -4.207 20.797 9.203 1 98.75 187 ILE A C 1
ATOM 1528 O O . ILE A 1 187 ? -4.645 21.938 9 1 98.75 187 ILE A O 1
ATOM 1532 N N . PHE A 1 188 ? -2.938 20.516 9.242 1 98.81 188 PHE A N 1
ATOM 1533 C CA . PHE A 1 188 ? -1.888 21.516 9.109 1 98.81 188 PHE A CA 1
ATOM 1534 C C . PHE A 1 188 ? -1.197 21.406 7.758 1 98.81 188 PHE A C 1
ATOM 1536 O O . PHE A 1 188 ? -0.75 20.328 7.367 1 98.81 188 PHE A O 1
ATOM 1543 N N . GLY A 1 189 ? -1.148 22.438 6.996 1 98.69 189 GLY A N 1
ATOM 1544 C CA . GLY A 1 189 ? -0.484 22.438 5.703 1 98.69 189 GLY A CA 1
ATOM 1545 C C . GLY A 1 189 ? -0.482 23.797 5.035 1 98.69 189 GLY A C 1
ATOM 1546 O O . GLY A 1 189 ? -0.854 24.797 5.648 1 98.69 189 GLY A O 1
ATOM 1547 N N . ALA A 1 190 ? 0.021 23.844 3.766 1 98.25 190 ALA A N 1
ATOM 1548 C CA . ALA A 1 190 ? 0.172 25.125 3.086 1 98.25 190 ALA A CA 1
ATOM 1549 C C . ALA A 1 190 ? -0.398 25.062 1.671 1 98.25 190 ALA A C 1
ATOM 1551 O O . ALA A 1 190 ? -0.276 26.031 0.905 1 98.25 190 ALA A O 1
ATOM 1552 N N . SER A 1 191 ? -0.969 23.891 1.357 1 97.25 191 SER A N 1
ATOM 1553 C CA . SER A 1 191 ? -1.562 23.812 0.027 1 97.25 191 SER A CA 1
ATOM 1554 C C . SER A 1 191 ? -2.68 24.828 -0.148 1 97.25 191 SER A C 1
ATOM 1556 O O . SER A 1 191 ? -3.242 25.312 0.834 1 97.25 191 SER A O 1
ATOM 1558 N N . LYS A 1 192 ? -3.008 25.109 -1.388 1 95.88 192 LYS A N 1
ATOM 1559 C CA . LYS A 1 192 ? -4.02 26.109 -1.696 1 95.88 192 LYS A CA 1
ATOM 1560 C C . LYS A 1 192 ? -5.344 25.797 -1.008 1 95.88 192 LYS A C 1
ATOM 1562 O O . LYS A 1 192 ? -6 26.688 -0.468 1 95.88 192 LYS A O 1
ATOM 1567 N N . GLU A 1 193 ? -5.707 24.578 -1.06 1 93.88 193 GLU A N 1
ATOM 1568 C CA . GLU A 1 193 ? -6.969 24.156 -0.457 1 93.88 193 GLU A CA 1
ATOM 1569 C C . GLU A 1 193 ? -6.961 24.359 1.053 1 93.88 193 GLU A C 1
ATOM 1571 O O . GLU A 1 193 ? -7.949 24.828 1.625 1 93.88 193 GLU A O 1
ATOM 1576 N N . LEU A 1 194 ? -5.879 24.094 1.702 1 96.94 194 LEU A N 1
ATOM 1577 C CA . LEU A 1 194 ? -5.789 24.219 3.152 1 96.94 194 LEU A CA 1
ATOM 1578 C C . LEU A 1 194 ? -5.711 25.688 3.572 1 96.94 194 LEU A C 1
ATOM 1580 O O . LEU A 1 194 ? -6.348 26.094 4.547 1 96.94 194 LEU A O 1
ATOM 1584 N N . VAL A 1 195 ? -5.027 26.438 2.787 1 97.56 195 VAL A N 1
ATOM 1585 C CA . VAL A 1 195 ? -4.902 27.875 3.068 1 97.56 195 VAL A CA 1
ATOM 1586 C C . VAL A 1 195 ? -6.258 28.547 2.885 1 97.56 195 VAL A C 1
ATOM 1588 O O . VAL A 1 195 ? -6.645 29.406 3.688 1 97.56 195 VAL A O 1
ATOM 1591 N N . SER A 1 196 ? -7.02 28.156 1.86 1 96.38 196 SER A N 1
ATOM 1592 C CA . SER A 1 196 ? -8.312 28.781 1.559 1 96.38 196 SER A CA 1
ATOM 1593 C C . SER A 1 196 ? -9.344 28.438 2.629 1 96.38 196 SER A C 1
ATOM 1595 O O . SER A 1 196 ? -10.297 29.203 2.834 1 96.38 196 SER A O 1
ATOM 1597 N N . ASN A 1 197 ? -9.18 27.359 3.367 1 94.56 197 ASN A N 1
ATOM 1598 C CA . ASN A 1 197 ? -10.141 26.922 4.367 1 94.56 197 ASN A CA 1
ATOM 1599 C C . ASN A 1 197 ? -9.719 27.328 5.777 1 94.56 197 ASN A C 1
ATOM 1601 O O . ASN A 1 197 ? -10.406 27 6.75 1 94.56 197 ASN A O 1
ATOM 1605 N N . TYR A 1 198 ? -8.594 28.031 5.848 1 96.25 198 TYR A N 1
ATOM 1606 C CA . TYR A 1 198 ? -8.055 28.406 7.148 1 96.25 198 TYR A CA 1
ATOM 1607 C C . TYR A 1 198 ? -8.797 29.609 7.727 1 96.25 198 TYR A C 1
ATOM 1609 O O . TYR A 1 198 ? -8.992 30.609 7.039 1 96.25 198 TYR A O 1
ATOM 1617 N N . ASN A 1 199 ? -9.25 29.391 8.938 1 92.88 199 ASN A N 1
ATOM 1618 C CA . ASN A 1 199 ? -9.828 30.453 9.75 1 92.88 199 ASN A CA 1
ATOM 1619 C C . ASN A 1 199 ? -9.039 30.656 11.047 1 92.88 199 ASN A C 1
ATOM 1621 O O . ASN A 1 199 ? -9.062 29.812 11.938 1 92.88 199 ASN A O 1
ATOM 1625 N N . MET A 1 200 ? -8.531 31.844 11.219 1 89.94 200 MET A N 1
ATOM 1626 C CA . MET A 1 200 ? -7.613 32.125 12.32 1 89.94 200 MET A CA 1
ATOM 1627 C C . MET A 1 200 ? -8.344 32.125 13.656 1 89.94 200 MET A C 1
ATOM 1629 O O . MET A 1 200 ? -7.723 31.953 14.703 1 89.94 200 MET A O 1
ATOM 1633 N N . ASN A 1 201 ? -9.586 32.281 13.641 1 90.19 201 ASN A N 1
ATOM 1634 C CA . ASN A 1 201 ? -10.359 32.375 14.875 1 90.19 201 ASN A CA 1
ATOM 1635 C C . ASN A 1 201 ? -10.891 31.031 15.32 1 90.19 201 ASN A C 1
ATOM 1637 O O . ASN A 1 201 ? -11.523 30.922 16.375 1 90.19 201 ASN A O 1
ATOM 1641 N N . GLN A 1 202 ? -10.547 30.094 14.609 1 91.81 202 GLN A N 1
ATOM 1642 C CA . GLN A 1 202 ? -11.086 28.766 14.93 1 91.81 202 GLN A CA 1
ATOM 1643 C C . GLN A 1 202 ? -10.156 28.016 15.883 1 91.81 202 GLN A C 1
ATOM 1645 O O . GLN A 1 202 ? -8.945 28.016 15.688 1 91.81 202 GLN A O 1
ATOM 1650 N N . SER A 1 203 ? -10.781 27.453 16.891 1 95.31 203 SER A N 1
ATOM 1651 C CA . SER A 1 203 ? -10.047 26.594 17.812 1 95.31 203 SER A CA 1
ATOM 1652 C C . SER A 1 203 ? -9.945 25.172 17.297 1 95.31 203 SER A C 1
ATOM 1654 O O . SER A 1 203 ? -10.844 24.688 16.594 1 95.31 203 SER A O 1
ATOM 1656 N N . PRO A 1 204 ? -8.867 24.484 17.688 1 97.75 204 PRO A N 1
ATOM 1657 C CA . PRO A 1 204 ? -8.719 23.109 17.219 1 97.75 204 PRO A CA 1
ATOM 1658 C C . PRO A 1 204 ? -9.805 22.188 17.75 1 97.75 204 PRO A C 1
ATOM 1660 O O . PRO A 1 204 ? -10.312 22.406 18.859 1 97.75 204 PRO A O 1
ATOM 1663 N N . ASN A 1 205 ? -10.109 21.188 16.906 1 97.81 205 ASN A N 1
ATOM 1664 C CA . ASN A 1 205 ? -10.969 20.109 17.391 1 97.81 205 ASN A CA 1
ATOM 1665 C C . ASN A 1 205 ? -10.297 19.312 18.516 1 97.81 205 ASN A C 1
ATOM 1667 O O . ASN A 1 205 ? -9.109 19 18.422 1 97.81 205 ASN A O 1
ATOM 1671 N N . PRO A 1 206 ? -11.102 19.078 19.562 1 97.12 206 PRO A N 1
ATOM 1672 C CA . PRO A 1 206 ? -10.57 18.094 20.516 1 97.12 206 PRO A CA 1
ATOM 1673 C C . PRO A 1 206 ? -10.445 16.703 19.922 1 97.12 206 PRO A C 1
ATOM 1675 O O . PRO A 1 206 ? -11.141 16.375 18.953 1 97.12 206 PRO A O 1
ATOM 1678 N N . TYR A 1 207 ? -9.57 15.938 20.562 1 97.44 207 TYR A N 1
ATOM 1679 C CA . TYR A 1 207 ? -9.422 14.547 20.125 1 97.44 207 TYR A CA 1
ATOM 1680 C C . TYR A 1 207 ? -10.719 13.773 20.312 1 97.44 207 TYR A C 1
ATOM 1682 O O . TYR A 1 207 ? -11.336 13.836 21.391 1 97.44 207 TYR A O 1
ATOM 1690 N N . LEU A 1 208 ? -11.109 13.148 19.234 1 96.25 208 LEU A N 1
ATOM 1691 C CA . LEU A 1 208 ? -12.258 12.242 19.266 1 96.25 208 LEU A CA 1
ATOM 1692 C C . LEU A 1 208 ? -11.836 10.82 18.891 1 96.25 208 LEU A C 1
ATOM 1694 O O . LEU A 1 208 ? -11.258 10.602 17.828 1 96.25 208 LEU A O 1
ATOM 1698 N N . ASP A 1 209 ? -12.125 9.875 19.75 1 96.44 209 ASP A N 1
ATOM 1699 C CA . ASP A 1 209 ? -11.844 8.469 19.469 1 96.44 209 ASP A CA 1
ATOM 1700 C C . ASP A 1 209 ? -12.789 7.926 18.406 1 96.44 209 ASP A C 1
ATOM 1702 O O . ASP A 1 209 ? -13.922 7.559 18.703 1 96.44 209 ASP A O 1
ATOM 1706 N N . LEU A 1 210 ? -12.305 7.785 17.281 1 95.31 210 LEU A N 1
ATOM 1707 C CA . LEU A 1 210 ? -13.125 7.391 16.141 1 95.31 210 LEU A CA 1
ATOM 1708 C C . LEU A 1 210 ? -13.461 5.902 16.203 1 95.31 210 LEU A C 1
ATOM 1710 O O . LEU A 1 210 ? -14.445 5.461 15.609 1 95.31 210 LEU A O 1
ATOM 1714 N N . THR A 1 211 ? -12.617 5.078 16.828 1 93.56 211 THR A N 1
ATOM 1715 C CA . THR A 1 211 ? -12.922 3.658 16.984 1 93.56 211 THR A CA 1
ATOM 1716 C C . THR A 1 211 ? -14.234 3.459 17.734 1 93.56 211 THR A C 1
ATOM 1718 O O . THR A 1 211 ? -15.047 2.607 17.359 1 93.56 211 THR A O 1
ATOM 1721 N N . ARG A 1 212 ? -14.406 4.199 18.703 1 89.56 212 ARG A N 1
ATOM 1722 C CA . ARG A 1 212 ? -15.625 4.117 19.5 1 89.56 212 ARG A CA 1
ATOM 1723 C C . ARG A 1 212 ? -16.797 4.746 18.766 1 89.56 212 ARG A C 1
ATOM 1725 O O . ARG A 1 212 ? -17.906 4.203 18.781 1 89.56 212 ARG A O 1
ATOM 1732 N N . SER A 1 213 ? -16.547 5.848 18.172 1 86.56 213 SER A N 1
ATOM 1733 C CA . SER A 1 213 ? -17.609 6.621 17.531 1 86.56 213 SER A CA 1
ATOM 1734 C C . SER A 1 213 ? -18.125 5.926 16.281 1 86.56 213 SER A C 1
ATOM 1736 O O . SER A 1 213 ? -19.312 5.996 15.969 1 86.56 213 SER A O 1
ATOM 1738 N N . ILE A 1 214 ? -17.312 5.234 15.594 1 84.75 214 ILE A N 1
ATOM 1739 C CA . ILE A 1 214 ? -17.656 4.648 14.297 1 84.75 214 ILE A CA 1
ATOM 1740 C C . ILE A 1 214 ? -17.922 3.154 14.469 1 84.75 214 ILE A C 1
ATOM 1742 O O . ILE A 1 214 ? -18.891 2.627 13.906 1 84.75 214 ILE A O 1
ATOM 1746 N N . LEU A 1 215 ? -17.062 2.465 15.242 1 75.69 215 LEU A N 1
ATOM 1747 C CA . LEU A 1 215 ? -17.188 1.014 15.344 1 75.69 215 LEU A CA 1
ATOM 1748 C C . LEU A 1 215 ? -18.266 0.624 16.344 1 75.69 215 LEU A C 1
ATOM 1750 O O . LEU A 1 215 ? -18.875 -0.437 16.219 1 75.69 215 LEU A O 1
ATOM 1754 N N . HIS A 1 216 ? -18.391 1.328 17.453 1 65.25 216 HIS A N 1
ATOM 1755 C CA . HIS A 1 216 ? -19.438 1.031 18.438 1 65.25 216 HIS A CA 1
ATOM 1756 C C . HIS A 1 216 ? -20.812 1.353 17.875 1 65.25 216 HIS A C 1
ATOM 1758 O O . HIS A 1 216 ? -21.797 0.695 18.234 1 65.25 216 HIS A O 1
ATOM 1764 N N . LYS A 1 217 ? -20.953 2.332 17.219 1 53.62 217 LYS A N 1
ATOM 1765 C CA . LYS A 1 217 ? -22.266 2.604 16.656 1 53.62 217 LYS A CA 1
ATOM 1766 C C . LYS A 1 217 ? -22.719 1.479 15.719 1 53.62 217 LYS A C 1
ATOM 1768 O O . LYS A 1 217 ? -23.891 1.127 15.688 1 53.62 217 LYS A O 1
ATOM 1773 N N . GLU A 1 218 ? -21.781 0.949 15.062 1 50.62 218 GLU A N 1
ATOM 1774 C CA . GLU A 1 218 ? -22.125 -0.171 14.188 1 50.62 218 GLU A CA 1
ATOM 1775 C C . GLU A 1 218 ? -22.516 -1.399 15 1 50.62 218 GLU A C 1
ATOM 1777 O O . GLU A 1 218 ? -23.438 -2.127 14.633 1 50.62 218 GLU A O 1
ATOM 1782 N N . PHE A 1 219 ? -21.781 -1.653 16.141 1 45.59 219 PHE A N 1
ATOM 1783 C CA . PHE A 1 219 ? -22.203 -2.727 17.016 1 45.59 219 PHE A CA 1
ATOM 1784 C C . PHE A 1 219 ? -23.594 -2.449 17.578 1 45.59 219 PHE A C 1
ATOM 1786 O O . PHE A 1 219 ? -24.422 -3.359 17.672 1 45.59 219 PHE A O 1
ATOM 1793 N N . ARG A 1 220 ? -23.859 -1.26 18 1 46.31 220 ARG A N 1
ATOM 1794 C CA . ARG A 1 220 ? -25.188 -0.928 18.5 1 46.31 220 ARG A CA 1
ATOM 1795 C C . ARG A 1 220 ? -26.219 -0.989 17.391 1 46.31 220 ARG A C 1
ATOM 1797 O O . ARG A 1 220 ? -27.328 -1.486 17.594 1 46.31 220 ARG A O 1
ATOM 1804 N N . GLU A 1 221 ? -25.797 -0.577 16.312 1 48.81 221 GLU A N 1
ATOM 1805 C CA . GLU A 1 221 ? -26.75 -0.614 15.203 1 48.81 221 GLU A CA 1
ATOM 1806 C C . GLU A 1 221 ? -27 -2.045 14.742 1 48.81 221 GLU A C 1
ATOM 1808 O O . GLU A 1 221 ? -28.125 -2.396 14.383 1 48.81 221 GLU A O 1
ATOM 1813 N N . GLU A 1 222 ? -26.016 -2.84 14.812 1 47.44 222 GLU A N 1
ATOM 1814 C CA . GLU A 1 222 ? -26.188 -4.262 14.539 1 47.44 222 GLU A CA 1
ATOM 1815 C C . GLU A 1 222 ? -27.047 -4.922 15.617 1 47.44 222 GLU A C 1
ATOM 1817 O O . GLU A 1 222 ? -27.922 -5.738 15.312 1 47.44 222 GLU A O 1
ATOM 1822 N N . LEU A 1 223 ? -26.719 -4.621 16.844 1 48.06 223 LEU A N 1
ATOM 1823 C CA . LEU A 1 223 ? -27.516 -5.109 17.953 1 48.06 223 LEU A CA 1
ATOM 1824 C C . LEU A 1 223 ? -28.953 -4.621 17.828 1 48.06 223 LEU A C 1
ATOM 1826 O O . LEU A 1 223 ? -29.891 -5.375 18.094 1 48.06 223 LEU A O 1
ATOM 1830 N N . ASP A 1 224 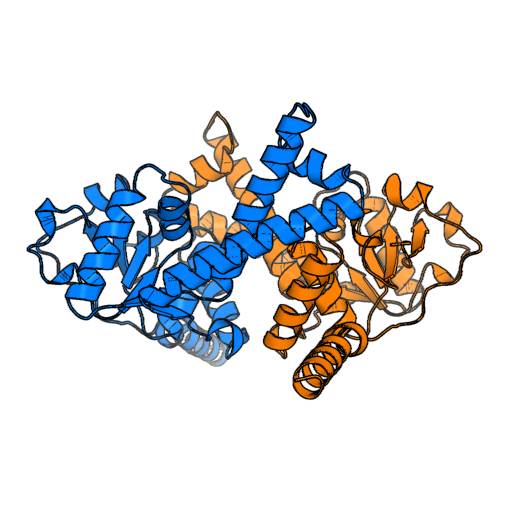? -29.094 -3.463 17.531 1 47.16 224 ASP A N 1
ATOM 1831 C CA . ASP A 1 224 ? -30.453 -2.918 17.406 1 47.16 224 ASP A CA 1
ATOM 1832 C C . ASP A 1 224 ? -31.188 -3.562 16.234 1 47.16 224 ASP A C 1
ATOM 1834 O O . ASP A 1 224 ? -32.375 -3.814 16.312 1 47.16 224 ASP A O 1
ATOM 1838 N N . ARG A 1 225 ? -30.484 -3.939 15.336 1 51.66 225 ARG A N 1
ATOM 1839 C CA . ARG A 1 225 ? -31.078 -4.625 14.188 1 51.66 225 ARG A CA 1
ATOM 1840 C C . ARG A 1 225 ? -31.453 -6.062 14.547 1 51.66 225 ARG A C 1
ATOM 1842 O O . ARG A 1 225 ? -32.5 -6.562 14.125 1 51.66 225 ARG A O 1
ATOM 1849 N N . GLU A 1 226 ? -30.688 -6.668 15.281 1 48.38 226 GLU A N 1
ATOM 1850 C CA . GLU A 1 226 ? -30.984 -8.016 15.766 1 48.38 226 GLU A CA 1
ATOM 1851 C C . GLU A 1 226 ? -32.156 -8.008 16.719 1 48.38 226 GLU A C 1
ATOM 1853 O O . GLU A 1 226 ? -33 -8.922 16.703 1 48.38 226 GLU A O 1
ATOM 1858 N N . ASN A 1 227 ? -32.25 -7.004 17.438 1 47.44 227 ASN A N 1
ATOM 1859 C CA . ASN A 1 227 ? -33.344 -6.898 18.391 1 47.44 227 ASN A CA 1
ATOM 1860 C C . ASN A 1 227 ? -34.656 -6.469 17.719 1 47.44 227 ASN A C 1
ATOM 1862 O O . ASN A 1 227 ? -35.719 -6.547 18.328 1 47.44 227 ASN A O 1
ATOM 1866 N N . ALA A 1 228 ? -34.5 -5.879 16.766 1 46.44 228 ALA A N 1
ATOM 1867 C CA . ALA A 1 228 ? -35.719 -5.477 16.047 1 46.44 228 ALA A CA 1
ATOM 1868 C C . ALA A 1 228 ? -36.25 -6.625 15.203 1 46.44 228 ALA A C 1
ATOM 1870 O O . ALA A 1 228 ? -37.344 -6.516 14.609 1 46.44 228 ALA A O 1
ATOM 1871 N N . LYS A 1 229 ? -35.594 -7.742 15.195 1 37.47 229 LYS A N 1
ATOM 1872 C CA . LYS A 1 229 ? -36.125 -8.969 14.609 1 37.47 229 LYS A CA 1
ATOM 1873 C C . LYS A 1 229 ? -36.781 -9.844 15.664 1 37.47 229 LYS A C 1
ATOM 1875 O O . LYS A 1 229 ? -36.281 -9.961 16.781 1 37.47 229 LYS A O 1
ATOM 1880 N N . MET B 1 1 ? 23 -14.023 -8.508 1 54.22 1 MET B N 1
ATOM 1881 C CA . MET B 1 1 ? 22.641 -15.273 -7.855 1 54.22 1 MET B CA 1
ATOM 1882 C C . MET B 1 1 ? 21.688 -16.094 -8.727 1 54.22 1 MET B C 1
ATOM 1884 O O . MET B 1 1 ? 20.891 -15.516 -9.477 1 54.22 1 MET B O 1
ATOM 1888 N N . ASN B 1 2 ? 21.875 -17.344 -8.844 1 74.06 2 ASN B N 1
ATOM 1889 C CA . ASN B 1 2 ? 21.047 -18.203 -9.664 1 74.06 2 ASN B CA 1
ATOM 1890 C C . ASN B 1 2 ? 19.641 -18.344 -9.086 1 74.06 2 ASN B C 1
ATOM 1892 O O . ASN B 1 2 ? 19.469 -18.516 -7.875 1 74.06 2 ASN B O 1
ATOM 1896 N N . ARG B 1 3 ? 18.656 -18.078 -9.953 1 87.44 3 ARG B N 1
ATOM 1897 C CA . ARG B 1 3 ? 17.266 -18.266 -9.539 1 87.44 3 ARG B CA 1
ATOM 1898 C C . ARG B 1 3 ? 16.984 -19.703 -9.148 1 87.44 3 ARG B C 1
ATOM 1900 O O . ARG B 1 3 ? 17.453 -20.641 -9.82 1 87.44 3 ARG B O 1
ATOM 1907 N N . THR B 1 4 ? 16.391 -19.859 -8.016 1 91.56 4 THR B N 1
ATOM 1908 C CA . THR B 1 4 ? 16.078 -21.203 -7.543 1 91.56 4 THR B CA 1
ATOM 1909 C C . THR B 1 4 ? 14.586 -21.5 -7.727 1 91.56 4 THR B C 1
ATOM 1911 O O . THR B 1 4 ? 14.164 -22.656 -7.613 1 91.56 4 THR B O 1
ATOM 1914 N N . SER B 1 5 ? 13.82 -20.469 -8.055 1 96.56 5 SER B N 1
ATOM 1915 C CA . SER B 1 5 ? 12.391 -20.656 -8.258 1 96.56 5 SER B CA 1
ATOM 1916 C C . SER B 1 5 ? 12.102 -21.219 -9.648 1 96.56 5 SER B C 1
ATOM 1918 O O . SER B 1 5 ? 12.898 -21.047 -10.57 1 96.56 5 SER B O 1
ATOM 1920 N N . ILE B 1 6 ? 10.992 -21.891 -9.734 1 97.31 6 ILE B N 1
ATOM 1921 C CA . ILE B 1 6 ? 10.656 -22.562 -10.992 1 97.31 6 ILE B CA 1
ATOM 1922 C C . ILE B 1 6 ? 9.273 -22.094 -11.461 1 97.31 6 ILE B C 1
ATOM 1924 O O . ILE B 1 6 ? 8.453 -21.656 -10.656 1 97.31 6 ILE B O 1
ATOM 1928 N N . SER B 1 7 ? 9.094 -22.203 -12.75 1 97.56 7 SER B N 1
ATOM 1929 C CA . SER B 1 7 ? 7.84 -21.766 -13.367 1 97.56 7 SER B CA 1
ATOM 1930 C C . SER B 1 7 ? 7.004 -22.969 -13.82 1 97.56 7 SER B C 1
ATOM 1932 O O . SER B 1 7 ? 7.547 -23.969 -14.297 1 97.56 7 SER B O 1
ATOM 1934 N N . PHE B 1 8 ? 5.746 -22.859 -13.664 1 98.44 8 PHE B N 1
ATOM 1935 C CA . PHE B 1 8 ? 4.77 -23.812 -14.195 1 98.44 8 PHE B CA 1
ATOM 1936 C C . PHE B 1 8 ? 3.795 -23.109 -15.133 1 98.44 8 PHE B C 1
ATOM 1938 O O . PHE B 1 8 ? 3.109 -22.156 -14.734 1 98.44 8 PHE B O 1
ATOM 1945 N N . ASP B 1 9 ? 3.742 -23.578 -16.344 1 98.5 9 ASP B N 1
ATOM 1946 C CA . ASP B 1 9 ? 2.832 -23.062 -17.375 1 98.5 9 ASP B CA 1
ATOM 1947 C C . ASP B 1 9 ? 1.427 -23.641 -17.188 1 98.5 9 ASP B C 1
ATOM 1949 O O . ASP B 1 9 ? 1.199 -24.828 -17.406 1 98.5 9 ASP B O 1
ATOM 1953 N N . ILE B 1 10 ? 0.451 -22.766 -16.922 1 98.44 10 ILE B N 1
ATOM 1954 C CA . ILE B 1 10 ? -0.854 -23.25 -16.484 1 98.44 10 ILE B CA 1
ATOM 1955 C C . ILE B 1 10 ? -1.757 -23.438 -17.703 1 98.44 10 ILE B C 1
ATOM 1957 O O . ILE B 1 10 ? -2.961 -23.672 -17.562 1 98.44 10 ILE B O 1
ATOM 1961 N N . ARG B 1 11 ? -1.325 -23.344 -18.922 1 97.56 11 ARG B N 1
ATOM 1962 C CA . ARG B 1 11 ? -2.121 -23.594 -20.125 1 97.56 11 ARG B CA 1
ATOM 1963 C C . ARG B 1 11 ? -2.602 -25.031 -20.172 1 97.56 11 ARG B C 1
ATOM 1965 O O . ARG B 1 11 ? -1.918 -25.938 -19.688 1 97.56 11 ARG B O 1
ATOM 1972 N N . LYS B 1 12 ? -3.639 -25.219 -20.812 1 96.94 12 LYS B N 1
ATOM 1973 C CA . LYS B 1 12 ? -4.406 -26.469 -20.719 1 96.94 12 LYS B CA 1
ATOM 1974 C C . LYS B 1 12 ? -3.615 -27.641 -21.281 1 96.94 12 LYS B C 1
ATOM 1976 O O . LYS B 1 12 ? -3.775 -28.781 -20.828 1 96.94 12 LYS B O 1
ATOM 1981 N N . GLU B 1 13 ? -2.77 -27.438 -22.203 1 96.5 13 GLU B N 1
ATOM 1982 C CA . GLU B 1 13 ? -1.994 -28.5 -22.828 1 96.5 13 GLU B CA 1
ATOM 1983 C C . GLU B 1 13 ? -1.051 -29.156 -21.828 1 96.5 13 GLU B C 1
ATOM 1985 O O . GLU B 1 13 ? -0.574 -30.266 -22.062 1 96.5 13 GLU B O 1
ATOM 1990 N N . ASN B 1 14 ? -0.809 -28.469 -20.719 1 97.19 14 ASN B N 1
ATOM 1991 C CA . ASN B 1 14 ? 0.139 -28.984 -19.734 1 97.19 14 ASN B CA 1
ATOM 1992 C C . ASN B 1 14 ? -0.576 -29.641 -18.562 1 97.19 14 ASN B C 1
ATOM 1994 O O . ASN B 1 14 ? 0.067 -30.094 -17.609 1 97.19 14 ASN B O 1
ATOM 1998 N N . TRP B 1 15 ? -1.902 -29.766 -18.547 1 97.06 15 TRP B N 1
ATOM 1999 C CA . TRP B 1 15 ? -2.697 -30.125 -17.391 1 97.06 15 TRP B CA 1
ATOM 2000 C C . TRP B 1 15 ? -2.539 -31.609 -17.047 1 97.06 15 TRP B C 1
ATOM 2002 O O . TRP B 1 15 ? -3 -32.062 -16 1 97.06 15 TRP B O 1
ATOM 2012 N N . ASN B 1 16 ? -1.792 -32.344 -17.891 1 94.75 16 ASN B N 1
ATOM 2013 C CA . ASN B 1 16 ? -1.459 -33.719 -17.562 1 94.75 16 ASN B CA 1
ATOM 2014 C C . ASN B 1 16 ? -0.309 -33.812 -16.562 1 94.75 16 ASN B C 1
ATOM 2016 O O . ASN B 1 16 ? -0.068 -34.844 -15.969 1 94.75 16 ASN B O 1
ATOM 2020 N N . ASN B 1 17 ? 0.41 -32.688 -16.422 1 93.69 17 ASN B N 1
ATOM 2021 C CA . ASN B 1 17 ? 1.456 -32.625 -15.398 1 93.69 17 ASN B CA 1
ATOM 2022 C C . ASN B 1 17 ? 0.867 -32.531 -14 1 93.69 17 ASN B C 1
ATOM 2024 O O . ASN B 1 17 ? 0.251 -31.516 -13.648 1 93.69 17 ASN B O 1
ATOM 2028 N N . ARG B 1 18 ? 1.131 -33.469 -13.242 1 88.62 18 ARG B N 1
ATOM 2029 C CA . ARG B 1 18 ? 0.52 -33.562 -11.922 1 88.62 18 ARG B CA 1
ATOM 2030 C C . ARG B 1 18 ? 1.02 -32.438 -11.016 1 88.62 18 ARG B C 1
ATOM 2032 O O . ARG B 1 18 ? 0.327 -32.031 -10.078 1 88.62 18 ARG B O 1
ATOM 2039 N N . PHE B 1 19 ? 2.143 -31.891 -11.289 1 94.5 19 PHE B N 1
ATOM 2040 C CA . PHE B 1 19 ? 2.744 -30.891 -10.422 1 94.5 19 PHE B CA 1
ATOM 2041 C C . PHE B 1 19 ? 2.082 -29.531 -10.633 1 94.5 19 PHE B C 1
ATOM 2043 O O . PHE B 1 19 ? 2.299 -28.609 -9.852 1 94.5 19 PHE B O 1
ATOM 2050 N N . LEU B 1 20 ? 1.184 -29.484 -11.562 1 97.31 20 LEU B N 1
ATOM 2051 C CA . LEU B 1 20 ? 0.546 -28.219 -11.898 1 97.31 20 LEU B CA 1
ATOM 2052 C C . LEU B 1 20 ? -0.585 -27.906 -10.93 1 97.31 20 LEU B C 1
ATOM 2054 O O . LEU B 1 20 ? -1.09 -26.781 -10.906 1 97.31 20 LEU B O 1
ATOM 2058 N N . PHE B 1 21 ? -0.96 -28.859 -10.172 1 98.12 21 PHE B N 1
ATOM 2059 C CA . PHE B 1 21 ? -2.109 -28.641 -9.297 1 98.12 21 PHE B CA 1
ATOM 2060 C C . PHE B 1 21 ? -1.761 -29 -7.855 1 98.12 21 PHE B C 1
ATOM 2062 O O . PHE B 1 21 ? -2.123 -30.078 -7.367 1 98.12 21 PHE B O 1
ATOM 2069 N N . PRO B 1 22 ? -1.107 -28.109 -7.184 1 98.25 22 PRO B N 1
ATOM 2070 C CA . PRO B 1 22 ? -0.8 -28.344 -5.773 1 98.25 22 PRO B CA 1
ATOM 2071 C C . PRO B 1 22 ? -2.031 -28.25 -4.875 1 98.25 22 PRO B C 1
ATOM 2073 O O . PRO B 1 22 ? -3.094 -27.812 -5.324 1 98.25 22 PRO B O 1
ATOM 2076 N N . ASP B 1 23 ? -1.854 -28.609 -3.604 1 98.31 23 ASP B N 1
ATOM 2077 C CA . ASP B 1 23 ? -2.951 -28.578 -2.641 1 98.31 23 ASP B CA 1
ATOM 2078 C C . ASP B 1 23 ? -3.367 -27.141 -2.318 1 98.31 23 ASP B C 1
ATOM 2080 O O . ASP B 1 23 ? -4.547 -26.875 -2.088 1 98.31 23 ASP B O 1
ATOM 2084 N N . ILE B 1 24 ? -2.387 -26.266 -2.168 1 98.75 24 ILE B N 1
ATOM 2085 C CA . ILE B 1 24 ? -2.654 -24.875 -1.816 1 98.75 24 ILE B CA 1
ATOM 2086 C C . ILE B 1 24 ? -1.81 -23.953 -2.689 1 98.75 24 ILE B C 1
ATOM 2088 O O . ILE B 1 24 ? -0.614 -24.188 -2.877 1 98.75 24 ILE B O 1
ATOM 2092 N N . ILE B 1 25 ? -2.398 -22.922 -3.236 1 98.88 25 ILE B N 1
ATOM 2093 C CA . ILE B 1 25 ? -1.691 -21.906 -4.016 1 98.88 25 ILE B CA 1
ATOM 2094 C C . ILE B 1 25 ? -2.074 -20.516 -3.521 1 98.88 25 ILE B C 1
ATOM 2096 O O . ILE B 1 25 ? -3.254 -20.234 -3.293 1 98.88 25 ILE B O 1
ATOM 2100 N N . TYR B 1 26 ? -1.084 -19.688 -3.203 1 98.94 26 TYR B N 1
ATOM 2101 C CA . TYR B 1 26 ? -1.312 -18.281 -2.896 1 98.94 26 TYR B CA 1
ATOM 2102 C C . TYR B 1 26 ? -1.512 -17.469 -4.168 1 98.94 26 TYR B C 1
ATOM 2104 O O . TYR B 1 26 ? -0.679 -17.516 -5.078 1 98.94 26 TYR B O 1
ATOM 2112 N N . ILE B 1 27 ? -2.613 -16.781 -4.262 1 98.94 27 ILE B N 1
ATOM 2113 C CA . ILE B 1 27 ? -2.928 -16.078 -5.496 1 98.94 27 ILE B CA 1
A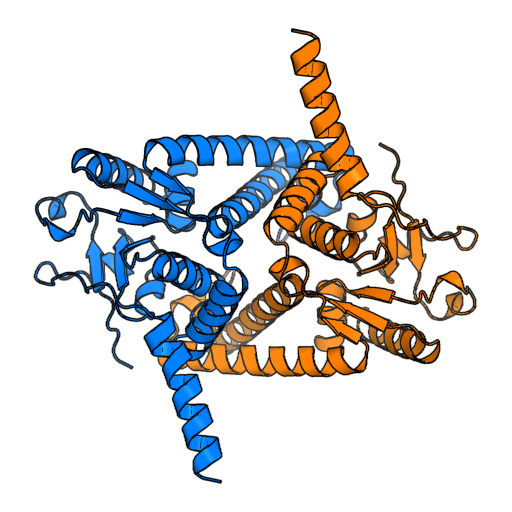TOM 2114 C C . ILE B 1 27 ? -2.529 -14.602 -5.367 1 98.94 27 ILE B C 1
ATOM 2116 O O . ILE B 1 27 ? -2.928 -13.93 -4.414 1 98.94 27 ILE B O 1
ATOM 2120 N N . ASP B 1 28 ? -1.723 -14.133 -6.289 1 98.44 28 ASP B N 1
ATOM 2121 C CA . ASP B 1 28 ? -1.304 -12.742 -6.422 1 98.44 28 ASP B CA 1
ATOM 2122 C C . ASP B 1 28 ? -2.453 -11.867 -6.914 1 98.44 28 ASP B C 1
ATOM 2124 O O . ASP B 1 28 ? -3.365 -12.352 -7.586 1 98.44 28 ASP B O 1
ATOM 2128 N N . THR B 1 29 ? -2.396 -10.602 -6.605 1 98.69 29 THR B N 1
ATOM 2129 C CA . THR B 1 29 ? -3.482 -9.68 -6.926 1 98.69 29 THR B CA 1
ATOM 2130 C C . THR B 1 29 ? -3.666 -9.562 -8.438 1 98.69 29 THR B C 1
ATOM 2132 O O . THR B 1 29 ? -4.793 -9.43 -8.922 1 98.69 29 THR B O 1
ATOM 2135 N N . CYS B 1 30 ? -2.59 -9.578 -9.211 1 97.88 30 CYS B N 1
ATOM 2136 C CA . CYS B 1 30 ? -2.691 -9.398 -10.648 1 97.88 30 CYS B CA 1
ATOM 2137 C C . CYS B 1 30 ? -3.5 -10.523 -11.289 1 97.88 30 CYS B C 1
ATOM 2139 O O . CYS B 1 30 ? -4.254 -10.289 -12.234 1 97.88 30 CYS B O 1
ATOM 2141 N N . ALA B 1 31 ? -3.389 -11.742 -10.797 1 98.56 31 ALA B N 1
ATOM 2142 C CA . ALA B 1 31 ? -4.164 -12.867 -11.305 1 98.56 31 ALA B CA 1
ATOM 2143 C C . ALA B 1 31 ? -5.652 -12.68 -11.039 1 98.56 31 ALA B C 1
ATOM 2145 O O . ALA B 1 31 ? -6.488 -12.984 -11.891 1 98.56 31 ALA B O 1
ATOM 2146 N N . ILE B 1 32 ? -5.98 -12.156 -9.898 1 98.75 32 ILE B N 1
ATOM 2147 C CA . ILE B 1 32 ? -7.367 -11.883 -9.523 1 98.75 32 ILE B CA 1
ATOM 2148 C C . ILE B 1 32 ? -7.941 -10.805 -10.438 1 98.75 32 ILE B C 1
ATOM 2150 O O . ILE B 1 32 ? -9.047 -10.945 -10.961 1 98.75 32 ILE B O 1
ATOM 2154 N N . ILE B 1 33 ? -7.172 -9.766 -10.578 1 98.31 33 ILE B N 1
ATOM 2155 C CA . ILE B 1 33 ? -7.613 -8.648 -11.398 1 98.31 33 ILE B CA 1
ATOM 2156 C C . ILE B 1 33 ? -7.816 -9.109 -12.844 1 98.31 33 ILE B C 1
ATOM 2158 O O . ILE B 1 33 ? -8.758 -8.672 -13.516 1 98.31 33 ILE B O 1
ATOM 2162 N N . ASP B 1 34 ? -6.949 -10 -13.328 1 98.25 34 ASP B N 1
ATOM 2163 C CA . ASP B 1 34 ? -7.098 -10.539 -14.672 1 98.25 34 ASP B CA 1
ATOM 2164 C C . ASP B 1 34 ? -8.453 -11.227 -14.844 1 98.25 34 ASP B C 1
ATOM 2166 O O . ASP B 1 34 ? -9.102 -11.078 -15.883 1 98.25 34 ASP B O 1
ATOM 2170 N N . ILE B 1 35 ? -8.812 -11.977 -13.898 1 98.44 35 ILE B N 1
ATOM 2171 C CA . ILE B 1 35 ? -10.078 -12.688 -13.945 1 98.44 35 ILE B CA 1
ATOM 2172 C C . ILE B 1 35 ? -11.234 -11.688 -14 1 98.44 35 ILE B C 1
ATOM 2174 O O . ILE B 1 35 ? -12.07 -11.742 -14.906 1 98.44 35 ILE B O 1
ATOM 2178 N N . PHE B 1 36 ? -11.266 -10.719 -13.141 1 97.69 36 PHE B N 1
ATOM 2179 C CA . PHE B 1 36 ? -12.438 -9.883 -12.93 1 97.69 36 PHE B CA 1
ATOM 2180 C C . PHE B 1 36 ? -12.508 -8.773 -13.977 1 97.69 36 PHE B C 1
ATOM 2182 O O . PHE B 1 36 ? -13.594 -8.289 -14.297 1 97.69 36 PHE B O 1
ATOM 2189 N N . MET B 1 37 ? -11.336 -8.438 -14.453 1 96.44 37 MET B N 1
ATOM 2190 C CA . MET B 1 37 ? -11.328 -7.418 -15.492 1 96.44 37 MET B CA 1
ATOM 2191 C C . MET B 1 37 ? -11.297 -8.055 -16.875 1 96.44 37 MET B C 1
ATOM 2193 O O . MET B 1 37 ? -11.203 -7.359 -17.891 1 96.44 37 MET B O 1
ATOM 2197 N N . GLN B 1 38 ? -11.328 -9.375 -16.938 1 95.75 38 GLN B N 1
ATOM 2198 C CA . GLN B 1 38 ? -11.336 -10.125 -18.172 1 95.75 38 GLN B CA 1
ATOM 2199 C C . GLN B 1 38 ? -10.164 -9.719 -19.078 1 95.75 38 GLN B C 1
ATOM 2201 O O . GLN B 1 38 ? -10.359 -9.406 -20.25 1 95.75 38 GLN B O 1
ATOM 2206 N N . ARG B 1 39 ? -9.031 -9.664 -18.438 1 96.31 39 ARG B N 1
ATOM 2207 C CA . ARG B 1 39 ? -7.805 -9.359 -19.172 1 96.31 39 ARG B CA 1
ATOM 2208 C C . ARG B 1 39 ? -7.266 -10.602 -19.875 1 96.31 39 ARG B C 1
ATOM 2210 O O . ARG B 1 39 ? -7.945 -11.625 -19.953 1 96.31 39 ARG B O 1
ATOM 2217 N N . GLU B 1 40 ? -6.137 -10.484 -20.5 1 94.69 40 GLU B N 1
ATOM 2218 C CA . GLU B 1 40 ? -5.566 -11.461 -21.422 1 94.69 40 GLU B CA 1
ATOM 2219 C C . GLU B 1 40 ? -5.555 -12.859 -20.812 1 94.69 40 GLU B C 1
ATOM 2221 O O . GLU B 1 40 ? -5.926 -13.828 -21.469 1 94.69 40 GLU B O 1
ATOM 2226 N N . HIS B 1 41 ? -5.234 -13.023 -19.594 1 96.69 41 HIS B N 1
ATOM 2227 C CA . HIS B 1 41 ? -5.086 -14.352 -19 1 96.69 41 HIS B CA 1
ATOM 2228 C C . HIS B 1 41 ? -6.207 -14.633 -18 1 96.69 41 HIS B C 1
ATOM 2230 O O . HIS B 1 41 ? -6.145 -15.609 -17.25 1 96.69 41 HIS B O 1
ATOM 2236 N N . GLY B 1 42 ? -7.195 -13.781 -17.984 1 98.06 42 GLY B N 1
ATOM 2237 C CA . GLY B 1 42 ? -8.266 -13.883 -17 1 98.06 42 GLY B CA 1
ATOM 2238 C C . GLY B 1 42 ? -9.039 -15.18 -17.094 1 98.06 42 GLY B C 1
ATOM 2239 O O . GLY B 1 42 ? -9.156 -15.914 -16.109 1 98.06 42 GLY B O 1
ATOM 2240 N N . SER B 1 43 ? -9.484 -15.5 -18.281 1 98.25 43 SER B N 1
ATOM 2241 C CA . SER B 1 43 ? -10.289 -16.703 -18.484 1 98.25 43 SER B CA 1
ATOM 2242 C C . SER B 1 43 ? -9.492 -17.969 -18.188 1 98.25 43 SER B C 1
ATOM 2244 O O . SER B 1 43 ? -9.992 -18.859 -17.516 1 98.25 43 SER B O 1
ATOM 2246 N N . LEU B 1 44 ? -8.32 -18 -18.672 1 98.56 44 LEU B N 1
ATOM 2247 C CA . LEU B 1 44 ? -7.469 -19.156 -18.438 1 98.56 44 LEU B CA 1
ATOM 2248 C C . LEU B 1 44 ? -7.191 -19.344 -16.938 1 98.56 44 LEU B C 1
ATOM 2250 O O . LEU B 1 44 ? -7.234 -20.453 -16.438 1 98.56 44 LEU B O 1
ATOM 2254 N N . THR B 1 45 ? -6.863 -18.281 -16.281 1 98.75 45 THR B N 1
ATOM 2255 C CA . THR B 1 45 ? -6.586 -18.312 -14.844 1 98.75 45 THR B CA 1
ATOM 2256 C C . THR B 1 45 ? -7.793 -18.828 -14.07 1 98.75 45 THR B C 1
ATOM 2258 O O . THR B 1 45 ? -7.648 -19.641 -13.156 1 98.75 45 THR B O 1
ATOM 2261 N N . GLU B 1 46 ? -8.922 -18.359 -14.445 1 98.69 46 GLU B N 1
ATOM 2262 C CA . GLU B 1 46 ? -10.148 -18.812 -13.789 1 98.69 46 GLU B CA 1
ATOM 2263 C C . GLU B 1 46 ? -10.383 -20.297 -14.008 1 98.69 46 GLU B C 1
ATOM 2265 O O . GLU B 1 46 ? -10.727 -21.016 -13.07 1 98.69 46 GLU B O 1
ATOM 2270 N N . GLN B 1 47 ? -10.211 -20.781 -15.195 1 98.69 47 GLN B N 1
ATOM 2271 C CA . GLN B 1 47 ? -10.352 -22.188 -15.508 1 98.69 47 GLN B CA 1
ATOM 2272 C C . GLN B 1 47 ? -9.352 -23.031 -14.703 1 98.69 47 GLN B C 1
ATOM 2274 O O . GLN B 1 47 ? -9.695 -24.109 -14.227 1 98.69 47 GLN B O 1
ATOM 2279 N N . TYR B 1 48 ? -8.156 -22.516 -14.688 1 98.88 48 TYR B N 1
ATOM 2280 C CA . TYR B 1 48 ? -7.133 -23.203 -13.914 1 98.88 48 TYR B CA 1
ATOM 2281 C C . TYR B 1 48 ? -7.562 -23.375 -12.461 1 98.88 48 TYR B C 1
ATOM 2283 O O . TYR B 1 48 ? -7.383 -24.438 -11.867 1 98.88 48 TYR B O 1
ATOM 2291 N N . ILE B 1 49 ? -8.117 -22.312 -11.82 1 98.88 49 ILE B N 1
ATOM 2292 C CA . ILE B 1 49 ? -8.562 -22.344 -10.438 1 98.88 49 ILE B CA 1
ATOM 2293 C C . ILE B 1 49 ? -9.68 -23.391 -10.281 1 98.88 49 ILE B C 1
ATOM 2295 O O . ILE B 1 49 ? -9.695 -24.156 -9.32 1 98.88 49 ILE B O 1
ATOM 2299 N N . HIS B 1 50 ? -10.578 -23.438 -11.219 1 98.69 50 HIS B N 1
ATOM 2300 C CA . HIS B 1 50 ? -11.648 -24.438 -11.18 1 98.69 50 HIS B CA 1
ATOM 2301 C C . HIS B 1 50 ? -11.078 -25.844 -11.211 1 98.69 50 HIS B C 1
ATOM 2303 O O . HIS B 1 50 ? -11.531 -26.719 -10.461 1 98.69 50 HIS B O 1
ATOM 2309 N N . GLU B 1 51 ? -10.133 -26.047 -12.07 1 98.56 51 GLU B N 1
ATOM 2310 C CA . GLU B 1 51 ? -9.508 -27.359 -12.156 1 98.56 51 GLU B CA 1
ATOM 2311 C C . GLU B 1 51 ? -8.742 -27.703 -10.875 1 98.56 51 GLU B C 1
ATOM 2313 O O . GLU B 1 51 ? -8.742 -28.844 -10.43 1 98.56 51 GLU B O 1
ATOM 2318 N N . LEU B 1 52 ? -8.078 -26.672 -10.352 1 98.62 52 LEU B N 1
ATOM 2319 C CA . LEU B 1 52 ? -7.391 -26.844 -9.078 1 98.62 52 LEU B CA 1
ATOM 2320 C C . LEU B 1 52 ? -8.344 -27.375 -8.016 1 98.62 52 LEU B C 1
ATOM 2322 O O . LEU B 1 52 ? -8.016 -28.312 -7.281 1 98.62 52 LEU B O 1
ATOM 2326 N N . ILE B 1 53 ? -9.492 -26.766 -7.895 1 98.25 53 ILE B N 1
ATOM 2327 C CA . ILE B 1 53 ? -10.5 -27.156 -6.922 1 98.25 53 ILE B CA 1
ATOM 2328 C C . ILE B 1 53 ? -11 -28.562 -7.219 1 98.25 53 ILE B C 1
ATOM 2330 O O . ILE B 1 53 ? -11.18 -29.375 -6.305 1 98.25 53 ILE B O 1
ATOM 2334 N N . ASN B 1 54 ? -11.211 -28.875 -8.453 1 97.44 54 ASN B N 1
ATOM 2335 C CA . ASN B 1 54 ? -11.656 -30.203 -8.867 1 97.44 54 ASN B CA 1
ATOM 2336 C C . ASN B 1 54 ? -10.664 -31.281 -8.43 1 97.44 54 ASN B C 1
ATOM 2338 O O . ASN B 1 54 ? -11.047 -32.438 -8.234 1 97.44 54 ASN B O 1
ATOM 2342 N N . ARG B 1 55 ? -9.453 -30.922 -8.344 1 97.5 55 ARG B N 1
ATOM 2343 C CA . ARG B 1 55 ? -8.406 -31.859 -7.961 1 97.5 55 ARG B CA 1
ATOM 2344 C C . ARG B 1 55 ? -8.078 -31.734 -6.48 1 97.5 55 ARG B C 1
ATOM 2346 O O . ARG B 1 55 ? -6.949 -32 -6.066 1 97.5 55 ARG B O 1
ATOM 2353 N N . ASP B 1 56 ? -8.891 -31.125 -5.762 1 97.19 56 ASP B N 1
ATOM 2354 C CA . ASP B 1 56 ? -8.883 -31.047 -4.305 1 97.19 56 ASP B CA 1
ATOM 2355 C C . ASP B 1 56 ? -7.871 -30.016 -3.807 1 97.19 56 ASP B C 1
ATOM 2357 O O . ASP B 1 56 ? -7.363 -30.125 -2.689 1 97.19 56 ASP B O 1
ATOM 2361 N N . GLY B 1 57 ? -7.512 -29.062 -4.672 1 98.44 57 GLY B N 1
ATOM 2362 C CA . GLY B 1 57 ? -6.691 -27.938 -4.25 1 98.44 57 GLY B CA 1
ATOM 2363 C C . GLY B 1 57 ? -7.508 -26.719 -3.863 1 98.44 57 GLY B C 1
ATOM 2364 O O . GLY B 1 57 ? -8.742 -26.734 -3.912 1 98.44 57 GLY B O 1
ATOM 2365 N N . MET B 1 58 ? -6.809 -25.641 -3.395 1 98.75 58 MET B N 1
ATOM 2366 C CA . MET B 1 58 ? -7.488 -24.391 -3.068 1 98.75 58 MET B CA 1
ATOM 2367 C C . MET B 1 58 ? -6.551 -23.203 -3.236 1 98.75 58 MET B C 1
ATOM 2369 O O . MET B 1 58 ? -5.328 -23.375 -3.297 1 98.75 58 MET B O 1
ATOM 2373 N N . ILE B 1 59 ? -7.133 -22.094 -3.271 1 98.88 59 ILE B N 1
ATOM 2374 C CA . ILE B 1 59 ? -6.328 -20.875 -3.305 1 98.88 59 ILE B CA 1
ATOM 2375 C C . ILE B 1 59 ? -6.367 -20.188 -1.938 1 98.88 59 ILE B C 1
ATOM 2377 O O . ILE B 1 59 ? -7.285 -20.422 -1.148 1 98.88 59 ILE B O 1
ATOM 2381 N N . THR B 1 60 ? -5.367 -19.406 -1.653 1 98.88 60 THR B N 1
ATOM 2382 C CA . THR B 1 60 ? -5.344 -18.531 -0.492 1 98.88 60 THR B CA 1
ATOM 2383 C C . THR B 1 60 ? -4.922 -17.125 -0.893 1 98.88 60 THR B C 1
ATOM 2385 O O . THR B 1 60 ? -4.285 -16.922 -1.932 1 98.88 60 THR B O 1
ATOM 2388 N N . TRP B 1 61 ? -5.379 -16.156 -0.218 1 98.81 61 TRP B N 1
ATOM 2389 C CA . TRP B 1 61 ? -5 -14.75 -0.377 1 98.81 61 TRP B CA 1
ATOM 2390 C C . TRP B 1 61 ? -4.934 -14.047 0.975 1 98.81 61 TRP B C 1
ATOM 2392 O O . TRP B 1 61 ? -5.156 -14.672 2.016 1 98.81 61 TRP B O 1
ATOM 2402 N N . SER B 1 62 ? -4.551 -12.789 0.994 1 98.69 62 SER B N 1
ATOM 2403 C CA . SER B 1 62 ? -4.344 -12.109 2.268 1 98.69 62 SER B CA 1
ATOM 2404 C C . SER B 1 62 ? -5.012 -10.734 2.279 1 98.69 62 SER B C 1
ATOM 2406 O O . SER B 1 62 ? -5.645 -10.344 1.298 1 98.69 62 SER B O 1
ATOM 2408 N N . GLN B 1 63 ? -4.93 -10.07 3.443 1 98.19 63 GLN B N 1
ATOM 2409 C CA . GLN B 1 63 ? -5.41 -8.695 3.527 1 98.19 63 GLN B CA 1
ATOM 2410 C C . GLN B 1 63 ? -4.637 -7.785 2.58 1 98.19 63 GLN B C 1
ATOM 2412 O O . GLN B 1 63 ? -5.199 -6.84 2.027 1 98.19 63 GLN B O 1
ATOM 2417 N N . HIS B 1 64 ? -3.377 -8.094 2.441 1 98.44 64 HIS B N 1
ATOM 2418 C CA . HIS B 1 64 ? -2.568 -7.367 1.468 1 98.44 64 HIS B CA 1
ATOM 2419 C C . HIS B 1 64 ? -3.191 -7.43 0.077 1 98.44 64 HIS B C 1
ATOM 2421 O O . HIS B 1 64 ? -3.279 -6.414 -0.617 1 98.44 64 HIS B O 1
ATOM 2427 N N . THR B 1 65 ? -3.668 -8.594 -0.329 1 98.75 65 THR B N 1
ATOM 2428 C CA . THR B 1 65 ? -4.359 -8.797 -1.598 1 98.75 65 THR B CA 1
ATOM 2429 C C . THR B 1 65 ? -5.621 -7.938 -1.667 1 98.75 65 THR B C 1
ATOM 2431 O O . THR B 1 65 ? -5.863 -7.258 -2.666 1 98.75 65 THR B O 1
ATOM 2434 N N . VAL B 1 66 ? -6.352 -7.953 -0.619 1 98.62 66 VAL B N 1
ATOM 2435 C CA . VAL B 1 66 ? -7.605 -7.207 -0.563 1 98.62 66 VAL B CA 1
ATOM 2436 C C . VAL B 1 66 ? -7.324 -5.711 -0.714 1 98.62 66 VAL B C 1
ATOM 2438 O O . VAL B 1 66 ? -8.023 -5.016 -1.458 1 98.62 66 VAL B O 1
ATOM 2441 N N . ASN B 1 67 ? -6.324 -5.242 -0.024 1 98.19 67 ASN B N 1
ATOM 2442 C CA . ASN B 1 67 ? -5.973 -3.828 -0.093 1 98.19 67 ASN B CA 1
ATOM 2443 C C . ASN B 1 67 ? -5.574 -3.418 -1.508 1 98.19 67 ASN B C 1
ATOM 2445 O O . ASN B 1 67 ? -5.918 -2.324 -1.96 1 98.19 67 ASN B O 1
ATOM 2449 N N . GLU B 1 68 ? -4.836 -4.273 -2.17 1 98.38 68 GLU B N 1
ATOM 2450 C CA . GLU B 1 68 ? -4.461 -3.98 -3.551 1 98.38 68 GLU B CA 1
ATOM 2451 C C . GLU B 1 68 ? -5.684 -3.975 -4.465 1 98.38 68 GLU B C 1
ATOM 2453 O O . GLU B 1 68 ? -5.773 -3.162 -5.387 1 98.38 68 GLU B O 1
ATOM 2458 N N . ILE B 1 69 ? -6.609 -4.906 -4.203 1 98.75 69 ILE B N 1
ATOM 2459 C CA . ILE B 1 69 ? -7.844 -4.934 -4.984 1 98.75 69 ILE B CA 1
ATOM 2460 C C . ILE B 1 69 ? -8.617 -3.635 -4.773 1 98.75 69 ILE B C 1
ATOM 2462 O O . ILE B 1 69 ? -9.117 -3.039 -5.73 1 98.75 69 ILE B O 1
ATOM 2466 N N . ILE B 1 70 ? -8.703 -3.186 -3.523 1 98.75 70 ILE B N 1
ATOM 2467 C CA . ILE B 1 70 ? -9.406 -1.943 -3.219 1 98.75 70 I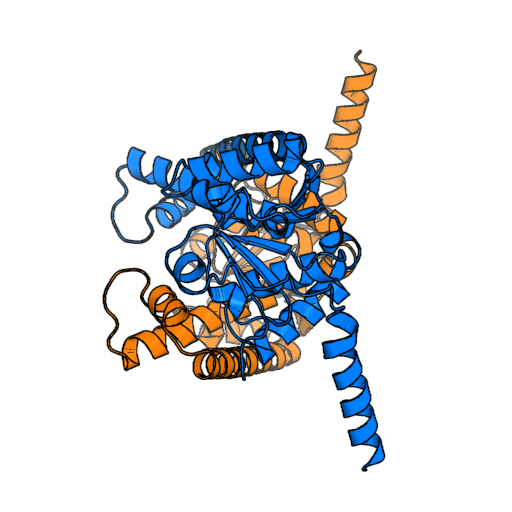LE B CA 1
ATOM 2468 C C . ILE B 1 70 ? -8.797 -0.797 -4.023 1 98.75 70 ILE B C 1
ATOM 2470 O O . ILE B 1 70 ? -9.516 -0.023 -4.656 1 98.75 70 ILE B O 1
ATOM 2474 N N . GLN B 1 71 ? -7.492 -0.729 -4.027 1 98.44 71 GLN B N 1
ATOM 2475 C CA . GLN B 1 71 ? -6.812 0.346 -4.742 1 98.44 71 GLN B CA 1
ATOM 2476 C C . GLN B 1 71 ? -7.102 0.275 -6.242 1 98.44 71 GLN B C 1
ATOM 2478 O O . GLN B 1 71 ? -7.34 1.301 -6.883 1 98.44 71 GLN B O 1
ATOM 2483 N N . PHE B 1 72 ? -7.062 -0.906 -6.758 1 98.56 72 PHE B N 1
ATOM 2484 C CA . PHE B 1 72 ? -7.309 -1.077 -8.18 1 98.56 72 PHE B CA 1
ATOM 2485 C C . PHE B 1 72 ? -8.719 -0.632 -8.547 1 98.56 72 PHE B C 1
ATOM 2487 O O . PHE B 1 72 ? -8.914 0.115 -9.508 1 98.56 72 PHE B O 1
ATOM 2494 N N . VAL B 1 73 ? -9.68 -1.123 -7.801 1 98.69 73 VAL B N 1
ATOM 2495 C CA . VAL B 1 73 ? -11.078 -0.82 -8.094 1 98.69 73 VAL B CA 1
ATOM 2496 C C . VAL B 1 73 ? -11.336 0.667 -7.867 1 98.69 73 VAL B C 1
ATOM 2498 O O . VAL B 1 73 ? -12.125 1.281 -8.594 1 98.69 73 VAL B O 1
ATOM 2501 N N . HIS B 1 74 ? -10.68 1.234 -6.828 1 98.75 74 HIS B N 1
ATOM 2502 C CA . HIS B 1 74 ? -10.766 2.668 -6.574 1 98.75 74 HIS B CA 1
ATOM 2503 C C . HIS B 1 74 ? -10.32 3.473 -7.793 1 98.75 74 HIS B C 1
ATOM 2505 O O . HIS B 1 74 ? -11.039 4.371 -8.242 1 98.75 74 HIS B O 1
ATOM 2511 N N . VAL B 1 75 ? -9.203 3.135 -8.281 1 98.25 75 VAL B N 1
ATOM 2512 C CA . VAL B 1 75 ? -8.664 3.818 -9.453 1 98.25 75 VAL B CA 1
ATOM 2513 C C . VAL B 1 75 ? -9.609 3.643 -10.641 1 98.25 75 VAL B C 1
ATOM 2515 O O . VAL B 1 75 ? -9.867 4.594 -11.375 1 98.25 75 VAL B O 1
ATOM 2518 N N . ASP B 1 76 ? -10.109 2.434 -10.844 1 97.88 76 ASP B N 1
ATOM 2519 C CA . ASP B 1 76 ? -11.047 2.154 -11.93 1 97.88 76 ASP B CA 1
ATOM 2520 C C . ASP B 1 76 ? -12.312 3.002 -11.797 1 97.88 76 ASP B C 1
ATOM 2522 O O . ASP B 1 76 ? -12.805 3.549 -12.781 1 97.88 76 ASP B O 1
ATOM 2526 N N . THR B 1 77 ? -12.828 3.1 -10.586 1 98.56 77 THR B N 1
ATOM 2527 C CA . THR B 1 77 ? -14.031 3.869 -10.305 1 98.56 77 THR B CA 1
ATOM 2528 C C . THR B 1 77 ? -13.828 5.344 -10.641 1 98.56 77 THR B C 1
ATOM 2530 O O . THR B 1 77 ? -14.648 5.949 -11.328 1 98.56 77 THR B O 1
ATOM 2533 N N . TYR B 1 78 ? -12.727 5.871 -10.219 1 98.44 78 TYR B N 1
ATOM 2534 C CA . TYR B 1 78 ? -12.484 7.289 -10.461 1 98.44 78 TYR B CA 1
ATOM 2535 C C . TYR B 1 78 ? -12.094 7.539 -11.914 1 98.44 78 TYR B C 1
ATOM 2537 O O . TYR B 1 78 ? -12.305 8.641 -12.438 1 98.44 78 TYR B O 1
ATOM 2545 N N . SER B 1 79 ? -11.492 6.562 -12.531 1 98.06 79 SER B N 1
ATOM 2546 C CA . SER B 1 79 ? -11.266 6.688 -13.969 1 98.06 79 SER B CA 1
ATOM 2547 C C . SER B 1 79 ? -12.57 6.836 -14.734 1 98.06 79 SER B C 1
ATOM 2549 O O . SER B 1 79 ? -12.656 7.613 -15.688 1 98.06 79 SER B O 1
ATOM 2551 N N . LYS B 1 80 ? -13.555 6.09 -14.359 1 97.75 80 LYS B N 1
ATOM 2552 C CA . LYS B 1 80 ? -14.875 6.195 -14.977 1 97.75 80 LYS B CA 1
ATOM 2553 C C . LYS B 1 80 ? -15.508 7.555 -14.688 1 97.75 80 LYS B C 1
ATOM 2555 O O . LYS B 1 80 ? -16.141 8.148 -15.562 1 97.75 80 LYS B O 1
ATOM 2560 N N . ILE B 1 81 ? -15.344 8.039 -13.477 1 97.88 81 ILE B N 1
ATOM 2561 C CA . ILE B 1 81 ? -15.844 9.359 -13.117 1 97.88 81 ILE B CA 1
ATOM 2562 C C . ILE B 1 81 ? -15.148 10.422 -13.961 1 97.88 81 ILE B C 1
ATOM 2564 O O . ILE B 1 81 ? -15.789 11.344 -14.469 1 97.88 81 ILE B O 1
ATOM 2568 N N . ALA B 1 82 ? -13.852 10.25 -14.102 1 98.31 82 ALA B N 1
ATOM 2569 C CA . ALA B 1 82 ? -13.07 11.188 -14.906 1 98.31 82 ALA B CA 1
ATOM 2570 C C . ALA B 1 82 ? -13.57 11.227 -16.344 1 98.31 82 ALA B C 1
ATOM 2572 O O . ALA B 1 82 ? -13.68 12.297 -16.953 1 98.31 82 ALA B O 1
ATOM 2573 N N . LYS B 1 83 ? -13.852 10.094 -16.891 1 97.5 83 LYS B N 1
ATOM 2574 C CA . LYS B 1 83 ? -14.375 10 -18.25 1 97.5 83 LYS B CA 1
ATOM 2575 C C . LYS B 1 83 ? -15.734 10.688 -18.375 1 97.5 83 LYS B C 1
ATOM 2577 O O . LYS B 1 83 ? -15.977 11.43 -19.328 1 97.5 83 LYS B O 1
ATOM 2582 N N . LYS B 1 84 ? -16.578 10.438 -17.438 1 97.12 84 LYS B N 1
ATOM 2583 C CA . LYS B 1 84 ? -17.906 11.023 -17.438 1 97.12 84 LYS B CA 1
ATOM 2584 C C . LYS B 1 84 ? -17.828 12.547 -17.344 1 97.12 84 LYS B C 1
ATOM 2586 O O . LYS B 1 84 ? -18.641 13.25 -17.953 1 97.12 84 LYS B O 1
ATOM 2591 N N . LYS B 1 85 ? -16.891 13.039 -16.609 1 96.94 85 LYS B N 1
ATOM 2592 C CA . LYS B 1 85 ? -16.75 14.477 -16.422 1 96.94 85 LYS B CA 1
ATOM 2593 C C . LYS B 1 85 ? -15.844 15.094 -17.484 1 96.94 85 LYS B C 1
ATOM 2595 O O . LYS B 1 85 ? -15.516 16.281 -17.422 1 96.94 85 LYS B O 1
ATOM 2600 N N . ASN B 1 86 ? -15.328 14.305 -18.391 1 96.88 86 ASN B N 1
ATOM 2601 C CA . ASN B 1 86 ? -14.484 14.727 -19.5 1 96.88 86 ASN B CA 1
ATOM 2602 C C . ASN B 1 86 ? -13.195 15.375 -19.016 1 96.88 86 ASN B C 1
ATOM 2604 O O . ASN B 1 86 ? -12.789 16.422 -19.516 1 96.88 86 ASN B O 1
ATOM 2608 N N . ILE B 1 87 ? -12.695 14.766 -17.969 1 96.69 87 ILE B N 1
ATOM 2609 C CA . ILE B 1 87 ? -11.414 15.227 -17.438 1 96.69 87 ILE B CA 1
ATOM 2610 C C . ILE B 1 87 ? -10.281 14.742 -18.344 1 96.69 87 ILE B C 1
ATOM 2612 O O . ILE B 1 87 ? -10.219 13.562 -18.703 1 96.69 87 ILE B O 1
ATOM 2616 N N . LYS B 1 88 ? -9.359 15.641 -18.672 1 92.88 88 LYS B N 1
ATOM 2617 C CA . LYS B 1 88 ? -8.242 15.328 -19.578 1 92.88 88 LYS B CA 1
ATOM 2618 C C . LYS B 1 88 ? -6.906 15.461 -18.859 1 92.88 88 LYS B C 1
ATOM 2620 O O . LYS B 1 88 ? -6.828 16.078 -17.797 1 92.88 88 LYS B O 1
ATOM 2625 N N . GLY B 1 89 ? -5.883 14.844 -19.422 1 89.31 89 GLY B N 1
ATOM 2626 C CA . GLY B 1 89 ? -4.543 14.953 -18.875 1 89.31 89 GLY B CA 1
ATOM 2627 C C . GLY B 1 89 ? -3.992 13.633 -18.375 1 89.31 89 GLY B C 1
ATOM 2628 O O . GLY B 1 89 ? -4.539 12.57 -18.672 1 89.31 89 GLY B O 1
ATOM 2629 N N . ASN B 1 90 ? -2.855 13.797 -17.656 1 86.94 90 ASN B N 1
ATOM 2630 C CA . ASN B 1 90 ? -2.227 12.617 -17.062 1 86.94 90 ASN B CA 1
ATOM 2631 C C . ASN B 1 90 ? -2.85 12.258 -15.719 1 86.94 90 ASN B C 1
ATOM 2633 O O . ASN B 1 90 ? -3.219 13.141 -14.945 1 86.94 90 ASN B O 1
ATOM 2637 N N . LYS B 1 91 ? -3.062 11.031 -15.391 1 90.25 91 LYS B N 1
ATOM 2638 C CA . LYS B 1 91 ? -3.633 10.523 -14.141 1 90.25 91 LYS B CA 1
ATOM 2639 C C . LYS B 1 91 ? -5 11.141 -13.867 1 90.25 91 LYS B C 1
ATOM 2641 O O . LYS B 1 91 ? -5.234 11.688 -12.789 1 90.25 91 LYS B O 1
ATOM 2646 N N . THR B 1 92 ? -5.883 11.023 -14.773 1 95.44 92 THR B N 1
ATOM 2647 C CA . THR B 1 92 ? -7.191 11.664 -14.734 1 95.44 92 THR B CA 1
ATOM 2648 C C . THR B 1 92 ? -7.988 11.195 -13.516 1 95.44 92 THR B C 1
ATOM 2650 O O . THR B 1 92 ? -8.781 11.945 -12.961 1 95.44 92 THR B O 1
ATOM 2653 N N . TRP B 1 93 ? -7.719 9.977 -13.133 1 96.88 93 TRP B N 1
ATOM 2654 C CA . TRP B 1 93 ? -8.453 9.453 -11.977 1 96.88 93 TRP B CA 1
ATOM 2655 C C . TRP B 1 93 ? -8.117 10.242 -10.719 1 96.88 93 TRP B C 1
ATOM 2657 O O . TRP B 1 93 ? -8.984 10.492 -9.883 1 96.88 93 TRP B O 1
ATOM 2667 N N . LYS B 1 94 ? -6.863 10.625 -10.586 1 95 94 LYS B N 1
ATOM 2668 C CA . LYS B 1 94 ? -6.445 11.383 -9.414 1 95 94 LYS B CA 1
ATOM 2669 C C . LYS B 1 94 ? -7.043 12.789 -9.422 1 95 94 LYS B C 1
ATOM 2671 O O . LYS B 1 94 ? -7.402 13.328 -8.375 1 95 94 LYS B O 1
ATOM 2676 N N . ILE B 1 95 ? -7.102 13.422 -10.617 1 95 95 ILE B N 1
ATOM 2677 C CA . ILE B 1 95 ? -7.746 14.719 -10.766 1 95 95 ILE B CA 1
ATOM 2678 C C . ILE B 1 95 ? -9.211 14.625 -10.352 1 95 95 ILE B C 1
ATOM 2680 O O . ILE B 1 95 ? -9.711 15.469 -9.602 1 95 95 ILE B O 1
ATOM 2684 N N . ALA B 1 96 ? -9.859 13.578 -10.844 1 97.25 96 ALA B N 1
ATOM 2685 C CA . ALA B 1 96 ? -11.258 13.352 -10.484 1 97.25 96 ALA B CA 1
ATOM 2686 C C . ALA B 1 96 ? -11.422 13.203 -8.977 1 97.25 96 ALA B C 1
ATOM 2688 O O . ALA B 1 96 ? -12.336 13.781 -8.383 1 97.25 96 ALA B O 1
ATOM 2689 N N . GLU B 1 97 ? -10.555 12.406 -8.375 1 96.25 97 GLU B N 1
ATOM 2690 C CA . GLU B 1 97 ? -10.586 12.164 -6.934 1 96.25 97 GLU B CA 1
ATOM 2691 C C . GLU B 1 97 ? -10.5 13.477 -6.156 1 96.25 97 GLU B C 1
ATOM 2693 O O . GLU B 1 97 ? -11.148 13.625 -5.117 1 96.25 97 GLU B O 1
ATOM 2698 N N . ASN B 1 98 ? -9.758 14.406 -6.672 1 91.62 98 ASN B N 1
ATOM 2699 C CA . ASN B 1 98 ? -9.484 15.656 -5.969 1 91.62 98 ASN B CA 1
ATOM 2700 C C . ASN B 1 98 ? -10.617 16.656 -6.145 1 91.62 98 ASN B C 1
ATOM 2702 O O . ASN B 1 98 ? -10.758 17.5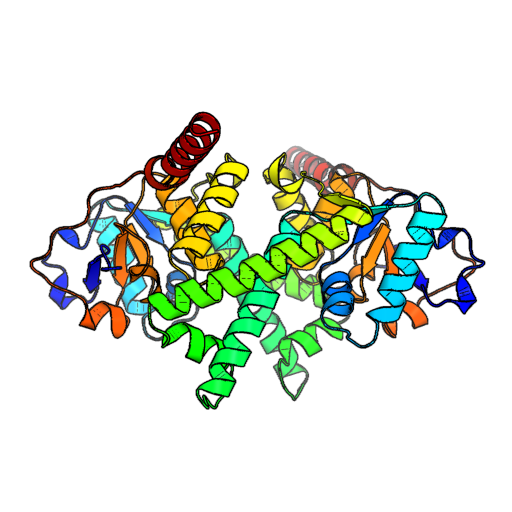94 -5.344 1 91.62 98 ASN B O 1
ATOM 2706 N N . ILE B 1 99 ? -11.43 16.516 -7.148 1 92.5 99 ILE B N 1
ATOM 2707 C CA . ILE B 1 99 ? -12.367 17.594 -7.445 1 92.5 99 ILE B CA 1
ATOM 2708 C C . ILE B 1 99 ? -13.781 17.156 -7.066 1 92.5 99 ILE B C 1
ATOM 2710 O O . ILE B 1 99 ? -14.695 17.984 -6.977 1 92.5 99 ILE B O 1
ATOM 2714 N N . VAL B 1 100 ? -14.031 15.93 -6.926 1 94.94 100 VAL B N 1
ATOM 2715 C CA . VAL B 1 100 ? -15.383 15.461 -6.633 1 94.94 100 VAL B CA 1
ATOM 2716 C C . VAL B 1 100 ? -15.82 15.961 -5.258 1 94.94 100 VAL B C 1
ATOM 2718 O O . VAL B 1 100 ? -14.984 16.172 -4.375 1 94.94 100 VAL B O 1
ATOM 2721 N N . SER B 1 101 ? -17.125 16.172 -5.113 1 94.5 101 SER B N 1
ATOM 2722 C CA . SER B 1 101 ? -17.688 16.562 -3.826 1 94.5 101 SER B CA 1
ATOM 2723 C C . SER B 1 101 ? -17.547 15.453 -2.795 1 94.5 101 SER B C 1
ATOM 2725 O O . SER B 1 101 ? -17.281 14.305 -3.146 1 94.5 101 SER B O 1
ATOM 2727 N N . ASP B 1 102 ? -17.797 15.805 -1.529 1 94.88 102 ASP B N 1
ATOM 2728 C CA . ASP B 1 102 ? -17.766 14.805 -0.466 1 94.88 102 ASP B CA 1
ATOM 2729 C C . ASP B 1 102 ? -18.797 13.711 -0.706 1 94.88 102 ASP B C 1
ATOM 2731 O O . ASP B 1 102 ? -18.531 12.523 -0.477 1 94.88 102 ASP B O 1
ATOM 2735 N N . GLU B 1 103 ? -19.922 14.102 -1.142 1 95.94 103 GLU B N 1
ATOM 2736 C CA . GLU B 1 103 ? -20.984 13.141 -1.416 1 95.94 103 GLU B CA 1
ATOM 2737 C C . GLU B 1 103 ? -20.609 12.203 -2.557 1 95.94 103 GLU B C 1
ATOM 2739 O O . GLU B 1 103 ? -20.812 10.992 -2.467 1 95.94 103 GLU B O 1
ATOM 2744 N N . GLU B 1 104 ? -20.078 12.758 -3.596 1 96.81 104 GLU B N 1
ATOM 2745 C CA . GLU B 1 104 ? -19.625 11.945 -4.727 1 96.81 104 GLU B CA 1
ATOM 2746 C C . GLU B 1 104 ? -18.516 10.992 -4.312 1 96.81 104 GLU B C 1
ATOM 2748 O O . GLU B 1 104 ? -18.453 9.852 -4.785 1 96.81 104 GLU B O 1
ATOM 2753 N N . SER B 1 105 ? -17.656 11.5 -3.508 1 97.31 105 SER B N 1
ATOM 2754 C CA . SER B 1 105 ? -16.547 10.688 -3.023 1 97.31 105 SER B CA 1
ATOM 2755 C C . SER B 1 105 ? -17.047 9.508 -2.201 1 97.31 105 SER B C 1
ATOM 2757 O O . SER B 1 105 ? -16.531 8.391 -2.34 1 97.31 105 SER B O 1
ATOM 2759 N N . ARG B 1 106 ? -17.984 9.742 -1.352 1 96.75 106 ARG B N 1
ATOM 2760 C CA . ARG B 1 106 ? -18.578 8.672 -0.562 1 96.75 106 ARG B CA 1
ATOM 2761 C C . ARG B 1 106 ? -19.234 7.629 -1.46 1 96.75 106 ARG B C 1
ATOM 2763 O O . ARG B 1 106 ? -19.094 6.426 -1.231 1 96.75 106 ARG B O 1
ATOM 2770 N N . LYS B 1 107 ? -19.938 8.102 -2.418 1 97.94 107 LYS B N 1
ATOM 2771 C CA . LYS B 1 107 ? -20.594 7.195 -3.359 1 97.94 107 LYS B CA 1
ATOM 2772 C C . LYS B 1 107 ? -19.562 6.355 -4.113 1 97.94 107 LYS B C 1
ATOM 2774 O O . LYS B 1 107 ? -19.781 5.168 -4.352 1 97.94 107 LYS B O 1
ATOM 2779 N N . ALA B 1 108 ? -18.484 6.996 -4.52 1 98.56 108 ALA B N 1
ATOM 2780 C CA . ALA B 1 108 ? -17.391 6.277 -5.188 1 98.56 108 ALA B CA 1
ATOM 2781 C C . ALA B 1 108 ? -16.828 5.18 -4.293 1 98.56 108 ALA B C 1
ATOM 2783 O O . ALA B 1 108 ? -16.531 4.082 -4.762 1 98.56 108 ALA B O 1
ATOM 2784 N N . ALA B 1 109 ? -16.719 5.516 -3.031 1 98.5 109 ALA B N 1
ATOM 2785 C CA . ALA B 1 109 ? -16.219 4.531 -2.072 1 98.5 109 ALA B CA 1
ATOM 2786 C C . ALA B 1 109 ? -17.172 3.355 -1.948 1 98.5 109 ALA B C 1
ATOM 2788 O O . ALA B 1 109 ? -16.75 2.199 -1.898 1 98.5 109 ALA B O 1
ATOM 2789 N N . GLU B 1 110 ? -18.406 3.656 -1.902 1 98.31 110 GLU B N 1
ATOM 2790 C CA . GLU B 1 110 ? -19.438 2.617 -1.825 1 98.31 110 GLU B CA 1
ATOM 2791 C C . GLU B 1 110 ? -19.391 1.702 -3.045 1 98.31 110 GLU B C 1
ATOM 2793 O O . GLU B 1 110 ? -19.438 0.477 -2.912 1 98.31 110 GLU B O 1
ATOM 2798 N N . ILE B 1 111 ? -19.344 2.295 -4.188 1 98.62 111 ILE B N 1
ATOM 2799 C CA . ILE B 1 111 ? -19.25 1.532 -5.426 1 98.62 111 ILE B CA 1
ATOM 2800 C C . ILE B 1 111 ? -18 0.648 -5.402 1 98.62 111 ILE B C 1
ATOM 2802 O O . ILE B 1 111 ? -18.062 -0.534 -5.746 1 98.62 111 ILE B O 1
ATOM 2806 N N . THR B 1 112 ? -16.938 1.24 -5.02 1 98.75 112 THR B N 1
ATOM 2807 C CA . THR B 1 112 ? -15.664 0.531 -4.949 1 98.75 112 THR B CA 1
ATOM 2808 C C . THR B 1 112 ? -15.773 -0.677 -4.02 1 98.75 112 THR B C 1
ATOM 2810 O O . THR B 1 112 ? -15.469 -1.803 -4.422 1 98.75 112 THR B O 1
ATOM 2813 N N . MET B 1 113 ? -16.234 -0.462 -2.855 1 98.5 113 MET B N 1
ATOM 2814 C CA . MET B 1 113 ? -16.25 -1.519 -1.849 1 98.5 113 MET B CA 1
ATOM 2815 C C . MET B 1 113 ? -17.266 -2.6 -2.193 1 98.5 113 MET B C 1
ATOM 2817 O O . MET B 1 113 ? -17.031 -3.779 -1.918 1 98.5 113 MET B O 1
ATOM 2821 N N . ASN B 1 114 ? -18.328 -2.211 -2.754 1 98.56 114 ASN B N 1
ATOM 2822 C CA . ASN B 1 114 ? -19.297 -3.211 -3.213 1 98.56 114 ASN B CA 1
ATOM 2823 C C . ASN B 1 114 ? -18.672 -4.16 -4.23 1 98.56 114 ASN B C 1
ATOM 2825 O O . ASN B 1 114 ? -18.875 -5.375 -4.168 1 98.56 114 ASN B O 1
ATOM 2829 N N . LYS B 1 115 ? -17.969 -3.602 -5.121 1 98.62 115 LYS B N 1
ATOM 2830 C CA . LYS B 1 115 ? -17.281 -4.43 -6.105 1 98.62 115 LYS B CA 1
ATOM 2831 C C . LYS B 1 115 ? -16.234 -5.309 -5.445 1 98.62 115 LYS B C 1
ATOM 2833 O O . LYS B 1 115 ? -16.078 -6.48 -5.797 1 98.62 115 LYS B O 1
ATOM 2838 N N . VAL B 1 116 ? -15.469 -4.746 -4.543 1 98.75 116 VAL B N 1
ATOM 2839 C CA . VAL B 1 116 ? -14.438 -5.488 -3.824 1 98.75 116 VAL B CA 1
ATOM 2840 C C . VAL B 1 116 ? -15.07 -6.652 -3.068 1 98.75 116 VAL B C 1
ATOM 2842 O O . VAL B 1 116 ? -14.562 -7.777 -3.107 1 98.75 116 VAL B O 1
ATOM 2845 N N . TYR B 1 117 ? -16.141 -6.418 -2.404 1 98.44 117 TYR B N 1
ATOM 2846 C CA . TYR B 1 117 ? -16.828 -7.465 -1.649 1 98.44 117 TYR B CA 1
ATOM 2847 C C . TYR B 1 117 ? -17.297 -8.586 -2.57 1 98.44 117 TYR B C 1
ATOM 2849 O O . TYR B 1 117 ? -17.219 -9.758 -2.211 1 98.44 117 TYR B O 1
ATOM 2857 N N . ARG B 1 118 ? -17.719 -8.242 -3.732 1 98.44 118 ARG B N 1
ATOM 2858 C CA . ARG B 1 118 ? -18.141 -9.25 -4.703 1 98.44 118 ARG B CA 1
ATOM 2859 C C . ARG B 1 118 ? -16.953 -10.102 -5.148 1 98.44 118 ARG B C 1
ATOM 2861 O O . ARG B 1 118 ? -17.078 -11.312 -5.312 1 98.44 118 ARG B O 1
ATOM 2868 N N . ILE B 1 119 ? -15.859 -9.461 -5.355 1 98.69 119 ILE B N 1
ATOM 2869 C CA . ILE B 1 119 ? -14.648 -10.172 -5.746 1 98.69 119 ILE B CA 1
ATOM 2870 C C . ILE B 1 119 ? -14.234 -11.148 -4.645 1 98.69 119 ILE B C 1
ATOM 2872 O O . ILE B 1 119 ? -13.922 -12.305 -4.914 1 98.69 119 ILE B O 1
ATOM 2876 N N . ILE B 1 120 ? -14.297 -10.672 -3.414 1 98.69 120 ILE B N 1
ATOM 2877 C CA . ILE B 1 120 ? -13.891 -11.492 -2.277 1 98.69 120 ILE B CA 1
ATOM 2878 C C . ILE B 1 120 ? -14.859 -12.664 -2.121 1 98.69 120 ILE B C 1
ATOM 2880 O O . ILE B 1 120 ? -14.43 -13.797 -1.88 1 98.69 120 ILE B O 1
ATOM 2884 N N . GLU B 1 121 ? -16.078 -12.391 -2.273 1 98.56 121 GLU B N 1
ATOM 2885 C CA . GLU B 1 121 ? -17.078 -13.445 -2.207 1 98.56 121 GLU B CA 1
ATOM 2886 C C . GLU B 1 121 ? -16.828 -14.516 -3.268 1 98.56 121 GLU B C 1
ATOM 2888 O O . GLU B 1 121 ? -16.969 -15.711 -2.994 1 98.56 121 GLU B O 1
ATOM 2893 N N . TYR B 1 122 ? -16.531 -14.055 -4.398 1 98.56 122 TYR B N 1
ATOM 2894 C CA . TYR B 1 122 ? -16.219 -14.984 -5.477 1 98.56 122 TYR B CA 1
ATOM 2895 C C . TYR B 1 122 ? -15.008 -15.844 -5.125 1 98.56 122 TYR B C 1
ATOM 2897 O O . TYR B 1 122 ? -15.023 -17.062 -5.316 1 98.56 122 TYR B O 1
ATOM 2905 N N . LEU B 1 123 ? -13.953 -15.266 -4.633 1 98.75 123 LEU B N 1
ATOM 2906 C CA . LEU B 1 123 ? -12.742 -15.977 -4.258 1 98.75 123 LEU B CA 1
ATOM 2907 C C . LEU B 1 123 ? -13.031 -17.016 -3.17 1 98.75 123 LEU B C 1
ATOM 2909 O O . LEU B 1 123 ? -12.43 -18.094 -3.156 1 98.75 123 LEU B O 1
ATOM 2913 N N . GLU B 1 124 ? -13.891 -16.672 -2.273 1 98.62 124 GLU B N 1
ATOM 2914 C CA . GLU B 1 124 ? -14.219 -17.516 -1.129 1 98.62 124 GLU B CA 1
ATOM 2915 C C . GLU B 1 124 ? -14.828 -18.844 -1.577 1 98.62 124 GLU B C 1
ATOM 2917 O O . GLU B 1 124 ? -14.844 -19.812 -0.82 1 98.62 124 GLU B O 1
ATOM 2922 N N . GLN B 1 125 ? -15.266 -18.891 -2.805 1 98.25 125 GLN B N 1
ATOM 2923 C CA . GLN B 1 125 ? -15.773 -20.141 -3.361 1 98.25 125 GLN B CA 1
ATOM 2924 C C . GLN B 1 125 ? -14.633 -21.125 -3.621 1 98.25 125 GLN B C 1
ATOM 2926 O O . GLN B 1 125 ? -14.867 -22.328 -3.75 1 98.25 125 GLN B O 1
ATOM 2931 N N . PHE B 1 126 ? -13.414 -20.594 -3.691 1 98.5 126 PHE B N 1
ATOM 2932 C CA . PHE B 1 126 ? -12.312 -21.406 -4.172 1 98.5 126 PHE B CA 1
ATOM 2933 C C . PHE B 1 126 ? -11.25 -21.578 -3.092 1 98.5 126 PHE B C 1
ATOM 2935 O O . PHE B 1 126 ? -10.297 -22.328 -3.266 1 98.5 126 PHE B O 1
ATOM 2942 N N . GLY B 1 127 ? -11.352 -20.875 -2.076 1 98.44 127 GLY B N 1
ATOM 2943 C CA . GLY B 1 127 ? -10.312 -20.938 -1.054 1 98.44 127 GLY B CA 1
ATOM 2944 C C . GLY B 1 127 ? -10.609 -20.047 0.138 1 98.44 127 GLY B C 1
ATOM 2945 O O . GLY B 1 127 ? -11.766 -19.875 0.53 1 98.44 127 GLY B O 1
ATOM 2946 N N . MET B 1 128 ? -9.523 -19.609 0.817 1 98.38 128 MET B N 1
ATOM 2947 C CA . MET B 1 128 ? -9.711 -18.844 2.045 1 98.38 128 MET B CA 1
ATOM 2948 C C . MET B 1 128 ? -8.648 -17.75 2.178 1 98.38 128 MET B C 1
ATOM 2950 O O . MET B 1 128 ? -7.551 -17.891 1.622 1 98.38 128 MET B O 1
ATOM 2954 N N . LYS B 1 129 ? -9.031 -16.781 2.932 1 98.44 129 LYS B N 1
ATOM 2955 C CA . LYS B 1 129 ? -8.102 -15.719 3.271 1 98.44 129 LYS B CA 1
ATOM 2956 C C . LYS B 1 129 ? -7.211 -16.109 4.445 1 98.44 129 LYS B C 1
ATOM 2958 O O . LYS B 1 129 ? -7.707 -16.531 5.492 1 98.44 129 LYS B O 1
ATOM 2963 N N . THR B 1 130 ? -5.879 -16.047 4.227 1 98.31 130 THR B N 1
ATOM 2964 C CA . THR B 1 130 ? -4.977 -16.219 5.363 1 98.31 130 THR B CA 1
ATOM 2965 C C . THR B 1 130 ? -4.914 -14.93 6.191 1 98.31 130 THR B C 1
ATOM 2967 O O . THR B 1 130 ? -5.043 -13.828 5.656 1 98.31 130 THR B O 1
ATOM 2970 N N . ASP B 1 131 ? -4.656 -15.016 7.484 1 95.44 131 ASP B N 1
ATOM 2971 C CA . ASP B 1 131 ? -4.668 -13.844 8.359 1 95.44 131 ASP B CA 1
ATOM 2972 C C . ASP B 1 131 ? -3.266 -13.539 8.883 1 95.44 131 ASP B C 1
ATOM 2974 O O . ASP B 1 131 ? -3.109 -12.797 9.852 1 95.44 131 ASP B O 1
ATOM 2978 N N . VAL B 1 132 ? -2.324 -14.047 8.258 1 96.38 132 VAL B N 1
ATOM 2979 C CA . VAL B 1 132 ? -0.966 -13.969 8.781 1 96.38 132 VAL B CA 1
ATOM 2980 C C . VAL B 1 132 ? -0.516 -12.508 8.828 1 96.38 132 VAL B C 1
ATOM 2982 O O . VAL B 1 132 ? 0.203 -12.102 9.742 1 96.38 132 VAL B O 1
ATOM 2985 N N . ASP B 1 133 ? -0.945 -11.742 7.883 1 95.06 133 ASP B N 1
ATOM 2986 C CA . ASP B 1 133 ? -0.505 -10.352 7.848 1 95.06 133 ASP B CA 1
ATOM 2987 C C . ASP B 1 133 ? -1.206 -9.523 8.922 1 95.06 133 ASP B C 1
ATOM 2989 O O . ASP B 1 133 ? -0.756 -8.43 9.266 1 95.06 133 ASP B O 1
ATOM 2993 N N . ILE B 1 134 ? -2.219 -10.07 9.523 1 94.75 134 ILE B N 1
ATOM 2994 C CA . ILE B 1 134 ? -2.906 -9.445 10.641 1 94.75 134 ILE B CA 1
ATOM 2995 C C . ILE B 1 134 ? -2.4 -10.039 11.953 1 94.75 134 ILE B C 1
ATOM 2997 O O . ILE B 1 134 ? -2.191 -9.312 12.93 1 94.75 134 ILE B O 1
ATOM 3001 N N . ALA B 1 135 ? -2.152 -11.297 11.953 1 95.06 135 ALA B N 1
ATOM 3002 C CA . ALA B 1 135 ? -1.801 -12.031 13.164 1 95.06 135 ALA B CA 1
ATOM 3003 C C . ALA B 1 135 ? -0.326 -11.844 13.516 1 95.06 135 ALA B C 1
ATOM 3005 O O . ALA B 1 135 ? 0.051 -11.875 14.688 1 95.06 135 ALA B O 1
ATOM 3006 N N . ALA B 1 136 ? 0.497 -11.695 12.555 1 96.19 136 ALA B N 1
ATOM 3007 C CA . ALA B 1 136 ? 1.936 -11.562 12.766 1 96.19 136 ALA B CA 1
ATOM 3008 C C . ALA B 1 136 ? 2.521 -10.453 11.898 1 96.19 136 ALA B C 1
ATOM 3010 O O . ALA B 1 136 ? 3.475 -10.68 11.148 1 96.19 136 ALA B O 1
ATOM 3011 N N . PRO B 1 137 ? 2.02 -9.25 12.125 1 95.75 137 PRO B N 1
ATOM 3012 C CA . PRO B 1 137 ? 2.393 -8.156 11.227 1 95.75 137 PRO B CA 1
ATOM 3013 C C . PRO B 1 137 ? 3.885 -7.828 11.289 1 95.75 137 PRO B C 1
ATOM 3015 O O . PRO B 1 137 ? 4.484 -7.496 10.266 1 95.75 137 PRO B O 1
ATOM 3018 N N . GLN B 1 138 ? 4.523 -7.949 12.414 1 95.25 138 GLN B N 1
ATOM 3019 C CA . GLN B 1 138 ? 5.945 -7.645 12.539 1 95.25 138 GLN B CA 1
ATOM 3020 C C . GLN B 1 138 ? 6.793 -8.633 11.742 1 95.25 138 GLN B C 1
ATOM 3022 O O . GLN B 1 138 ? 7.754 -8.242 11.078 1 95.25 138 GLN B O 1
ATOM 3027 N N . CYS B 1 139 ? 6.414 -9.891 11.844 1 96.19 139 CYS B N 1
ATOM 3028 C CA . CYS B 1 139 ? 7.141 -10.922 11.109 1 96.19 139 CYS B CA 1
ATOM 3029 C C . CYS B 1 139 ? 7.023 -10.711 9.609 1 96.19 139 CYS B C 1
ATOM 3031 O O . CYS B 1 139 ? 8.016 -10.828 8.883 1 96.19 139 CYS B O 1
ATOM 3033 N N . VAL B 1 140 ? 5.855 -10.367 9.172 1 97.62 140 VAL B N 1
ATOM 3034 C CA . VAL B 1 140 ? 5.598 -10.125 7.754 1 97.62 140 VAL B CA 1
ATOM 3035 C C . VAL B 1 140 ? 6.422 -8.938 7.266 1 97.62 140 VAL B C 1
ATOM 3037 O O . VAL B 1 140 ? 7.059 -9.008 6.215 1 97.62 140 VAL B O 1
ATOM 3040 N N . GLU B 1 141 ? 6.43 -7.855 8.078 1 97.19 141 GLU B N 1
ATOM 3041 C CA . GLU B 1 141 ? 7.164 -6.656 7.699 1 97.19 141 GLU B CA 1
ATOM 3042 C C . GLU B 1 141 ? 8.664 -6.934 7.609 1 97.19 141 GLU B C 1
ATOM 3044 O O . GLU B 1 141 ? 9.328 -6.484 6.672 1 97.19 141 GLU B O 1
ATOM 3049 N N . THR B 1 142 ? 9.148 -7.629 8.531 1 96.62 142 THR B N 1
ATOM 3050 C CA . THR B 1 142 ? 10.578 -7.922 8.578 1 96.62 142 THR B CA 1
ATOM 3051 C C . THR B 1 142 ? 10.992 -8.781 7.391 1 96.62 142 THR B C 1
ATOM 3053 O O . THR B 1 142 ? 11.977 -8.477 6.711 1 96.62 142 THR B O 1
ATOM 3056 N N . LEU B 1 143 ? 10.273 -9.836 7.148 1 97.69 143 LEU B N 1
ATOM 3057 C CA . LEU B 1 143 ? 10.617 -10.719 6.035 1 97.69 143 LEU B CA 1
ATOM 3058 C C . LEU B 1 143 ? 10.453 -10 4.699 1 97.69 143 LEU B C 1
ATOM 3060 O O . LEU B 1 143 ? 11.242 -10.211 3.775 1 97.69 143 LEU B O 1
ATOM 3064 N N . THR B 1 144 ? 9.391 -9.164 4.559 1 98.31 144 THR B N 1
ATOM 3065 C CA . THR B 1 144 ? 9.18 -8.375 3.352 1 98.31 144 THR B CA 1
ATOM 3066 C C . THR B 1 144 ? 10.406 -7.52 3.039 1 98.31 144 THR B C 1
ATOM 3068 O O . THR B 1 144 ? 10.898 -7.523 1.908 1 98.31 144 THR B O 1
ATOM 3071 N N . THR B 1 145 ? 10.867 -6.832 4.051 1 97.5 145 THR B N 1
ATOM 3072 C CA . THR B 1 145 ? 12 -5.93 3.875 1 97.5 145 THR B CA 1
ATOM 3073 C C . THR B 1 145 ? 13.25 -6.703 3.471 1 97.5 145 THR B C 1
ATOM 3075 O O . THR B 1 145 ? 13.977 -6.289 2.564 1 97.5 145 THR B O 1
ATOM 3078 N N . GLU B 1 146 ? 13.469 -7.797 4.07 1 97.12 146 GLU B N 1
ATOM 3079 C CA . GLU B 1 146 ? 14.648 -8.602 3.773 1 97.12 146 GLU B CA 1
ATOM 3080 C C . GLU B 1 146 ? 14.586 -9.172 2.359 1 97.12 146 GLU B C 1
ATOM 3082 O O . GLU B 1 146 ? 15.594 -9.18 1.643 1 97.12 146 GLU B O 1
ATOM 3087 N N . LEU B 1 147 ? 13.453 -9.688 2.016 1 97.5 147 LEU B N 1
ATOM 3088 C CA . LEU B 1 147 ? 13.273 -10.227 0.67 1 97.5 147 LEU B CA 1
ATOM 3089 C C . LEU B 1 147 ? 13.531 -9.148 -0.381 1 97.5 147 LEU B C 1
ATOM 3091 O O . LEU B 1 147 ? 14.195 -9.398 -1.385 1 97.5 147 LEU B O 1
ATOM 3095 N N . TYR B 1 148 ? 13 -7.961 -0.111 1 98 148 TYR B N 1
ATOM 3096 C CA . TYR B 1 148 ? 13.188 -6.848 -1.036 1 98 148 TYR B CA 1
ATOM 3097 C C . TYR B 1 148 ? 14.656 -6.477 -1.149 1 98 148 TYR B C 1
ATOM 3099 O O . TYR B 1 148 ? 15.18 -6.324 -2.256 1 98 148 TYR B O 1
ATOM 3107 N N . LEU B 1 149 ? 15.305 -6.402 -0.066 1 96.62 149 LEU B N 1
ATOM 3108 C CA . LEU B 1 149 ? 16.703 -5.996 -0.02 1 96.62 149 LEU B CA 1
ATOM 3109 C C . LEU B 1 149 ? 17.594 -7.035 -0.698 1 96.62 149 LEU B C 1
ATOM 3111 O O . LEU B 1 149 ? 18.531 -6.68 -1.416 1 96.62 149 LEU B O 1
ATOM 3115 N N . ARG B 1 150 ? 17.297 -8.273 -0.533 1 95.06 150 ARG B N 1
ATOM 3116 C CA . ARG B 1 150 ? 18.188 -9.352 -0.967 1 95.06 150 ARG B CA 1
ATOM 3117 C C . ARG B 1 150 ? 17.938 -9.695 -2.432 1 95.06 150 ARG B C 1
ATOM 3119 O O . ARG B 1 150 ? 18.875 -10.086 -3.145 1 95.06 150 ARG B O 1
ATOM 3126 N N . TYR B 1 151 ? 16.703 -9.531 -2.875 1 96.25 151 TYR B N 1
ATOM 3127 C CA . TYR B 1 151 ? 16.391 -10.102 -4.18 1 96.25 151 TYR B CA 1
ATOM 3128 C C . TYR B 1 151 ? 15.859 -9.039 -5.129 1 96.25 151 TYR B C 1
ATOM 3130 O O . TYR B 1 151 ? 15.727 -9.281 -6.332 1 96.25 151 TYR B O 1
ATOM 3138 N N . GLY B 1 152 ? 15.516 -7.902 -4.648 1 96.88 152 GLY B N 1
ATOM 3139 C CA . GLY B 1 152 ? 15.008 -6.836 -5.496 1 96.88 152 GLY B CA 1
ATOM 3140 C C . GLY B 1 152 ? 13.539 -6.996 -5.836 1 96.88 152 GLY B C 1
ATOM 3141 O O . GLY B 1 152 ? 12.758 -7.496 -5.023 1 96.88 152 GLY B O 1
ATOM 3142 N N . GLY B 1 153 ? 13.188 -6.52 -6.965 1 95.81 153 GLY B N 1
ATOM 3143 C CA . GLY B 1 153 ? 11.773 -6.445 -7.312 1 95.81 153 GLY B CA 1
ATOM 3144 C C . GLY B 1 153 ? 11.062 -5.27 -6.672 1 95.81 153 GLY B C 1
ATOM 3145 O O . GLY B 1 153 ? 11.602 -4.16 -6.637 1 95.81 153 GLY B O 1
ATOM 3146 N N . ASN B 1 154 ? 9.805 -5.465 -6.309 1 95.06 154 ASN B N 1
ATOM 3147 C CA . ASN B 1 154 ? 9.102 -4.414 -5.582 1 95.06 154 ASN B CA 1
ATOM 3148 C C . ASN B 1 154 ? 8.586 -4.906 -4.234 1 95.06 154 ASN B C 1
ATOM 3150 O O . ASN B 1 154 ? 8.391 -6.109 -4.043 1 95.06 154 ASN B O 1
ATOM 3154 N N . GLN B 1 155 ? 8.406 -3.99 -3.363 1 97.25 155 GLN B N 1
ATOM 3155 C CA . GLN B 1 155 ? 8.078 -4.328 -1.982 1 97.25 155 GLN B CA 1
ATOM 3156 C C . GLN B 1 155 ? 6.723 -5.023 -1.891 1 97.25 155 GLN B C 1
ATOM 3158 O O . GLN B 1 155 ? 6.508 -5.863 -1.016 1 97.25 155 GLN B O 1
ATOM 3163 N N . TYR B 1 156 ? 5.816 -4.715 -2.75 1 97.94 156 TYR B N 1
ATOM 3164 C CA . TYR B 1 156 ? 4.488 -5.316 -2.705 1 97.94 156 TYR B CA 1
ATOM 3165 C C . TYR B 1 156 ? 4.547 -6.797 -3.07 1 97.94 156 TYR B C 1
ATOM 3167 O O . TYR B 1 156 ? 3.885 -7.625 -2.441 1 97.94 156 TYR B O 1
ATOM 3175 N N . ASP B 1 157 ? 5.379 -7.16 -4.059 1 98.12 157 ASP B N 1
ATOM 3176 C CA . ASP B 1 157 ? 5.586 -8.562 -4.422 1 98.12 157 ASP B CA 1
ATOM 3177 C C . ASP B 1 157 ? 6.312 -9.312 -3.311 1 98.12 157 ASP B C 1
ATOM 3179 O O . ASP B 1 157 ? 5.953 -10.453 -2.988 1 98.12 157 ASP B O 1
ATOM 3183 N N . ALA B 1 158 ? 7.32 -8.633 -2.754 1 98.5 158 ALA B N 1
ATOM 3184 C CA . ALA B 1 158 ? 8.031 -9.227 -1.626 1 98.5 158 ALA B CA 1
ATOM 3185 C C . ALA B 1 158 ? 7.082 -9.539 -0.476 1 98.5 158 ALA B C 1
ATOM 3187 O O . ALA B 1 158 ? 7.234 -10.547 0.21 1 98.5 158 ALA B O 1
ATOM 3188 N N . ARG B 1 159 ? 6.129 -8.664 -0.313 1 98.75 159 ARG B N 1
ATOM 3189 C CA . ARG B 1 159 ? 5.172 -8.852 0.771 1 98.75 159 ARG B CA 1
ATOM 3190 C C . ARG B 1 159 ? 4.254 -10.039 0.491 1 98.75 159 ARG B C 1
ATOM 3192 O O . ARG B 1 159 ? 3.908 -10.789 1.403 1 98.75 159 ARG B O 1
ATOM 3199 N N . HIS B 1 160 ? 3.854 -10.219 -0.726 1 98.88 160 HIS B N 1
ATOM 3200 C CA . HIS B 1 160 ? 3.113 -11.422 -1.096 1 98.88 160 HIS B CA 1
ATOM 3201 C C . HIS B 1 160 ? 3.902 -12.68 -0.76 1 98.88 160 HIS B C 1
ATOM 3203 O O . HIS B 1 160 ? 3.359 -13.625 -0.182 1 98.88 160 HIS B O 1
ATOM 3209 N N . VAL B 1 161 ? 5.137 -12.68 -1.127 1 98.75 161 VAL B N 1
ATOM 3210 C CA . VAL B 1 161 ? 5.996 -13.836 -0.898 1 98.75 161 VAL B CA 1
ATOM 3211 C C . VAL B 1 161 ? 6.156 -14.078 0.602 1 98.75 161 VAL B C 1
ATOM 3213 O O . VAL B 1 161 ? 6.07 -15.211 1.067 1 98.75 161 VAL B O 1
ATOM 3216 N N . ALA B 1 162 ? 6.355 -12.992 1.357 1 98.69 162 ALA B N 1
ATOM 3217 C CA . ALA B 1 162 ? 6.5 -13.102 2.807 1 98.69 162 ALA B CA 1
ATOM 3218 C C . ALA B 1 162 ? 5.258 -13.719 3.438 1 98.69 162 ALA B C 1
ATOM 3220 O O . ALA B 1 162 ? 5.359 -14.656 4.238 1 98.69 162 ALA B O 1
ATOM 3221 N N . ILE B 1 163 ? 4.125 -13.234 3.039 1 98.81 163 ILE B N 1
ATOM 3222 C CA . ILE B 1 163 ? 2.865 -13.688 3.613 1 98.81 163 ILE B CA 1
ATOM 3223 C C . ILE B 1 163 ? 2.629 -15.148 3.244 1 98.81 163 ILE B C 1
ATOM 3225 O O . ILE B 1 163 ? 2.316 -15.977 4.109 1 98.81 163 ILE B O 1
ATOM 3229 N N . ALA B 1 164 ? 2.797 -15.477 1.964 1 98.81 164 ALA B N 1
ATOM 3230 C CA . ALA B 1 164 ? 2.633 -16.859 1.521 1 98.81 164 ALA B CA 1
ATOM 3231 C C . ALA B 1 164 ? 3.562 -17.797 2.289 1 98.81 164 ALA B C 1
ATOM 3233 O O . ALA B 1 164 ? 3.129 -18.828 2.803 1 98.81 164 ALA B O 1
ATOM 3234 N N . ASN B 1 165 ? 4.781 -17.406 2.434 1 98.56 165 ASN B N 1
ATOM 3235 C CA . ASN B 1 165 ? 5.785 -18.266 3.07 1 98.56 165 ASN B CA 1
ATOM 3236 C C . ASN B 1 165 ? 5.477 -18.484 4.551 1 98.56 165 ASN B C 1
ATOM 3238 O O . ASN B 1 165 ? 5.539 -19.609 5.043 1 98.56 165 ASN B O 1
ATOM 3242 N N . ILE B 1 166 ? 5.172 -17.375 5.219 1 98 166 ILE B N 1
ATOM 3243 C CA . ILE B 1 166 ? 4.871 -17.484 6.645 1 98 166 ILE B CA 1
ATOM 3244 C C . ILE B 1 166 ? 3.621 -18.328 6.848 1 98 166 ILE B C 1
ATOM 3246 O O . ILE B 1 166 ? 3.473 -18.984 7.879 1 98 166 ILE B O 1
ATOM 3250 N N . SER B 1 167 ? 2.756 -18.438 5.812 1 98 167 SER B N 1
ATOM 3251 C CA . SER B 1 167 ? 1.558 -19.266 5.863 1 98 167 SER B CA 1
ATOM 3252 C C . SER B 1 167 ? 1.872 -20.703 5.496 1 98 167 SER B C 1
ATOM 3254 O O . SER B 1 167 ? 0.97 -21.547 5.41 1 98 167 SER B O 1
ATOM 3256 N N . GLY B 1 168 ? 3.119 -21.016 5.16 1 97.56 168 GLY B N 1
ATOM 3257 C CA . GLY B 1 168 ? 3.527 -22.359 4.816 1 97.56 168 GLY B CA 1
ATOM 3258 C C . GLY B 1 168 ? 3.326 -22.703 3.35 1 97.56 168 GLY B C 1
ATOM 3259 O O . GLY B 1 168 ? 3.229 -23.875 2.98 1 97.56 168 GLY B O 1
ATOM 3260 N N . VAL B 1 169 ? 3.205 -21.703 2.516 1 98.56 169 VAL B N 1
ATOM 3261 C CA . VAL B 1 169 ? 2.9 -21.891 1.103 1 98.56 169 VAL B CA 1
ATOM 3262 C C . VAL B 1 169 ? 4.016 -21.297 0.247 1 98.56 169 VAL B C 1
ATOM 3264 O O . VAL B 1 169 ? 4.465 -20.172 0.493 1 98.56 169 VAL B O 1
ATOM 3267 N N . ASN B 1 170 ? 4.539 -22.031 -0.72 1 98.62 170 ASN B N 1
ATOM 3268 C CA . ASN B 1 170 ? 5.531 -21.484 -1.635 1 98.62 170 ASN B CA 1
ATOM 3269 C C . ASN B 1 170 ? 5.086 -21.609 -3.09 1 98.62 170 ASN B C 1
ATOM 3271 O O . ASN B 1 170 ? 5.891 -21.438 -4.008 1 98.62 170 ASN B O 1
ATOM 3275 N N . ASN B 1 171 ? 3.801 -22 -3.334 1 98.88 171 ASN B N 1
ATOM 3276 C CA . ASN B 1 171 ? 3.133 -21.969 -4.633 1 98.88 171 ASN B CA 1
ATOM 3277 C C . ASN B 1 171 ? 2.416 -20.641 -4.852 1 98.88 171 ASN B C 1
ATOM 3279 O O . ASN B 1 171 ? 1.518 -20.281 -4.086 1 98.88 171 ASN B O 1
ATOM 3283 N N . ILE B 1 172 ? 2.814 -19.906 -5.883 1 98.94 172 ILE B N 1
ATOM 3284 C CA . ILE B 1 172 ? 2.236 -18.594 -6.129 1 98.94 172 ILE B CA 1
ATOM 3285 C C . ILE B 1 172 ? 1.602 -18.562 -7.52 1 98.94 172 ILE B C 1
ATOM 3287 O O . ILE B 1 172 ? 2.246 -18.906 -8.508 1 98.94 172 ILE B O 1
ATOM 3291 N N . LEU B 1 173 ? 0.36 -18.234 -7.621 1 98.94 173 LEU B N 1
ATOM 3292 C CA . LEU B 1 173 ? -0.326 -18 -8.891 1 98.94 173 LEU B CA 1
ATOM 3293 C C . LEU B 1 173 ? -0.257 -16.531 -9.281 1 98.94 173 LEU B C 1
ATOM 3295 O O . LEU B 1 173 ? -0.825 -15.672 -8.602 1 98.94 173 LEU B O 1
ATOM 3299 N N . THR B 1 174 ? 0.464 -16.203 -10.312 1 98.75 174 THR B N 1
ATOM 3300 C CA . THR B 1 174 ? 0.695 -14.828 -10.758 1 98.75 174 THR B CA 1
ATOM 3301 C C . THR B 1 174 ? 1.029 -14.797 -12.25 1 98.75 174 THR B C 1
ATOM 3303 O O . THR B 1 174 ? 1.325 -15.828 -12.852 1 98.75 174 THR B O 1
ATOM 3306 N N . GLN B 1 175 ? 0.875 -13.648 -12.859 1 98 175 GLN B N 1
ATOM 3307 C CA . GLN B 1 175 ? 1.331 -13.461 -14.227 1 98 175 GLN B CA 1
ATOM 3308 C C . GLN B 1 175 ? 2.664 -12.719 -14.273 1 98 175 GLN B C 1
ATOM 3310 O O . GLN B 1 175 ? 3.201 -12.461 -15.352 1 98 175 GLN B O 1
ATOM 3315 N N . ASP B 1 176 ? 3.133 -12.336 -13.117 1 96 176 ASP B N 1
ATOM 3316 C CA . ASP B 1 176 ? 4.367 -11.562 -13.039 1 96 176 ASP B CA 1
ATOM 3317 C C . ASP B 1 176 ? 5.586 -12.477 -12.93 1 96 176 ASP B C 1
ATOM 3319 O O . ASP B 1 176 ? 5.797 -13.109 -11.891 1 96 176 ASP B O 1
ATOM 3323 N N . GLY B 1 177 ? 6.43 -12.492 -13.969 1 95.06 177 GLY B N 1
ATOM 3324 C CA . GLY B 1 177 ? 7.637 -13.305 -13.977 1 95.06 177 GLY B CA 1
ATOM 3325 C C . GLY B 1 177 ? 8.68 -12.836 -12.984 1 95.06 177 GLY B C 1
ATOM 3326 O O . GLY B 1 177 ? 9.625 -13.57 -12.68 1 95.06 177 GLY B O 1
ATOM 3327 N N . GLY B 1 178 ? 8.484 -11.609 -12.414 1 94.44 178 GLY B N 1
ATOM 3328 C CA . GLY B 1 178 ? 9.398 -11.062 -11.438 1 94.44 178 GLY B CA 1
ATOM 3329 C C . GLY B 1 178 ? 9.477 -11.891 -10.164 1 94.44 178 GLY B C 1
ATOM 3330 O O . GLY B 1 178 ? 10.477 -11.836 -9.445 1 94.44 178 GLY B O 1
ATOM 3331 N N . TYR B 1 179 ? 8.555 -12.734 -9.906 1 97.38 179 TYR B N 1
ATOM 3332 C CA . TYR B 1 179 ? 8.523 -13.586 -8.719 1 97.38 179 TYR B CA 1
ATOM 3333 C C . TYR B 1 179 ? 9.641 -14.617 -8.758 1 97.38 179 TYR B C 1
ATOM 3335 O O . TYR B 1 179 ? 10.023 -15.164 -7.719 1 97.38 179 TYR B O 1
ATOM 3343 N N . LEU B 1 180 ? 10.141 -14.906 -9.93 1 96.75 180 LEU B N 1
ATOM 3344 C CA . LEU B 1 180 ? 11.18 -15.922 -10.078 1 96.75 180 LEU B CA 1
ATOM 3345 C C . LEU B 1 180 ? 12.469 -15.484 -9.383 1 96.75 180 LEU B C 1
ATOM 3347 O O . LEU B 1 180 ? 13.352 -16.297 -9.141 1 96.75 180 LEU B O 1
ATOM 3351 N N . ARG B 1 181 ? 12.578 -14.25 -9.055 1 95.62 181 ARG B N 1
ATOM 3352 C CA . ARG B 1 181 ? 13.781 -13.742 -8.406 1 95.62 181 ARG B CA 1
ATOM 3353 C C . ARG B 1 181 ? 13.859 -14.219 -6.957 1 95.62 181 ARG B C 1
ATOM 3355 O O . ARG B 1 181 ? 14.938 -14.266 -6.367 1 95.62 181 ARG B O 1
ATOM 3362 N N . TYR B 1 182 ? 12.711 -14.5 -6.332 1 96.56 182 TYR B N 1
ATOM 3363 C CA . TYR B 1 182 ? 12.664 -14.93 -4.938 1 96.56 182 TYR B CA 1
ATOM 3364 C C . TYR B 1 182 ? 13.023 -16.406 -4.812 1 96.56 182 TYR B C 1
ATOM 3366 O O . TYR B 1 182 ? 12.852 -17.172 -5.762 1 96.56 182 TYR B O 1
ATOM 3374 N N . PRO B 1 183 ? 13.5 -16.828 -3.695 1 95.44 183 PRO B N 1
ATOM 3375 C CA . PRO B 1 183 ? 14.039 -18.188 -3.6 1 95.44 183 PRO B CA 1
ATOM 3376 C C . PRO B 1 183 ? 12.961 -19.234 -3.352 1 95.44 183 PRO B C 1
ATOM 3378 O O . PRO B 1 183 ? 12.023 -19 -2.586 1 95.44 183 PRO B O 1
ATOM 3381 N N . SER B 1 184 ? 13.117 -20.344 -4.031 1 96.56 184 SER B N 1
ATOM 3382 C CA . SER B 1 184 ? 12.469 -21.609 -3.713 1 96.56 184 SER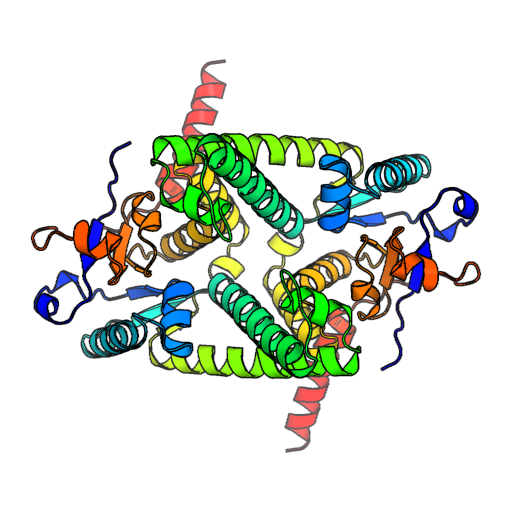 B CA 1
ATOM 3383 C C . SER B 1 184 ? 10.961 -21.5 -3.867 1 96.56 184 SER B C 1
ATOM 3385 O O . SER B 1 184 ? 10.211 -22.047 -3.051 1 96.56 184 SER B O 1
ATOM 3387 N N . LEU B 1 185 ? 10.508 -20.766 -4.863 1 98.31 185 LEU B N 1
ATOM 3388 C CA . LEU B 1 185 ? 9.086 -20.656 -5.148 1 98.31 185 LEU B CA 1
ATOM 3389 C C . LEU B 1 185 ? 8.703 -21.531 -6.336 1 98.31 185 LEU B C 1
ATOM 3391 O O . LEU B 1 185 ? 9.555 -21.891 -7.152 1 98.31 185 LEU B O 1
ATOM 3395 N N . ASN B 1 186 ? 7.508 -21.984 -6.328 1 98.75 186 ASN B N 1
ATOM 3396 C CA . ASN B 1 186 ? 6.828 -22.516 -7.496 1 98.75 186 ASN B CA 1
ATOM 3397 C C . ASN B 1 186 ? 5.824 -21.531 -8.07 1 98.75 186 ASN B C 1
ATOM 3399 O O . ASN B 1 186 ? 4.793 -21.25 -7.457 1 98.75 186 ASN B O 1
ATOM 3403 N N . ILE B 1 187 ? 6.137 -21.016 -9.258 1 98.75 187 ILE B N 1
ATOM 3404 C CA . ILE B 1 187 ? 5.34 -19.938 -9.805 1 98.75 187 ILE B CA 1
ATOM 3405 C C . ILE B 1 187 ? 4.445 -20.469 -10.93 1 98.75 187 ILE B C 1
ATOM 3407 O O . ILE B 1 187 ? 4.934 -21.016 -11.914 1 98.75 187 ILE B O 1
ATOM 3411 N N . PHE B 1 188 ? 3.172 -20.266 -10.766 1 98.81 188 PHE B N 1
ATOM 3412 C CA . PHE B 1 188 ? 2.172 -20.719 -11.719 1 98.81 188 PHE B CA 1
ATOM 3413 C C . PHE B 1 188 ? 1.586 -19.547 -12.5 1 98.81 188 PHE B C 1
ATOM 3415 O O . PHE B 1 188 ? 1.134 -18.578 -11.906 1 98.81 188 PHE B O 1
ATOM 3422 N N . GLY B 1 189 ? 1.621 -19.578 -13.773 1 98.69 189 GLY B N 1
ATOM 3423 C CA . GLY B 1 189 ? 1.06 -18.516 -14.602 1 98.69 189 GLY B CA 1
ATOM 3424 C C . GLY B 1 189 ? 1.163 -18.812 -16.094 1 98.69 189 GLY B C 1
ATOM 3425 O O . GLY B 1 189 ? 1.531 -19.922 -16.484 1 98.69 189 GLY B O 1
ATOM 3426 N N . ALA B 1 190 ? 0.762 -17.812 -16.938 1 98.25 190 ALA B N 1
ATOM 3427 C CA . ALA B 1 190 ? 0.712 -18.047 -18.375 1 98.25 190 ALA B CA 1
ATOM 3428 C C . ALA B 1 190 ? 1.386 -16.906 -19.141 1 98.25 190 ALA B C 1
ATOM 3430 O O . ALA B 1 190 ? 1.368 -16.875 -20.375 1 98.25 190 ALA B O 1
ATOM 3431 N N . SER B 1 191 ? 1.928 -15.969 -18.359 1 97.25 191 SER B N 1
ATOM 3432 C CA . SER B 1 191 ? 2.617 -14.883 -19.047 1 97.25 191 SER B CA 1
ATOM 3433 C C . SER B 1 191 ? 3.781 -15.406 -19.875 1 97.25 191 SER B C 1
ATOM 3435 O O . SER B 1 191 ? 4.285 -16.5 -19.625 1 97.25 191 SER B O 1
ATOM 3437 N N . LYS B 1 192 ? 4.215 -14.594 -20.812 1 95.81 192 LYS B N 1
ATOM 3438 C CA . LYS B 1 192 ? 5.285 -15 -21.719 1 95.81 192 LYS B CA 1
ATOM 3439 C C . LYS B 1 192 ? 6.539 -15.398 -20.938 1 95.81 192 LYS B C 1
ATOM 3441 O O . LYS B 1 192 ? 7.188 -16.391 -21.281 1 95.81 192 LYS B O 1
ATOM 3446 N N . GLU B 1 193 ? 6.855 -14.633 -19.984 1 93.94 193 GLU B N 1
ATOM 3447 C CA . GLU B 1 193 ? 8.047 -14.898 -19.188 1 93.94 193 GLU B CA 1
ATOM 3448 C C . GLU B 1 193 ? 7.938 -16.234 -18.453 1 93.94 193 GLU B C 1
ATOM 3450 O O . GLU B 1 193 ? 8.898 -17 -18.391 1 93.94 193 GLU B O 1
ATOM 3455 N N . LEU B 1 194 ? 6.805 -16.547 -17.922 1 97 194 LEU B N 1
ATOM 3456 C CA . LEU B 1 194 ? 6.613 -17.766 -17.156 1 97 194 LEU B CA 1
ATOM 3457 C C . LEU B 1 194 ? 6.559 -18.984 -18.062 1 97 194 LEU B C 1
ATOM 3459 O O . LEU B 1 194 ? 7.133 -20.031 -17.75 1 97 194 LEU B O 1
ATOM 3463 N N . VAL B 1 195 ? 5.961 -18.797 -19.203 1 97.62 195 VAL B N 1
ATOM 3464 C CA . VAL B 1 195 ? 5.871 -19.891 -20.172 1 97.62 195 VAL B CA 1
ATOM 3465 C C . VAL B 1 195 ? 7.258 -20.203 -20.719 1 97.62 195 VAL B C 1
ATOM 3467 O O . VAL B 1 195 ? 7.613 -21.375 -20.891 1 97.62 195 VAL B O 1
ATOM 3470 N N . SER B 1 196 ? 8.086 -19.188 -20.969 1 96.38 196 SER B N 1
ATOM 3471 C CA . SER B 1 196 ? 9.414 -19.375 -21.547 1 96.38 196 SER B CA 1
ATOM 3472 C C . SER B 1 196 ? 10.352 -20.062 -20.562 1 96.38 196 SER B C 1
ATOM 3474 O O . SER B 1 196 ? 11.312 -20.719 -20.969 1 96.38 196 SER B O 1
ATOM 3476 N N . ASN B 1 197 ? 10.094 -19.984 -19.266 1 94.56 197 ASN B N 1
ATOM 3477 C CA . ASN B 1 197 ? 10.953 -20.547 -18.234 1 94.56 197 ASN B CA 1
ATOM 3478 C C . ASN B 1 197 ? 10.438 -21.906 -17.75 1 94.56 197 ASN B C 1
ATOM 3480 O O . ASN B 1 197 ? 11.031 -22.516 -16.859 1 94.56 197 ASN B O 1
ATOM 3484 N N . TYR B 1 198 ? 9.344 -22.328 -18.359 1 96.38 198 TYR B N 1
ATOM 3485 C CA . TYR B 1 198 ? 8.719 -23.578 -17.906 1 96.38 198 TYR B CA 1
ATOM 3486 C C . TYR B 1 198 ? 9.453 -24.781 -18.453 1 96.38 198 TYR B C 1
ATOM 3488 O O . TYR B 1 198 ? 9.734 -24.859 -19.656 1 96.38 198 TYR B O 1
ATOM 3496 N N . ASN B 1 199 ? 9.805 -25.641 -17.531 1 92.94 199 ASN B N 1
ATOM 3497 C CA . ASN B 1 199 ? 10.359 -26.953 -17.844 1 92.94 199 ASN B CA 1
ATOM 3498 C C . ASN B 1 199 ? 9.484 -28.078 -17.297 1 92.94 199 ASN B C 1
ATOM 3500 O O . ASN B 1 199 ? 9.406 -28.281 -16.078 1 92.94 199 ASN B O 1
ATOM 3504 N N . MET B 1 200 ? 8.992 -28.906 -18.188 1 89.94 200 MET B N 1
ATOM 3505 C CA . MET B 1 200 ? 8.008 -29.922 -17.828 1 89.94 200 MET B CA 1
ATOM 3506 C C . MET B 1 200 ? 8.625 -31.016 -16.969 1 89.94 200 MET B C 1
ATOM 3508 O O . MET B 1 200 ? 7.914 -31.719 -16.25 1 89.94 200 MET B O 1
ATOM 3512 N N . ASN B 1 201 ? 9.875 -31.141 -17 1 90.06 201 ASN B N 1
ATOM 3513 C CA . ASN B 1 201 ? 10.562 -32.219 -16.281 1 90.06 201 ASN B CA 1
ATOM 3514 C C . ASN B 1 201 ? 11 -31.766 -14.883 1 90.06 201 ASN B C 1
ATOM 3516 O O . ASN B 1 201 ? 11.547 -32.562 -14.117 1 90.06 201 ASN B O 1
ATOM 3520 N N . GLN B 1 202 ? 10.68 -30.625 -14.609 1 91.81 202 GLN B N 1
ATOM 3521 C CA . GLN B 1 202 ? 11.141 -30.109 -13.32 1 91.81 202 GLN B CA 1
ATOM 3522 C C . GLN B 1 202 ? 10.117 -30.359 -12.227 1 91.81 202 GLN B C 1
ATOM 3524 O O . GLN B 1 202 ? 8.922 -30.156 -12.422 1 91.81 202 GLN B O 1
ATOM 3529 N N . SER B 1 203 ? 10.633 -30.875 -11.109 1 95.25 203 SER B N 1
ATOM 3530 C CA . SER B 1 203 ? 9.797 -31.062 -9.93 1 95.25 203 SER B CA 1
ATOM 3531 C C . SER B 1 203 ? 9.688 -29.781 -9.117 1 95.25 203 SER B C 1
ATOM 3533 O O . SER B 1 203 ? 10.609 -28.969 -9.094 1 95.25 203 SER B O 1
ATOM 3535 N N . PRO B 1 204 ? 8.547 -29.625 -8.43 1 97.75 204 PRO B N 1
ATOM 3536 C CA . PRO B 1 204 ? 8.383 -28.422 -7.613 1 97.75 204 PRO B CA 1
ATOM 3537 C C . PRO B 1 204 ? 9.391 -28.328 -6.473 1 97.75 204 PRO B C 1
ATOM 3539 O O . PRO B 1 204 ? 9.82 -29.359 -5.949 1 97.75 204 PRO B O 1
ATOM 3542 N N . ASN B 1 205 ? 9.727 -27.078 -6.156 1 97.81 205 ASN B N 1
ATOM 3543 C CA . ASN B 1 205 ? 10.508 -26.859 -4.945 1 97.81 205 ASN B CA 1
ATOM 3544 C C . ASN B 1 205 ? 9.719 -27.219 -3.693 1 97.81 205 ASN B C 1
ATOM 3546 O O . ASN B 1 205 ? 8.531 -26.906 -3.582 1 97.81 205 ASN B O 1
ATOM 3550 N N . PRO B 1 206 ? 10.445 -27.953 -2.812 1 97.12 206 PRO B N 1
ATOM 3551 C CA . PRO B 1 206 ? 9.805 -28.094 -1.504 1 97.12 206 PRO B CA 1
ATOM 3552 C C . PRO B 1 206 ? 9.68 -26.781 -0.754 1 97.12 206 PRO B C 1
ATOM 3554 O O . PRO B 1 206 ? 10.438 -25.844 -1.018 1 97.12 206 PRO B O 1
ATOM 3557 N N . TYR B 1 207 ? 8.719 -26.781 0.172 1 97.44 207 TYR B N 1
ATOM 3558 C CA . TYR B 1 207 ? 8.555 -25.594 1.001 1 97.44 207 TYR B CA 1
ATOM 3559 C C . TYR B 1 207 ? 9.805 -25.328 1.829 1 97.44 207 TYR B C 1
ATOM 3561 O O . TYR B 1 207 ? 10.336 -26.234 2.471 1 97.44 207 TYR B O 1
ATOM 3569 N N . LEU B 1 208 ? 10.266 -24.109 1.712 1 96.31 208 LEU B N 1
ATOM 3570 C CA . LEU B 1 208 ? 11.375 -23.625 2.531 1 96.31 208 LEU B CA 1
ATOM 3571 C C . LEU B 1 208 ? 10.93 -22.453 3.406 1 96.31 208 LEU B C 1
ATOM 3573 O O . LEU B 1 208 ? 10.43 -21.453 2.896 1 96.31 208 LEU B O 1
ATOM 3577 N N . ASP B 1 209 ? 11.109 -22.562 4.699 1 96.44 209 ASP B N 1
ATOM 3578 C CA . ASP B 1 209 ? 10.797 -21.484 5.621 1 96.44 209 ASP B CA 1
ATOM 3579 C C . ASP B 1 209 ? 11.805 -20.344 5.484 1 96.44 209 ASP B C 1
ATOM 3581 O O . ASP B 1 209 ? 12.906 -20.406 6.031 1 96.44 209 ASP B O 1
ATOM 3585 N N . LEU B 1 210 ? 11.414 -19.344 4.895 1 95.31 210 LEU B N 1
ATOM 3586 C CA . LEU B 1 210 ? 12.312 -18.234 4.586 1 95.31 210 LEU B CA 1
ATOM 3587 C C . LEU B 1 210 ? 12.586 -17.391 5.832 1 95.31 210 LEU B C 1
ATOM 3589 O O . LEU B 1 210 ? 13.609 -16.703 5.906 1 95.31 210 LEU B O 1
ATOM 3593 N N . THR B 1 211 ? 11.672 -17.359 6.809 1 93.62 211 THR B N 1
ATOM 3594 C CA . THR B 1 211 ? 11.914 -16.641 8.055 1 93.62 211 THR B CA 1
ATOM 3595 C C . THR B 1 211 ? 13.164 -17.172 8.75 1 93.62 211 THR B C 1
ATOM 3597 O O . THR B 1 211 ? 13.984 -16.391 9.25 1 93.62 211 THR B O 1
ATOM 3600 N N . ARG B 1 212 ? 13.273 -18.406 8.773 1 89.69 212 ARG B N 1
ATOM 3601 C CA . ARG B 1 212 ? 14.422 -19.047 9.406 1 89.69 212 ARG B CA 1
ATOM 3602 C C . ARG B 1 212 ? 15.672 -18.891 8.547 1 89.69 212 ARG B C 1
ATOM 3604 O O . ARG B 1 212 ? 16.75 -18.609 9.07 1 89.69 212 ARG B O 1
ATOM 3611 N N . SER B 1 213 ? 15.508 -19.078 7.293 1 86.69 213 SER B N 1
ATOM 3612 C CA . SER B 1 213 ? 16.641 -19.078 6.375 1 86.69 213 SER B CA 1
ATOM 3613 C C . SER B 1 213 ? 17.234 -17.672 6.219 1 86.69 213 SER B C 1
ATOM 3615 O O . SER B 1 213 ? 18.438 -17.516 6.062 1 86.69 213 SER B O 1
ATOM 3617 N N . ILE B 1 214 ? 16.438 -16.672 6.301 1 85.19 214 ILE B N 1
ATOM 3618 C CA . ILE B 1 214 ? 16.859 -15.305 6.016 1 85.19 214 ILE B CA 1
ATOM 3619 C C . ILE B 1 214 ? 17.078 -14.555 7.328 1 85.19 214 ILE B C 1
ATOM 3621 O O . ILE B 1 214 ? 18.062 -13.82 7.477 1 85.19 214 ILE B O 1
ATOM 3625 N N . LEU B 1 215 ? 16.125 -14.711 8.273 1 76.06 215 LEU B N 1
ATOM 3626 C CA . LEU B 1 215 ? 16.188 -13.922 9.492 1 76.06 215 LEU B CA 1
ATOM 3627 C C . LEU B 1 215 ? 17.156 -14.531 10.492 1 76.06 215 LEU B C 1
ATOM 3629 O O . LEU B 1 215 ? 17.75 -13.82 11.305 1 76.06 215 LEU B O 1
ATOM 3633 N N . HIS B 1 216 ? 17.219 -15.836 10.609 1 66.06 216 HIS B N 1
ATOM 3634 C CA . HIS B 1 216 ? 18.172 -16.469 11.508 1 66.06 216 HIS B CA 1
ATOM 3635 C C . HIS B 1 216 ? 19.609 -16.297 11.008 1 66.06 216 HIS B C 1
ATOM 3637 O O . HIS B 1 216 ? 20.547 -16.203 11.805 1 66.06 216 HIS B O 1
ATOM 3643 N N . LYS B 1 217 ? 19.828 -16.375 9.836 1 54.47 217 LYS B N 1
ATOM 3644 C CA . LYS B 1 217 ? 21.203 -16.156 9.359 1 54.47 217 LYS B CA 1
ATOM 3645 C C . LYS B 1 217 ? 21.688 -14.758 9.711 1 54.47 217 LYS B C 1
ATOM 3647 O O . LYS B 1 217 ? 22.859 -14.57 10.047 1 54.47 217 LYS B O 1
ATOM 3652 N N . GLU B 1 218 ? 20.797 -13.867 9.633 1 50.94 218 GLU B N 1
ATOM 3653 C CA . GLU B 1 218 ? 21.172 -12.508 10.008 1 50.94 218 GLU B CA 1
ATOM 3654 C C . GLU B 1 218 ? 21.484 -12.406 11.5 1 50.94 218 GLU B C 1
ATOM 3656 O O . GLU B 1 218 ? 22.406 -11.711 11.906 1 50.94 218 GLU B O 1
ATOM 3661 N N . PHE B 1 219 ? 20.625 -13.141 12.336 1 45.25 219 PHE B N 1
ATOM 3662 C CA . PHE B 1 219 ? 20.953 -13.203 13.758 1 45.25 219 PHE B CA 1
ATOM 3663 C C . PHE B 1 219 ? 22.312 -13.859 13.977 1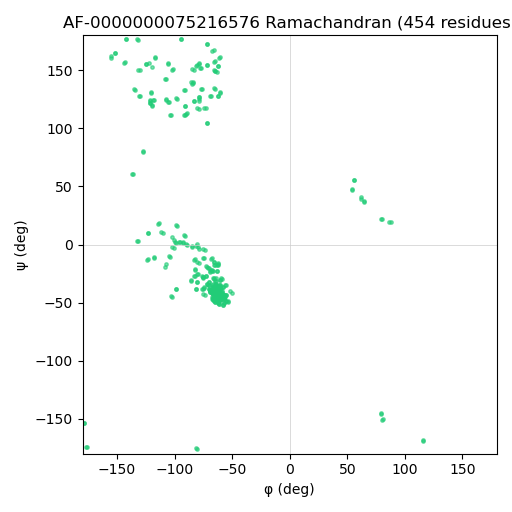 45.25 219 PHE B C 1
ATOM 3665 O O . PHE B 1 219 ? 23.094 -13.406 14.812 1 45.25 219 PHE B O 1
ATOM 3672 N N . ARG B 1 220 ? 22.609 -14.93 13.305 1 46.03 220 ARG B N 1
ATOM 3673 C CA . ARG B 1 220 ? 23.906 -15.578 13.445 1 46.03 220 ARG B CA 1
ATOM 3674 C C . ARG B 1 220 ? 25.031 -14.703 12.891 1 46.03 220 ARG B C 1
ATOM 3676 O O . ARG B 1 220 ? 26.094 -14.602 13.492 1 46.03 220 ARG B O 1
ATOM 3683 N N . GLU B 1 221 ? 24.688 -14.094 11.898 1 49.03 221 GLU B N 1
ATOM 3684 C CA . GLU B 1 221 ? 25.719 -13.234 11.312 1 49.03 221 GLU B CA 1
ATOM 3685 C C . GLU B 1 221 ? 25.969 -12 12.18 1 49.03 221 GLU B C 1
ATOM 3687 O O . GLU B 1 221 ? 27.109 -11.555 12.32 1 49.03 221 GLU B O 1
ATOM 3692 N N . GLU B 1 222 ? 24.938 -11.539 12.781 1 47.44 222 GLU B N 1
ATOM 3693 C CA . GLU B 1 222 ? 25.109 -10.461 13.758 1 47.44 222 GLU B CA 1
ATOM 3694 C C . GLU B 1 222 ? 25.859 -10.945 14.992 1 47.44 222 GLU B C 1
ATOM 3696 O O . GLU B 1 222 ? 26.734 -10.242 15.508 1 47.44 222 GLU B O 1
ATOM 3701 N N . LEU B 1 223 ? 25.453 -12.086 15.461 1 48 223 LEU B N 1
ATOM 3702 C CA . LEU B 1 223 ? 26.156 -12.695 16.578 1 48 223 LEU B CA 1
ATOM 3703 C C . LEU B 1 223 ? 27.609 -12.961 16.219 1 48 223 LEU B C 1
ATOM 3705 O O . LEU B 1 223 ? 28.516 -12.734 17.031 1 48 223 LEU B O 1
ATOM 3709 N N . ASP B 1 224 ? 27.812 -13.461 15.125 1 47.25 224 ASP B N 1
ATOM 3710 C CA . ASP B 1 224 ? 29.188 -13.742 14.703 1 47.25 224 ASP B CA 1
ATOM 3711 C C . ASP B 1 224 ? 30 -12.453 14.555 1 47.25 224 ASP B C 1
ATOM 3713 O O . ASP B 1 224 ? 31.188 -12.414 14.883 1 47.25 224 ASP B O 1
ATOM 3717 N N . ARG B 1 225 ? 29.359 -11.477 14.258 1 51.25 225 ARG B N 1
ATOM 3718 C CA . ARG B 1 225 ? 30.016 -10.18 14.148 1 51.25 225 ARG B CA 1
ATOM 3719 C C . ARG B 1 225 ? 30.312 -9.602 15.523 1 51.25 225 ARG B C 1
ATOM 3721 O O . ARG B 1 225 ? 31.375 -9 15.742 1 51.25 225 ARG B O 1
ATOM 3728 N N . GLU B 1 226 ? 29.453 -9.781 16.375 1 47.56 226 GLU B N 1
ATOM 3729 C CA . GLU B 1 226 ? 29.672 -9.352 17.766 1 47.56 226 GLU B CA 1
ATOM 3730 C C . GLU B 1 226 ? 30.781 -10.148 18.422 1 47.56 226 GLU B C 1
ATOM 3732 O O . GLU B 1 226 ? 31.578 -9.602 19.188 1 47.56 226 GLU B O 1
ATOM 3737 N N . ASN B 1 227 ? 30.891 -11.336 18.078 1 47.47 227 ASN B N 1
ATOM 3738 C CA . ASN B 1 227 ? 31.922 -12.195 18.656 1 47.47 227 ASN B CA 1
ATOM 3739 C C . ASN B 1 227 ? 33.281 -11.969 17.984 1 47.47 227 ASN B C 1
ATOM 3741 O O . ASN B 1 227 ? 34.312 -12.438 18.484 1 47.47 227 ASN B O 1
ATOM 3745 N N . ALA B 1 228 ? 33.219 -11.578 16.938 1 46.38 228 ALA B N 1
ATOM 3746 C CA . ALA B 1 228 ? 34.469 -11.297 16.281 1 46.38 228 ALA B CA 1
ATOM 3747 C C . ALA B 1 228 ? 35.031 -9.945 16.703 1 46.38 228 ALA B C 1
ATOM 3749 O O . ALA B 1 228 ? 36.156 -9.586 16.344 1 46.38 228 ALA B O 1
ATOM 3750 N N . LYS B 1 229 ? 34.344 -9.25 17.578 1 37.5 229 LYS B N 1
ATOM 3751 C CA . LYS B 1 229 ? 34.844 -8.031 18.219 1 37.5 229 LYS B CA 1
ATOM 3752 C C . LYS B 1 229 ? 35.375 -8.328 19.609 1 37.5 229 LYS B C 1
ATOM 3754 O O . LYS B 1 229 ? 34.781 -9.109 20.359 1 37.5 229 LYS B O 1
#